Protein AF-A0A6A5FTU4-F1 (afdb_monomer_lite)

Structure (mmCIF, N/CA/C/O backbone):
data_AF-A0A6A5FTU4-F1
#
_entry.id   AF-A0A6A5FTU4-F1
#
loop_
_atom_site.group_PDB
_atom_site.id
_atom_site.type_symbol
_atom_site.label_atom_id
_atom_site.label_alt_id
_atom_site.label_comp_id
_atom_site.label_asym_id
_atom_site.label_entity_id
_atom_site.label_seq_id
_atom_site.pdbx_PDB_ins_code
_atom_site.Cartn_x
_atom_site.Cartn_y
_atom_site.Cartn_z
_atom_site.occupancy
_atom_site.B_iso_or_equiv
_atom_site.auth_seq_id
_atom_site.auth_comp_id
_atom_site.auth_asym_id
_atom_site.auth_atom_id
_atom_site.pdbx_PDB_model_num
ATOM 1 N N . MET A 1 1 ? -39.716 42.551 26.343 1.00 34.06 1 MET A N 1
ATOM 2 C CA . MET A 1 1 ? -39.037 42.139 27.590 1.00 34.06 1 MET A CA 1
ATOM 3 C C . MET A 1 1 ? -38.180 40.908 27.308 1.00 34.06 1 MET A C 1
ATOM 5 O O . MET A 1 1 ? -38.621 40.025 26.589 1.00 34.06 1 MET A O 1
ATOM 9 N N . SER A 1 2 ? -36.931 40.968 27.773 1.00 30.11 2 SER A N 1
ATOM 10 C CA . SER A 1 2 ? -35.757 40.085 27.641 1.00 30.11 2 SER A CA 1
ATOM 11 C C . SER A 1 2 ? -35.840 38.714 26.951 1.00 30.11 2 SER A C 1
ATOM 13 O O . SER A 1 2 ? -36.403 37.761 27.479 1.00 30.11 2 SER A O 1
ATOM 15 N N . LYS A 1 3 ? -35.049 38.584 25.873 1.00 26.66 3 LYS A N 1
ATOM 16 C CA . LYS A 1 3 ? -34.371 37.342 25.461 1.00 26.66 3 LYS A CA 1
ATOM 17 C C . LYS A 1 3 ? -33.156 37.116 26.376 1.00 26.66 3 LYS A C 1
ATOM 19 O O . LYS A 1 3 ? -32.304 37.997 26.467 1.00 26.66 3 LYS A O 1
ATOM 24 N N . ARG A 1 4 ? -33.038 35.946 27.013 1.00 26.03 4 ARG A N 1
ATOM 25 C CA . ARG A 1 4 ? -31.786 35.462 27.629 1.00 26.03 4 ARG A CA 1
ATOM 26 C C . ARG A 1 4 ? -31.261 34.289 26.804 1.00 26.03 4 ARG A C 1
ATOM 28 O O . ARG A 1 4 ? -31.868 33.228 26.778 1.00 26.03 4 ARG A O 1
ATOM 35 N N . GLN A 1 5 ? -30.145 34.520 26.118 1.00 28.12 5 GLN A N 1
ATOM 36 C CA . GLN A 1 5 ? -29.304 33.490 25.514 1.00 28.12 5 GLN A CA 1
ATOM 37 C C . GLN A 1 5 ? -28.400 32.899 26.603 1.00 28.12 5 GLN A C 1
ATOM 39 O O . GLN A 1 5 ? -27.670 33.636 27.266 1.00 28.12 5 GLN A O 1
ATOM 44 N N . SER A 1 6 ? -28.434 31.582 26.786 1.00 26.83 6 SER A N 1
ATOM 45 C CA . SER A 1 6 ? -27.445 30.834 27.566 1.00 26.83 6 SER A CA 1
ATOM 46 C C . SER A 1 6 ? -26.257 30.485 26.665 1.00 26.83 6 SER A C 1
ATOM 48 O O . SER A 1 6 ? -26.407 29.776 25.672 1.00 26.83 6 SER A O 1
ATOM 50 N N . LYS A 1 7 ? -25.091 31.045 27.005 1.00 27.00 7 LYS A N 1
ATOM 51 C CA . LYS A 1 7 ? -23.795 30.844 26.346 1.00 27.00 7 LYS A CA 1
ATOM 52 C C . LYS A 1 7 ? -23.281 29.419 26.578 1.00 27.00 7 LYS A C 1
ATOM 54 O O . LYS A 1 7 ? -23.261 28.956 27.715 1.00 27.00 7 LYS A O 1
ATOM 59 N N . ALA A 1 8 ? -22.825 28.775 25.506 1.00 25.73 8 ALA A N 1
ATOM 60 C CA . ALA A 1 8 ? -21.983 27.586 25.567 1.00 25.73 8 ALA A CA 1
ATOM 61 C C . ALA A 1 8 ? -20.575 27.977 26.049 1.00 25.73 8 ALA A C 1
ATOM 63 O O . ALA A 1 8 ? -20.033 29.003 25.634 1.00 25.73 8 ALA A O 1
ATOM 64 N N . VAL A 1 9 ? -20.020 27.173 26.953 1.00 25.00 9 VAL A N 1
ATOM 65 C CA . VAL A 1 9 ? -18.683 27.332 27.533 1.00 25.00 9 VAL A CA 1
ATOM 66 C C . VAL A 1 9 ? -17.687 26.587 26.647 1.00 25.00 9 VAL A C 1
ATOM 68 O O . VAL A 1 9 ? -17.756 25.368 26.522 1.00 25.00 9 VAL A O 1
ATOM 71 N N . THR A 1 10 ? -16.784 27.328 26.013 1.00 26.98 10 THR A N 1
ATOM 72 C CA . THR A 1 10 ? -15.624 26.814 25.274 1.00 26.98 10 THR A CA 1
ATOM 73 C C . THR A 1 10 ? -14.485 26.513 26.258 1.00 26.98 10 THR A C 1
ATOM 75 O O . THR A 1 10 ? -14.203 27.373 27.097 1.00 26.98 10 THR A O 1
ATOM 78 N N . PRO A 1 11 ? -13.787 25.364 26.177 1.00 27.05 11 PRO A N 1
ATOM 79 C CA . PRO A 1 11 ? -12.554 25.156 26.929 1.00 27.05 11 PRO A CA 1
ATOM 80 C C . PRO A 1 11 ? -11.433 26.045 26.378 1.00 27.05 11 PRO A C 1
ATOM 82 O O . PRO A 1 11 ? -11.257 26.196 25.170 1.00 27.05 11 PRO A O 1
ATOM 85 N N . SER A 1 12 ? -10.693 26.658 27.294 1.00 23.91 12 SER A N 1
ATOM 86 C CA . SER A 1 12 ? -9.591 27.587 27.061 1.00 23.91 12 SER A CA 1
ATOM 87 C C . SER A 1 12 ? -8.378 26.922 26.400 1.00 23.91 12 SER A C 1
ATOM 89 O O . SER A 1 12 ? -7.803 25.991 26.961 1.00 23.91 12 SER A O 1
ATOM 91 N N . GLN A 1 13 ? -7.942 27.460 25.258 1.00 27.22 13 GLN A N 1
ATOM 92 C CA . GLN A 1 13 ? -6.633 27.181 24.660 1.00 27.22 13 GLN A CA 1
ATOM 93 C C . GLN A 1 13 ? -5.495 27.756 25.528 1.00 27.22 13 GLN A C 1
ATOM 95 O O . GLN A 1 13 ? -5.619 28.888 26.010 1.00 27.22 13 GLN A O 1
ATOM 100 N N . PRO A 1 14 ? -4.349 27.068 25.676 1.00 25.62 14 PRO A N 1
ATOM 101 C CA . PRO A 1 14 ? -3.136 27.699 26.175 1.00 25.62 14 PRO A CA 1
ATOM 102 C C . PRO A 1 14 ? -2.538 28.613 25.093 1.00 25.62 14 PRO A C 1
ATOM 104 O O . PRO A 1 14 ? -2.220 28.191 23.982 1.00 25.62 14 PRO A O 1
ATOM 107 N N . SER A 1 15 ? -2.388 29.896 25.422 1.00 24.52 15 SER A N 1
ATOM 108 C CA . SER A 1 15 ? -1.816 30.913 24.540 1.00 24.52 15 SER A CA 1
ATOM 109 C C . SER A 1 15 ? -0.306 30.710 24.353 1.00 24.52 15 SER A C 1
ATOM 111 O O . SER A 1 15 ? 0.476 30.966 25.274 1.00 24.52 15 SER A O 1
ATOM 113 N N . ALA A 1 16 ? 0.126 30.330 23.151 1.00 27.02 16 ALA A N 1
ATOM 114 C CA . ALA A 1 16 ? 1.525 30.444 22.751 1.00 27.02 16 ALA A CA 1
ATOM 115 C C . ALA A 1 16 ? 1.854 31.919 22.449 1.00 27.02 16 ALA A C 1
ATOM 117 O O . ALA A 1 16 ? 1.241 32.562 21.594 1.00 27.02 16 ALA A O 1
ATOM 118 N N . LYS A 1 17 ? 2.805 32.481 23.201 1.00 25.83 17 LYS A N 1
ATOM 119 C CA . LYS A 1 17 ? 3.267 33.868 23.071 1.00 25.83 17 LYS A CA 1
ATOM 120 C C . LYS A 1 17 ? 3.923 34.098 21.706 1.00 25.83 17 LYS A C 1
ATOM 122 O O . LYS A 1 17 ? 4.889 33.439 21.340 1.00 25.83 17 LYS A O 1
ATOM 127 N N . ARG A 1 18 ? 3.404 35.096 20.993 1.00 27.16 18 ARG A N 1
ATOM 128 C CA . ARG A 1 18 ? 3.883 35.612 19.707 1.00 27.16 18 ARG A CA 1
ATOM 129 C C . ARG A 1 18 ? 5.062 36.563 19.942 1.00 27.16 18 ARG A C 1
ATOM 131 O O . ARG A 1 18 ? 4.888 37.574 20.617 1.00 27.16 18 ARG A O 1
ATOM 138 N N . ALA A 1 19 ? 6.224 36.295 19.352 1.00 25.31 19 ALA A N 1
ATOM 139 C CA . ALA A 1 19 ? 7.274 37.300 19.190 1.00 25.31 19 ALA A CA 1
ATOM 140 C C . ALA A 1 19 ? 7.091 37.975 17.820 1.00 25.31 19 ALA A C 1
ATOM 142 O O . ALA A 1 19 ? 7.425 37.409 16.784 1.00 25.31 19 ALA A O 1
ATOM 143 N N . ARG A 1 20 ? 6.490 39.171 17.812 1.00 26.91 20 ARG A N 1
ATOM 144 C CA . ARG A 1 20 ? 6.535 40.103 16.675 1.00 26.91 20 ARG A CA 1
ATOM 145 C C . ARG A 1 20 ? 7.797 40.946 16.823 1.00 26.91 20 ARG A C 1
ATOM 147 O O . ARG A 1 20 ? 7.940 41.608 17.846 1.00 26.91 20 ARG A O 1
ATOM 154 N N . HIS A 1 21 ? 8.643 40.985 15.800 1.00 25.55 21 HIS A N 1
ATOM 155 C CA . HIS A 1 21 ? 9.558 42.107 15.619 1.00 25.55 21 HIS A CA 1
ATOM 156 C C . HIS A 1 21 ? 8.920 43.101 14.645 1.00 25.55 21 HIS A C 1
ATOM 158 O O . HIS A 1 21 ? 8.509 42.746 13.543 1.00 25.55 21 HIS A O 1
ATOM 164 N N . VAL A 1 22 ? 8.775 44.328 15.133 1.00 25.78 22 VAL A N 1
ATOM 165 C CA . VAL A 1 22 ? 8.289 45.524 14.443 1.00 25.78 22 VAL A CA 1
ATOM 166 C C . VAL A 1 22 ? 9.464 46.144 13.696 1.00 25.78 22 VAL A C 1
ATOM 168 O O . VAL A 1 22 ? 10.483 46.386 14.335 1.00 25.78 22 VAL A O 1
ATOM 171 N N . LEU A 1 23 ? 9.311 46.473 12.412 1.00 25.86 23 LEU A N 1
ATOM 172 C CA . LEU A 1 23 ? 10.037 47.585 11.788 1.00 25.86 23 LEU A CA 1
ATOM 173 C C . LEU A 1 23 ? 9.079 48.345 10.866 1.00 25.86 23 LEU A C 1
ATOM 175 O O . LEU A 1 23 ? 8.360 47.745 10.069 1.00 25.86 23 LEU A O 1
ATOM 179 N N . GLY A 1 24 ? 9.013 49.654 11.103 1.00 24.88 24 GLY A N 1
ATOM 180 C CA . GLY A 1 24 ? 8.035 50.580 10.556 1.00 24.88 24 GLY A CA 1
ATOM 181 C C . GLY A 1 24 ? 8.351 51.091 9.153 1.00 24.88 24 GLY A C 1
ATOM 182 O O . GLY A 1 24 ? 9.445 50.929 8.620 1.00 24.88 24 GLY A O 1
ATOM 183 N N . GLU A 1 25 ? 7.327 51.720 8.592 1.00 25.80 25 GLU A N 1
ATOM 184 C CA . GLU A 1 25 ? 7.288 52.379 7.293 1.00 25.80 25 GLU A CA 1
ATOM 185 C C . GLU A 1 25 ? 8.172 53.632 7.242 1.00 25.80 25 GLU A C 1
ATOM 187 O O . GLU A 1 25 ? 8.236 54.384 8.213 1.00 25.80 25 GLU A O 1
ATOM 192 N N . GLN A 1 26 ? 8.727 53.923 6.060 1.00 24.86 26 GLN A N 1
ATOM 193 C CA . GLN A 1 26 ? 8.752 55.278 5.499 1.00 24.86 26 GLN A CA 1
ATOM 194 C C . GLN A 1 26 ? 8.884 55.241 3.964 1.00 24.86 26 GLN A C 1
ATOM 196 O O . GLN A 1 26 ? 9.722 54.544 3.399 1.00 24.86 26 GLN A O 1
ATOM 201 N N . ASN A 1 27 ? 8.002 56.002 3.312 1.00 25.61 27 ASN A N 1
ATOM 202 C CA . ASN A 1 27 ? 7.911 56.262 1.873 1.00 25.61 27 ASN A CA 1
ATOM 203 C C . ASN A 1 27 ? 9.107 57.065 1.332 1.00 25.61 27 ASN A C 1
ATOM 205 O O . ASN A 1 27 ? 9.578 57.974 2.009 1.00 25.61 27 ASN A O 1
ATOM 209 N N . THR A 1 28 ? 9.463 56.871 0.053 1.00 23.22 28 THR A N 1
ATOM 210 C CA . THR A 1 28 ? 9.497 57.945 -0.973 1.00 23.22 28 THR A CA 1
ATOM 211 C C . THR A 1 28 ? 9.805 57.407 -2.382 1.00 23.22 28 THR A C 1
ATOM 213 O O . THR A 1 28 ? 10.574 56.472 -2.570 1.00 23.22 28 THR A O 1
ATOM 216 N N . ASN A 1 29 ? 9.151 58.021 -3.372 1.00 24.34 29 ASN A N 1
ATOM 217 C CA . ASN A 1 29 ? 9.243 57.785 -4.818 1.00 24.34 29 ASN A CA 1
ATOM 218 C C . ASN A 1 29 ? 10.631 58.096 -5.413 1.00 24.34 29 ASN A C 1
ATOM 220 O O . ASN A 1 29 ? 11.221 59.087 -4.995 1.00 24.34 29 ASN A O 1
ATOM 224 N N . GLN A 1 30 ? 11.041 57.406 -6.497 1.00 23.48 30 GLN A N 1
ATOM 225 C CA . GLN A 1 30 ? 11.502 58.043 -7.755 1.00 23.48 30 GLN A CA 1
ATOM 226 C C . GLN A 1 30 ? 11.796 57.058 -8.918 1.00 23.48 30 GLN A C 1
ATOM 228 O O . GLN A 1 30 ? 12.118 55.890 -8.744 1.00 23.48 30 GLN A O 1
ATOM 233 N N . SER A 1 31 ? 11.617 57.607 -10.119 1.00 22.14 31 SER A N 1
ATOM 234 C CA . SER A 1 31 ? 11.639 57.138 -11.518 1.00 22.14 31 SER A CA 1
ATOM 235 C C . SER A 1 31 ? 12.854 56.359 -12.092 1.00 22.14 31 SER A C 1
ATOM 237 O O . SER A 1 31 ? 13.994 56.768 -11.922 1.00 22.14 31 SER A O 1
ATOM 239 N N . VAL A 1 32 ? 12.542 55.318 -12.895 1.00 27.48 32 VAL A N 1
ATOM 240 C CA . VAL A 1 32 ? 13.018 54.871 -14.257 1.00 27.48 32 VAL A CA 1
ATOM 241 C C . VAL A 1 32 ? 14.117 55.759 -14.928 1.00 27.48 32 VAL A C 1
ATOM 243 O O . VAL A 1 32 ? 13.922 56.973 -14.877 1.00 27.48 32 VAL A O 1
ATOM 246 N N . PRO A 1 33 ? 15.179 55.261 -15.655 1.00 28.23 33 PRO A N 1
ATOM 247 C CA . PRO A 1 33 ? 15.004 54.562 -16.951 1.00 28.23 33 PRO A CA 1
ATOM 248 C C . PRO A 1 33 ? 16.051 53.572 -17.545 1.00 28.23 33 PRO A C 1
ATOM 250 O O . PRO A 1 33 ? 17.219 53.504 -17.185 1.00 28.23 33 PRO A O 1
ATOM 253 N N . ARG A 1 34 ? 15.535 52.850 -18.563 1.00 25.25 34 ARG A N 1
ATOM 254 C CA . ARG A 1 34 ? 16.143 52.065 -19.671 1.00 25.25 34 ARG A CA 1
ATOM 255 C C . ARG A 1 34 ? 17.493 52.554 -20.222 1.00 25.25 34 ARG A C 1
ATOM 257 O O . ARG A 1 34 ? 17.629 53.748 -20.453 1.00 25.25 34 ARG A O 1
ATOM 264 N N . GLN A 1 35 ? 18.305 51.599 -20.712 1.00 25.64 35 GLN A N 1
ATOM 265 C CA . GLN A 1 35 ? 19.093 51.564 -21.981 1.00 25.64 35 GLN A CA 1
ATOM 266 C C . GLN A 1 35 ? 19.988 50.293 -21.975 1.00 25.64 35 GLN A C 1
ATOM 268 O O . GLN A 1 35 ? 20.255 49.790 -20.896 1.00 25.64 35 GLN A O 1
ATOM 273 N N . LYS A 1 36 ? 20.540 49.686 -23.040 1.00 23.53 36 LYS A N 1
ATOM 274 C CA . LYS A 1 36 ? 20.351 49.569 -24.506 1.00 23.53 36 LYS A CA 1
ATOM 275 C C . LYS A 1 36 ? 21.360 48.476 -24.980 1.00 23.53 36 LYS A C 1
ATOM 277 O O . LYS A 1 36 ? 22.320 48.184 -24.281 1.00 23.53 36 LYS A O 1
ATOM 282 N N . LYS A 1 37 ? 21.121 47.891 -26.162 1.00 28.39 37 LYS A N 1
ATOM 283 C CA . LYS A 1 37 ? 21.874 46.825 -26.881 1.00 28.39 37 LYS A CA 1
ATOM 284 C C . LYS A 1 37 ? 23.310 47.176 -27.349 1.00 28.39 37 LYS A C 1
ATOM 286 O O . LYS A 1 37 ? 23.506 48.309 -27.771 1.00 28.39 37 LYS A O 1
ATOM 291 N N . ALA A 1 38 ? 24.163 46.147 -27.522 1.00 26.61 38 ALA A N 1
ATOM 292 C CA . ALA A 1 38 ? 25.151 45.910 -28.620 1.00 26.61 38 ALA A CA 1
ATOM 293 C C . ALA A 1 38 ? 25.672 44.435 -28.510 1.00 26.61 38 ALA A C 1
ATOM 295 O O . ALA A 1 38 ? 25.884 44.014 -27.380 1.00 26.61 38 ALA A O 1
ATOM 296 N N . LYS A 1 39 ? 25.663 43.496 -29.494 1.00 25.70 39 LYS A N 1
ATOM 297 C CA . LYS A 1 39 ? 26.397 43.314 -30.795 1.00 25.70 39 LYS A CA 1
ATOM 298 C C . LYS A 1 39 ? 27.931 43.471 -30.635 1.00 25.70 39 LYS A C 1
ATOM 300 O O . LYS A 1 39 ? 28.307 44.505 -30.109 1.00 25.70 39 LYS A O 1
ATOM 305 N N . ARG A 1 40 ? 28.856 42.576 -31.045 1.00 24.98 40 ARG A N 1
ATOM 306 C CA . ARG A 1 40 ? 29.007 41.683 -32.231 1.00 24.98 40 ARG A CA 1
ATOM 307 C C . ARG A 1 40 ? 30.233 40.720 -32.065 1.00 24.98 40 ARG A C 1
ATOM 309 O O . ARG A 1 40 ? 31.164 41.130 -31.386 1.00 24.98 40 ARG A O 1
ATOM 316 N N . ASP A 1 41 ? 30.179 39.564 -32.752 1.00 25.42 41 ASP A N 1
ATOM 317 C CA . ASP A 1 41 ? 31.183 38.773 -33.542 1.00 25.42 41 ASP A CA 1
ATOM 318 C C . ASP A 1 41 ? 32.532 38.298 -32.915 1.00 25.42 41 ASP A C 1
ATOM 320 O O . ASP A 1 41 ? 33.249 39.101 -32.331 1.00 25.42 41 ASP A O 1
ATOM 324 N N . GLU A 1 42 ? 32.785 36.971 -32.807 1.00 28.17 42 GLU A N 1
ATOM 325 C CA . GLU A 1 42 ? 33.602 36.035 -33.666 1.00 28.17 42 GLU A CA 1
ATOM 326 C C . GLU A 1 42 ? 35.126 36.345 -33.649 1.00 28.17 42 GLU A C 1
ATOM 328 O O . GLU A 1 42 ? 35.510 37.470 -33.928 1.00 28.17 42 GLU A O 1
ATOM 333 N N . GLU A 1 43 ? 36.050 35.471 -33.202 1.00 26.08 43 GLU A N 1
ATOM 334 C CA . GLU A 1 43 ? 36.557 34.233 -33.846 1.00 26.08 43 GLU A CA 1
ATOM 335 C C . GLU A 1 43 ? 37.314 33.271 -32.869 1.00 26.08 43 GLU A C 1
ATOM 337 O O . GLU A 1 43 ? 37.636 33.613 -31.734 1.00 26.08 43 GLU A O 1
ATOM 342 N N . HIS A 1 44 ? 37.561 32.050 -33.366 1.00 29.45 44 HIS A N 1
ATOM 343 C CA . HIS A 1 44 ? 38.138 30.808 -32.805 1.00 29.45 44 HIS A CA 1
ATOM 344 C C . HIS A 1 44 ? 39.522 30.859 -32.107 1.00 29.45 44 HIS A C 1
ATOM 346 O O . HIS A 1 44 ? 40.446 31.444 -32.652 1.00 29.45 44 HIS A O 1
ATOM 352 N N . GLU A 1 45 ? 39.710 30.061 -31.034 1.00 25.03 45 GLU A N 1
ATOM 353 C CA . GLU A 1 45 ? 40.769 29.022 -30.917 1.00 25.03 45 GLU A CA 1
ATOM 354 C C . GLU A 1 45 ? 40.582 28.120 -29.667 1.00 25.03 45 GLU A C 1
ATOM 356 O O . GLU A 1 45 ? 40.040 28.532 -28.643 1.00 25.03 45 GLU A O 1
ATOM 361 N N . GLU A 1 46 ? 40.968 26.846 -29.788 1.00 31.59 46 GLU A N 1
ATOM 362 C CA . GLU A 1 46 ? 40.755 25.744 -28.835 1.00 31.59 46 GLU A CA 1
ATOM 363 C C . GLU A 1 46 ? 41.612 25.851 -27.560 1.00 31.59 46 GLU A C 1
ATOM 365 O O . GLU A 1 46 ? 42.823 26.021 -27.655 1.00 31.59 46 GLU A O 1
ATOM 370 N N . THR A 1 47 ? 41.049 25.612 -26.363 1.00 25.75 47 THR A N 1
ATOM 371 C CA . THR A 1 47 ? 41.750 24.873 -25.284 1.00 25.75 47 THR A CA 1
ATOM 372 C C . THR A 1 47 ? 40.834 24.473 -24.122 1.00 25.75 47 THR A C 1
ATOM 374 O O . THR A 1 47 ? 39.785 25.054 -23.863 1.00 25.75 47 THR A O 1
ATOM 377 N N . MET A 1 48 ? 41.243 23.398 -23.453 1.00 25.19 48 MET A N 1
ATOM 378 C CA . MET A 1 48 ? 40.496 22.583 -22.501 1.00 25.19 48 MET A CA 1
ATOM 379 C C . MET A 1 48 ? 40.044 23.283 -21.207 1.00 25.19 48 MET A C 1
ATOM 381 O O . MET A 1 48 ? 40.743 24.131 -20.671 1.00 25.19 48 MET A O 1
ATOM 385 N N . SER A 1 49 ? 38.947 22.755 -20.643 1.00 29.23 49 SER A N 1
ATOM 386 C CA . SER A 1 49 ? 38.690 22.572 -19.202 1.00 29.23 49 SER A CA 1
ATOM 387 C C . SER A 1 49 ? 38.912 23.775 -18.275 1.00 29.23 49 SER A C 1
ATOM 389 O O . SER A 1 49 ? 40.039 24.030 -17.868 1.00 29.23 49 SER A O 1
ATOM 391 N N . ASN A 1 50 ? 37.828 24.359 -17.746 1.00 28.64 50 ASN A N 1
ATOM 392 C CA . ASN A 1 50 ? 37.689 24.510 -16.292 1.00 28.64 50 ASN A CA 1
ATOM 393 C C . ASN A 1 50 ? 36.269 24.878 -15.846 1.00 28.64 50 ASN A C 1
ATOM 395 O O . ASN A 1 50 ? 35.532 25.604 -16.507 1.00 28.64 50 ASN A O 1
ATOM 399 N N . ALA A 1 51 ? 35.918 24.313 -14.694 1.00 27.95 51 ALA A N 1
ATOM 400 C CA . ALA A 1 51 ? 34.633 24.373 -14.030 1.00 27.95 51 ALA A CA 1
ATOM 401 C C . ALA A 1 51 ? 34.149 25.804 -13.739 1.00 27.95 51 ALA A C 1
ATOM 403 O O . ALA A 1 51 ? 34.891 26.666 -13.270 1.00 27.95 51 ALA A O 1
ATOM 404 N N . SER A 1 52 ? 32.852 25.994 -13.969 1.00 29.27 52 SER A N 1
ATOM 405 C CA . SER A 1 52 ? 32.079 27.192 -13.664 1.00 29.27 52 SER A CA 1
ATOM 406 C C . SER A 1 52 ? 32.132 27.533 -12.170 1.00 29.27 52 SER A C 1
ATOM 408 O O . SER A 1 52 ? 31.679 26.763 -11.323 1.00 29.27 52 SER A O 1
ATOM 410 N N . GLN A 1 53 ? 32.637 28.726 -11.858 1.00 29.66 53 GLN A N 1
ATOM 411 C CA . GLN A 1 53 ? 32.410 29.414 -10.592 1.00 29.66 53 GLN A CA 1
ATOM 412 C C . GLN A 1 53 ? 30.952 29.888 -10.545 1.00 29.66 53 GLN A C 1
ATOM 414 O O . GLN A 1 53 ? 30.545 30.745 -11.326 1.00 29.66 53 GLN A O 1
ATOM 419 N N . PHE A 1 54 ? 30.157 29.350 -9.622 1.00 26.64 54 PHE A N 1
ATOM 420 C CA . PHE A 1 54 ? 28.903 29.983 -9.214 1.00 26.64 54 PHE A CA 1
ATOM 421 C C . PHE A 1 54 ? 29.231 31.188 -8.319 1.00 26.64 54 PHE A C 1
ATOM 423 O O . PHE A 1 54 ? 29.802 31.033 -7.238 1.00 26.64 54 PHE A O 1
ATOM 430 N N . GLN A 1 55 ? 28.878 32.391 -8.776 1.00 30.27 55 GLN A N 1
ATOM 431 C CA . GLN A 1 55 ? 28.903 33.619 -7.983 1.00 30.27 55 GLN A CA 1
ATOM 432 C C . GLN A 1 55 ? 27.763 33.598 -6.951 1.00 30.27 55 GLN A C 1
ATOM 434 O O . GLN A 1 55 ? 26.600 33.399 -7.297 1.00 30.27 55 GLN A O 1
ATOM 439 N N . GLN A 1 56 ? 28.103 33.812 -5.679 1.00 28.67 56 GLN A N 1
ATOM 440 C CA . GLN A 1 56 ? 27.142 34.079 -4.606 1.00 28.67 56 GLN A CA 1
ATOM 441 C C . GLN A 1 56 ? 26.554 35.499 -4.748 1.00 28.67 56 GLN A C 1
ATOM 443 O O . GLN A 1 56 ? 27.268 36.405 -5.185 1.00 28.67 56 GLN A O 1
ATOM 448 N N . PRO A 1 57 ? 25.287 35.734 -4.359 1.00 28.78 57 PRO A N 1
ATOM 449 C CA . PRO A 1 57 ? 24.692 37.067 -4.392 1.00 28.78 57 PRO A CA 1
ATOM 450 C C . PRO A 1 57 ? 25.312 38.004 -3.340 1.00 28.78 57 PRO A C 1
ATOM 452 O O . PRO A 1 57 ? 25.591 37.603 -2.208 1.00 28.78 57 PRO A O 1
ATOM 455 N N . LEU A 1 58 ? 25.503 39.272 -3.726 1.00 31.64 58 LEU A N 1
ATOM 456 C CA . LEU A 1 58 ? 25.971 40.367 -2.870 1.00 31.64 58 LEU A CA 1
ATOM 457 C C . LEU A 1 58 ? 25.038 40.557 -1.661 1.00 31.64 58 LEU A C 1
ATOM 459 O O . LEU A 1 58 ? 23.890 40.966 -1.817 1.00 31.64 58 LEU A O 1
ATOM 463 N N . SER A 1 59 ? 25.559 40.337 -0.453 1.00 32.25 59 SER A N 1
ATOM 464 C CA . SER A 1 59 ? 24.915 40.781 0.784 1.00 32.25 59 SER A CA 1
ATOM 465 C C . SER A 1 59 ? 25.336 42.217 1.091 1.00 32.25 59 SER A C 1
ATOM 467 O O . SER A 1 59 ? 26.521 42.513 1.246 1.00 32.25 59 SER A O 1
ATOM 469 N N . THR A 1 60 ? 24.348 43.098 1.225 1.00 39.62 60 THR A N 1
ATOM 470 C CA . THR A 1 60 ? 24.460 44.442 1.800 1.00 39.62 60 THR A CA 1
ATOM 471 C C . THR A 1 60 ? 25.172 44.399 3.154 1.00 39.62 60 THR A C 1
ATOM 473 O O . THR A 1 60 ? 24.820 43.616 4.038 1.00 39.62 60 THR A O 1
ATOM 476 N N . THR A 1 61 ? 26.206 45.222 3.310 1.00 40.47 61 THR A N 1
ATOM 477 C CA . THR A 1 61 ? 27.051 45.305 4.505 1.00 40.47 61 THR A CA 1
ATOM 478 C C . THR A 1 61 ? 26.324 45.992 5.664 1.00 40.47 61 THR A C 1
ATOM 480 O O . THR A 1 61 ? 26.099 47.198 5.616 1.00 40.47 61 THR A O 1
ATOM 483 N N . LEU A 1 62 ? 26.008 45.235 6.719 1.00 40.88 62 LEU A N 1
ATOM 484 C CA . LEU A 1 62 ? 25.661 45.766 8.046 1.00 40.88 62 LEU A CA 1
ATOM 485 C C . LEU A 1 62 ? 26.894 46.381 8.731 1.00 40.88 62 LEU A C 1
ATOM 487 O O . LEU A 1 62 ? 28.032 45.952 8.493 1.00 40.88 62 LEU A O 1
ATOM 491 N N . SER A 1 63 ? 26.653 47.376 9.587 1.00 53.53 63 SER A N 1
ATOM 492 C CA . SER A 1 63 ? 27.686 48.180 10.248 1.00 53.53 63 SER A CA 1
ATOM 493 C C . SER A 1 63 ? 28.544 47.354 11.223 1.00 53.53 63 SER A C 1
ATOM 495 O O . SER A 1 63 ? 28.098 46.366 11.809 1.00 53.53 63 SER A O 1
ATOM 497 N N . GLU A 1 64 ? 29.805 47.752 11.427 1.00 49.09 64 GLU A N 1
ATOM 498 C CA . GLU A 1 64 ? 30.754 47.043 12.308 1.00 49.09 64 GLU A CA 1
ATOM 499 C C . GLU A 1 64 ? 30.302 46.944 13.774 1.00 49.09 64 GLU A C 1
ATOM 501 O O . GLU A 1 64 ? 30.756 46.053 14.497 1.00 49.09 64 GLU A O 1
ATOM 506 N N . ALA A 1 65 ? 29.381 47.807 14.208 1.00 48.06 65 ALA A N 1
ATOM 507 C CA . ALA A 1 65 ? 28.823 47.775 15.555 1.00 48.06 65 ALA A CA 1
ATOM 508 C C . ALA A 1 65 ? 27.861 46.587 15.769 1.00 48.06 65 ALA A C 1
ATOM 510 O O . ALA A 1 65 ? 27.855 45.990 16.846 1.00 48.06 65 ALA A O 1
ATOM 511 N N . GLU A 1 66 ? 27.120 46.167 14.740 1.00 43.38 66 GLU A N 1
ATOM 512 C CA . GLU A 1 66 ? 26.144 45.066 14.825 1.00 43.38 66 GLU A CA 1
ATOM 513 C C . GLU A 1 66 ? 26.815 43.681 14.763 1.00 43.38 66 GLU A C 1
ATOM 515 O O . GLU A 1 66 ? 26.317 42.707 15.331 1.00 43.38 66 GLU A O 1
ATOM 520 N N . LYS A 1 67 ? 28.014 43.591 14.169 1.00 46.41 67 LYS A N 1
ATOM 521 C CA . LYS A 1 67 ? 28.809 42.348 14.102 1.00 46.41 67 LYS A CA 1
ATOM 522 C C . LYS A 1 67 ? 29.323 41.867 15.464 1.00 46.41 67 LYS A C 1
ATOM 524 O O . LYS A 1 67 ? 29.667 40.693 15.597 1.00 46.41 67 LYS A O 1
ATOM 529 N N . LYS A 1 68 ? 29.386 42.734 16.482 1.00 46.72 68 LYS A N 1
ATOM 530 C CA . LYS A 1 68 ? 29.895 42.365 17.817 1.00 46.72 68 LYS A CA 1
ATOM 531 C C . LYS A 1 68 ? 28.860 41.697 18.727 1.00 46.72 68 LYS A C 1
ATOM 533 O O . LYS A 1 68 ? 29.269 41.087 19.709 1.00 46.72 68 LYS A O 1
ATOM 538 N N . ILE A 1 69 ? 27.566 41.756 18.403 1.00 50.09 69 ILE A N 1
ATOM 539 C CA . ILE A 1 69 ? 26.496 41.209 19.260 1.00 50.09 69 ILE A CA 1
ATOM 540 C C . ILE A 1 69 ? 26.164 39.740 18.909 1.00 50.09 69 ILE A C 1
ATOM 542 O O . ILE A 1 69 ? 25.718 38.991 19.772 1.00 50.09 69 ILE A O 1
ATOM 546 N N . TYR A 1 70 ? 26.483 39.273 17.692 1.00 44.03 70 TYR A N 1
ATOM 547 C CA . TYR A 1 70 ? 26.165 37.914 17.205 1.00 44.03 70 TYR A CA 1
ATOM 548 C C . TYR A 1 70 ? 27.336 36.916 17.202 1.00 44.03 70 TYR A C 1
ATOM 550 O O . TYR A 1 70 ? 27.253 35.845 16.600 1.00 44.03 70 TYR A O 1
ATOM 558 N N . LEU A 1 71 ? 28.439 37.221 17.885 1.00 44.09 71 LEU A N 1
ATOM 559 C CA . LEU A 1 71 ? 29.505 36.245 18.113 1.00 44.09 71 LEU A CA 1
ATOM 560 C C . LEU A 1 71 ? 29.224 35.510 19.423 1.00 44.09 71 LEU A C 1
ATOM 562 O O . LEU A 1 71 ? 29.732 35.875 20.483 1.00 44.09 71 LEU A O 1
ATOM 566 N N . GLY A 1 72 ? 28.416 34.449 19.328 1.00 53.00 72 GLY A N 1
ATOM 567 C CA . GLY A 1 72 ? 28.357 33.410 20.356 1.00 53.00 72 GLY A CA 1
ATOM 568 C C . GLY A 1 72 ? 29.765 32.918 20.737 1.00 53.00 72 GLY A C 1
ATOM 569 O O . GLY A 1 72 ? 30.734 33.170 20.008 1.00 53.00 72 GLY A O 1
ATOM 570 N N . PRO A 1 73 ? 29.922 32.243 21.890 1.00 50.88 73 PRO A N 1
ATOM 571 C CA . PRO A 1 73 ? 31.231 31.893 22.434 1.00 50.88 73 PRO A CA 1
ATOM 572 C C . PRO A 1 73 ? 32.099 31.223 21.364 1.00 50.88 73 PRO A C 1
ATOM 574 O O . PRO A 1 73 ? 31.695 30.226 20.769 1.00 50.88 73 PRO A O 1
ATOM 577 N N . LYS A 1 74 ? 33.286 31.798 21.106 1.00 55.38 74 LYS A N 1
ATOM 578 C CA . LYS A 1 74 ? 34.278 31.268 20.159 1.00 55.38 74 LYS A CA 1
ATOM 579 C C . LYS A 1 74 ? 34.507 29.791 20.476 1.00 55.38 74 LYS A C 1
ATOM 581 O O . LYS A 1 74 ? 35.210 29.469 21.434 1.00 55.38 74 LYS A O 1
ATOM 586 N N . ILE A 1 75 ? 33.921 28.901 19.677 1.00 58.69 75 ILE A N 1
ATOM 587 C CA . ILE A 1 75 ? 34.169 27.464 19.760 1.00 58.69 75 ILE A CA 1
ATOM 588 C C . ILE A 1 75 ? 35.683 27.296 19.620 1.00 58.69 75 ILE A C 1
ATOM 590 O O . ILE A 1 75 ? 36.265 27.652 18.591 1.00 58.69 75 ILE A O 1
ATOM 594 N N . LYS A 1 76 ? 36.350 26.831 20.683 1.00 62.03 76 LYS A N 1
ATOM 595 C CA . LYS A 1 76 ? 37.782 26.528 20.641 1.00 62.03 76 LYS A CA 1
ATOM 596 C C . LYS A 1 76 ? 37.970 25.488 19.539 1.00 62.03 76 LYS A C 1
ATOM 598 O O . LYS A 1 76 ? 37.524 24.356 19.698 1.00 62.03 76 LYS A O 1
ATOM 603 N N . LYS A 1 77 ? 38.599 25.866 18.419 1.00 64.62 77 LYS A N 1
ATOM 604 C CA . LYS A 1 77 ? 38.971 24.915 17.365 1.00 64.62 77 LYS A CA 1
ATOM 605 C C . LYS A 1 77 ? 39.789 23.804 18.027 1.00 64.62 77 LYS A C 1
ATOM 607 O O . LYS A 1 77 ? 40.860 24.074 18.574 1.00 64.62 77 LYS A O 1
ATOM 612 N N . GLY A 1 78 ? 39.252 22.585 18.055 1.00 71.19 78 GLY A N 1
ATOM 613 C CA . GLY A 1 78 ? 39.968 21.428 18.585 1.00 71.19 78 GLY A CA 1
ATOM 614 C C . GLY A 1 78 ? 41.304 21.268 17.858 1.00 71.19 78 GLY A C 1
ATOM 615 O O . GLY A 1 78 ? 41.383 21.490 16.650 1.00 71.19 78 GLY A O 1
ATOM 616 N N . LYS A 1 79 ? 42.374 20.926 18.586 1.00 81.12 79 LYS A N 1
ATOM 617 C CA . LYS A 1 79 ? 43.691 20.689 17.977 1.00 81.12 79 LYS A CA 1
ATOM 618 C C . LYS A 1 79 ? 43.618 19.449 17.080 1.00 81.12 79 LYS A C 1
ATOM 620 O O . LYS A 1 79 ? 43.191 18.390 17.541 1.00 81.12 79 LYS A O 1
ATOM 625 N N . ILE A 1 80 ? 44.066 19.574 15.831 1.00 82.94 80 ILE A N 1
ATOM 626 C CA . ILE A 1 80 ? 44.251 18.431 14.929 1.00 82.94 80 ILE A CA 1
ATOM 627 C C . ILE A 1 80 ? 45.307 17.515 15.552 1.00 82.94 80 ILE A C 1
ATOM 629 O O . ILE A 1 80 ? 46.391 17.969 15.922 1.00 82.94 80 ILE A O 1
ATOM 633 N N . ARG A 1 81 ? 44.977 16.232 15.714 1.00 86.06 81 ARG A N 1
ATOM 634 C CA . ARG A 1 81 ? 45.886 15.245 16.301 1.00 86.06 81 ARG A CA 1
ATOM 635 C C . ARG A 1 81 ? 46.756 14.640 15.208 1.00 86.06 81 ARG A C 1
ATOM 637 O O . ARG A 1 81 ? 46.247 14.215 14.175 1.00 86.06 81 ARG A O 1
ATOM 644 N N . VAL A 1 82 ? 48.061 14.591 15.457 1.00 87.62 82 VAL A N 1
ATOM 645 C CA . VAL A 1 82 ? 49.052 14.003 14.553 1.00 87.62 82 VAL A CA 1
ATOM 646 C C . VAL A 1 82 ? 49.704 12.802 15.234 1.00 87.62 82 VAL A C 1
ATOM 648 O O . VAL A 1 82 ? 50.040 12.860 16.413 1.00 87.62 82 VAL A O 1
ATOM 651 N N . GLY A 1 83 ? 49.832 11.699 14.507 1.00 88.69 83 GLY A N 1
ATOM 652 C CA . GLY A 1 83 ? 50.454 10.446 14.917 1.00 88.69 83 GLY A CA 1
ATOM 653 C C . GLY A 1 83 ? 49.868 9.248 14.162 1.00 88.69 83 GLY A C 1
ATOM 654 O O . GLY A 1 83 ? 48.731 9.284 13.706 1.00 88.69 83 GLY A O 1
ATOM 655 N N . VAL A 1 84 ? 50.605 8.137 14.115 1.00 88.44 84 VAL A N 1
ATOM 656 C CA . VAL A 1 84 ? 50.231 6.887 13.408 1.00 88.44 84 VAL A CA 1
ATOM 657 C C . VAL A 1 84 ? 48.821 6.372 13.757 1.00 88.44 84 VAL A C 1
ATOM 659 O O . VAL A 1 84 ? 48.192 5.693 12.956 1.00 88.44 84 VAL A O 1
ATOM 662 N N . LYS A 1 85 ? 48.301 6.720 14.942 1.00 89.62 85 LYS A N 1
ATOM 663 C CA . LYS A 1 85 ? 46.942 6.383 15.404 1.00 89.62 85 LYS A CA 1
ATOM 664 C C . LYS A 1 85 ? 45.828 7.269 14.816 1.00 89.62 85 LYS A C 1
ATOM 666 O O . LYS A 1 85 ? 44.658 6.970 15.021 1.00 89.62 85 LYS A O 1
ATOM 671 N N . PHE A 1 86 ? 46.182 8.369 14.155 1.00 89.06 86 PHE A N 1
ATOM 672 C CA . PHE A 1 86 ? 45.274 9.396 13.633 1.00 89.06 86 PHE A CA 1
ATOM 673 C C . PHE A 1 86 ? 45.402 9.586 12.117 1.00 89.06 86 PHE A C 1
ATOM 675 O O . PHE A 1 86 ? 44.418 9.931 11.470 1.00 89.06 86 PHE A O 1
ATOM 682 N N . GLN A 1 87 ? 46.588 9.372 11.535 1.00 92.56 87 GLN A N 1
ATOM 683 C CA . GLN A 1 87 ? 46.755 9.405 10.081 1.00 92.56 87 GLN A CA 1
ATOM 684 C C . GLN A 1 87 ? 46.276 8.111 9.418 1.00 92.56 87 GLN A C 1
ATOM 686 O O . GLN A 1 87 ? 46.582 7.010 9.874 1.00 92.56 87 GLN A O 1
ATOM 691 N N . ALA A 1 88 ? 45.580 8.255 8.288 1.00 89.75 88 ALA A N 1
ATOM 692 C CA . ALA A 1 88 ? 45.284 7.143 7.397 1.00 89.75 88 ALA A CA 1
ATOM 693 C C . ALA A 1 88 ? 46.575 6.610 6.755 1.00 89.75 88 ALA A C 1
ATOM 695 O O . ALA A 1 88 ? 47.482 7.373 6.415 1.00 89.75 88 ALA A O 1
ATOM 696 N N . LYS A 1 89 ? 46.647 5.292 6.552 1.00 87.00 89 LYS A N 1
ATOM 697 C CA . LYS A 1 89 ? 47.713 4.681 5.754 1.00 87.00 89 LYS A CA 1
ATOM 698 C C . LYS A 1 89 ? 47.452 5.007 4.288 1.00 87.00 89 LYS A C 1
ATOM 700 O O . LYS A 1 89 ? 46.445 4.565 3.744 1.00 87.00 89 LYS A O 1
ATOM 705 N N . ILE A 1 90 ? 48.343 5.776 3.669 1.00 84.19 90 ILE A N 1
ATOM 706 C CA . ILE A 1 90 ? 48.240 6.116 2.249 1.00 84.19 90 ILE A CA 1
ATOM 707 C C . ILE A 1 90 ? 48.578 4.854 1.442 1.00 84.19 90 ILE A C 1
ATOM 709 O O . ILE A 1 90 ? 49.687 4.331 1.599 1.00 84.19 90 ILE A O 1
ATOM 713 N N . PRO A 1 91 ? 47.651 4.329 0.618 1.00 79.50 91 PRO A N 1
ATOM 714 C CA . PRO A 1 91 ? 47.944 3.190 -0.240 1.00 79.50 91 PRO A CA 1
ATOM 715 C C . PRO A 1 91 ? 49.093 3.527 -1.193 1.00 79.50 91 PRO A C 1
ATOM 717 O O . PRO A 1 91 ? 49.151 4.625 -1.745 1.00 79.50 91 PRO A O 1
ATOM 720 N N . THR A 1 92 ? 50.012 2.584 -1.391 1.00 79.25 92 THR A N 1
ATOM 721 C CA . THR A 1 92 ? 51.084 2.743 -2.376 1.00 79.25 92 THR A CA 1
ATOM 722 C C . THR A 1 92 ? 50.500 2.863 -3.780 1.00 79.25 92 THR A C 1
ATOM 724 O O . THR A 1 92 ? 49.542 2.161 -4.120 1.00 79.25 92 THR A O 1
ATOM 727 N N . LEU A 1 93 ? 51.084 3.752 -4.591 1.00 73.94 93 LEU A N 1
ATOM 728 C CA . LEU A 1 93 ? 50.692 3.934 -5.985 1.00 73.94 93 LEU A CA 1
ATOM 729 C C . LEU A 1 93 ? 50.802 2.581 -6.705 1.00 73.94 93 LEU A C 1
ATOM 731 O O . LEU A 1 93 ? 51.853 1.939 -6.669 1.00 73.94 93 LEU A O 1
ATOM 735 N N . LEU A 1 94 ? 49.704 2.115 -7.298 1.00 68.06 94 LEU A N 1
ATOM 736 C CA . LEU A 1 94 ? 49.677 0.825 -7.981 1.00 68.06 94 LEU A CA 1
ATOM 737 C C . LEU A 1 94 ? 50.458 0.937 -9.294 1.00 68.06 94 LEU A C 1
ATOM 739 O O . LEU A 1 94 ? 50.121 1.764 -10.136 1.00 68.06 94 LEU A O 1
ATOM 743 N N . SER A 1 95 ? 51.494 0.112 -9.467 1.00 63.16 95 SER A N 1
ATOM 744 C CA . SER A 1 95 ? 52.263 0.016 -10.718 1.00 63.16 95 SER 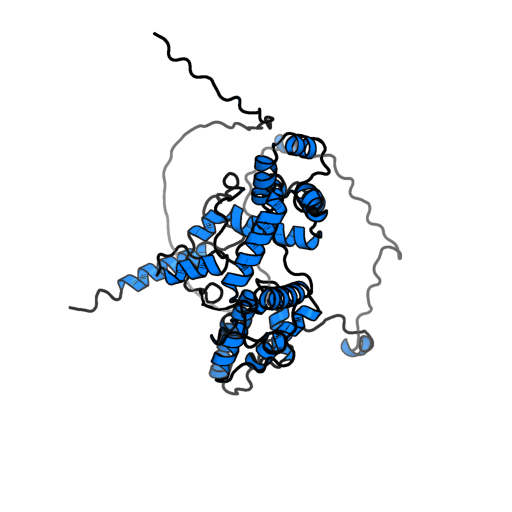A CA 1
ATOM 745 C C . SER A 1 95 ? 51.618 -0.913 -11.755 1.00 63.16 95 SER A C 1
ATOM 747 O O . SER A 1 95 ? 52.041 -0.931 -12.908 1.00 63.16 95 SER A O 1
ATOM 749 N N . THR A 1 96 ? 50.593 -1.676 -11.366 1.00 60.84 96 THR A N 1
ATOM 750 C CA . THR A 1 96 ? 49.853 -2.614 -12.221 1.00 60.84 96 THR A CA 1
ATOM 751 C C . THR A 1 96 ? 48.372 -2.251 -12.310 1.00 60.84 96 THR A C 1
ATOM 753 O O . THR A 1 96 ? 47.843 -1.502 -11.484 1.00 60.84 96 THR A O 1
ATOM 756 N N . VAL A 1 97 ? 47.696 -2.781 -13.340 1.00 60.66 97 VAL A N 1
ATOM 757 C CA . VAL A 1 97 ? 46.265 -2.559 -13.595 1.00 60.66 97 VAL A CA 1
ATOM 758 C C . VAL A 1 97 ? 45.465 -2.884 -12.319 1.00 60.66 97 VAL A C 1
ATOM 760 O O . VAL A 1 97 ? 45.537 -4.024 -11.850 1.00 60.66 97 VAL A O 1
ATOM 763 N N . PRO A 1 98 ? 44.675 -1.936 -11.768 1.00 57.34 98 PRO A N 1
ATOM 764 C CA . PRO A 1 98 ? 44.038 -2.049 -10.450 1.00 57.34 98 PRO A CA 1
ATOM 765 C C . PRO A 1 98 ? 43.271 -3.354 -10.219 1.00 57.34 98 PRO A C 1
ATOM 767 O O . PRO A 1 98 ? 43.249 -3.874 -9.108 1.00 57.34 98 PRO A O 1
ATOM 770 N N . LYS A 1 99 ? 42.695 -3.922 -11.285 1.00 56.72 99 LYS A N 1
ATOM 771 C CA . LYS A 1 99 ? 41.877 -5.136 -11.236 1.00 56.72 99 LYS A CA 1
ATOM 772 C C . LYS A 1 99 ? 42.593 -6.347 -10.641 1.00 56.72 99 LYS A C 1
ATOM 774 O O . LYS A 1 99 ? 41.915 -7.131 -10.005 1.00 56.72 99 LYS A O 1
ATOM 779 N N . GLN A 1 100 ? 43.911 -6.507 -10.799 1.00 57.22 100 GLN A N 1
ATOM 780 C CA . GLN A 1 100 ? 44.624 -7.700 -10.306 1.00 57.22 100 GLN A CA 1
ATOM 781 C C . GLN A 1 100 ? 44.822 -7.720 -8.783 1.00 57.22 100 GLN A C 1
ATOM 783 O O . GLN A 1 100 ? 44.912 -8.794 -8.203 1.00 57.22 100 GLN A O 1
ATOM 788 N N . LYS A 1 101 ? 44.875 -6.557 -8.118 1.00 58.97 101 LYS A N 1
ATOM 789 C CA . LYS A 1 101 ? 45.149 -6.474 -6.670 1.00 58.97 101 LYS A CA 1
ATOM 790 C C . LYS A 1 101 ? 43.908 -6.702 -5.799 1.00 58.97 101 LYS A C 1
ATOM 792 O O . LYS A 1 101 ? 44.047 -7.019 -4.625 1.00 58.97 101 LYS A O 1
ATOM 797 N N . TYR A 1 102 ? 42.720 -6.546 -6.380 1.00 59.88 102 TYR A N 1
ATOM 798 C CA . TYR A 1 102 ? 41.432 -6.638 -5.690 1.00 59.88 102 TYR A CA 1
ATOM 799 C C . TYR A 1 102 ? 40.577 -7.822 -6.180 1.00 59.88 102 TYR A C 1
ATOM 801 O O . TYR A 1 102 ? 39.386 -7.851 -5.902 1.00 59.88 102 TYR A O 1
ATOM 809 N N . GLN A 1 103 ? 41.156 -8.793 -6.908 1.00 59.19 103 GLN A N 1
ATOM 810 C CA . GLN A 1 103 ? 40.416 -9.961 -7.428 1.00 59.19 103 GLN A CA 1
ATOM 811 C C . GLN A 1 103 ? 39.751 -10.799 -6.329 1.00 59.19 103 GLN A C 1
ATOM 813 O O . GLN A 1 103 ? 38.692 -11.371 -6.569 1.00 59.19 103 GLN A O 1
ATOM 818 N N . ASP A 1 104 ? 40.351 -10.833 -5.137 1.00 61.53 104 ASP A N 1
ATOM 819 C CA . ASP A 1 104 ? 39.856 -11.609 -3.997 1.00 61.53 104 ASP A CA 1
ATOM 820 C C . ASP A 1 104 ? 38.931 -10.799 -3.068 1.00 61.53 104 ASP A C 1
ATOM 822 O O . ASP A 1 104 ? 38.381 -11.341 -2.105 1.00 61.53 104 ASP A O 1
ATOM 826 N N . GLU A 1 105 ? 38.745 -9.495 -3.318 1.00 65.44 105 GLU A N 1
ATOM 827 C CA . GLU A 1 105 ? 37.772 -8.710 -2.562 1.00 65.44 105 GLU A CA 1
ATOM 828 C C . GLU A 1 105 ? 36.368 -9.013 -3.084 1.00 65.44 105 GLU A C 1
ATOM 830 O O . GLU A 1 105 ? 36.078 -8.858 -4.270 1.00 65.44 105 GLU A O 1
ATOM 835 N N . LYS A 1 106 ? 35.477 -9.448 -2.183 1.00 68.31 106 LYS A N 1
ATOM 836 C CA . LYS A 1 106 ? 34.055 -9.586 -2.507 1.00 68.31 106 LYS A CA 1
ATOM 837 C C . LYS A 1 106 ? 33.552 -8.263 -3.068 1.00 68.31 106 LYS A C 1
ATOM 839 O O . LYS A 1 106 ? 33.721 -7.229 -2.417 1.00 68.31 106 LYS A O 1
ATOM 844 N N . ASP A 1 107 ? 32.912 -8.334 -4.231 1.00 71.38 107 ASP A N 1
ATOM 845 C CA . ASP A 1 107 ? 32.227 -7.186 -4.804 1.00 71.38 107 ASP A CA 1
ATOM 846 C C . ASP A 1 107 ? 31.238 -6.640 -3.768 1.00 71.38 107 ASP A C 1
ATOM 848 O O . ASP A 1 107 ? 30.433 -7.383 -3.196 1.00 71.38 107 ASP A O 1
ATOM 852 N N . ARG A 1 108 ? 31.393 -5.356 -3.442 1.00 77.19 108 ARG A N 1
ATOM 853 C CA . ARG A 1 108 ? 30.548 -4.663 -2.462 1.00 77.19 108 ARG A CA 1
ATOM 854 C C . ARG A 1 108 ? 29.360 -3.993 -3.136 1.00 77.19 108 ARG A C 1
ATOM 856 O O . ARG A 1 108 ? 28.488 -3.489 -2.433 1.00 77.19 108 ARG A O 1
ATOM 863 N N . GLU A 1 109 ? 29.352 -3.957 -4.464 1.00 81.50 109 GLU A N 1
ATOM 864 C CA . GLU A 1 109 ? 28.319 -3.320 -5.257 1.00 81.50 109 GLU A CA 1
ATOM 865 C C . GLU A 1 109 ? 27.400 -4.383 -5.859 1.00 81.50 109 GLU A C 1
ATOM 867 O O . GLU A 1 109 ? 27.832 -5.372 -6.446 1.00 81.50 109 GLU A O 1
ATOM 872 N N . GLU A 1 110 ? 26.095 -4.169 -5.717 1.00 81.12 110 GLU A N 1
ATOM 873 C CA . GLU A 1 110 ? 25.089 -4.938 -6.437 1.00 81.12 110 GLU A CA 1
ATOM 874 C C . GLU A 1 110 ? 24.585 -4.094 -7.605 1.00 81.12 110 GLU A C 1
ATOM 876 O O . GLU A 1 110 ? 24.184 -2.939 -7.440 1.00 81.12 110 GLU A O 1
ATOM 881 N N . ARG A 1 111 ? 24.586 -4.664 -8.814 1.00 83.44 111 ARG A N 1
ATOM 882 C CA . ARG A 1 111 ? 24.003 -3.984 -9.970 1.00 83.44 111 ARG A CA 1
ATOM 883 C C . ARG A 1 111 ? 22.484 -3.948 -9.821 1.00 83.44 111 ARG A C 1
ATOM 885 O O . ARG A 1 111 ? 21.815 -4.959 -10.011 1.00 83.44 111 ARG A O 1
ATOM 892 N N . ILE A 1 112 ? 21.944 -2.762 -9.553 1.00 82.75 112 ILE A N 1
ATOM 893 C CA . ILE A 1 112 ? 20.494 -2.554 -9.434 1.00 82.75 112 ILE A CA 1
ATOM 894 C C . ILE A 1 112 ? 19.848 -2.329 -10.809 1.00 82.75 112 ILE A C 1
ATOM 896 O O . ILE A 1 112 ? 18.765 -2.847 -11.062 1.00 82.75 112 ILE A O 1
ATOM 900 N N . TRP A 1 113 ? 20.523 -1.626 -11.723 1.00 89.31 113 TRP A N 1
ATOM 901 C CA . TRP A 1 113 ? 20.012 -1.335 -13.064 1.00 89.31 113 TRP A CA 1
ATOM 902 C C . TRP A 1 113 ? 21.142 -1.236 -14.090 1.00 89.31 113 TRP A C 1
ATOM 904 O O . TRP A 1 113 ? 22.225 -0.729 -13.796 1.00 89.31 113 TRP A O 1
ATOM 914 N N . SER A 1 114 ? 20.862 -1.667 -15.317 1.00 88.69 114 SER A N 1
ATOM 915 C CA . SER A 1 114 ? 21.619 -1.283 -16.507 1.00 88.69 114 SER A CA 1
ATOM 916 C C . SER A 1 114 ? 20.644 -0.775 -17.569 1.00 88.69 114 SER A C 1
ATOM 918 O O . SER A 1 114 ? 19.526 -1.283 -17.649 1.00 88.69 114 SER A O 1
ATOM 920 N N . PRO A 1 115 ? 21.018 0.236 -18.371 1.00 85.00 115 PRO A N 1
ATOM 921 C CA . PRO A 1 115 ? 20.190 0.663 -19.490 1.00 85.00 115 PRO A CA 1
ATOM 922 C C . PRO A 1 115 ? 19.917 -0.504 -20.442 1.00 85.00 115 PRO A C 1
ATOM 924 O O . PRO A 1 115 ? 20.788 -1.342 -20.677 1.00 85.00 115 PRO A O 1
ATOM 927 N N . TYR A 1 116 ? 18.706 -0.548 -20.993 1.00 86.94 116 TYR A N 1
ATOM 928 C CA . TYR A 1 116 ? 18.411 -1.454 -22.092 1.00 86.94 116 TYR A CA 1
ATOM 929 C C . TYR A 1 116 ? 19.180 -0.992 -23.329 1.00 86.94 116 TYR A C 1
ATOM 931 O O . TYR A 1 116 ? 19.097 0.175 -23.711 1.00 86.94 116 TYR A O 1
ATOM 939 N N . GLU A 1 117 ? 19.894 -1.915 -23.960 1.00 86.44 117 GLU A N 1
ATOM 940 C CA . GLU A 1 117 ? 20.594 -1.666 -25.212 1.00 86.44 117 GLU A CA 1
ATOM 941 C C . GLU A 1 117 ? 19.939 -2.491 -26.311 1.00 86.44 117 GLU A C 1
ATOM 943 O O . GLU A 1 117 ? 19.816 -3.712 -26.201 1.00 86.44 117 GLU A O 1
ATOM 948 N N . SER A 1 118 ? 19.505 -1.826 -27.382 1.00 83.69 118 SER A N 1
ATOM 949 C CA . SER A 1 118 ? 18.966 -2.552 -28.527 1.00 83.69 118 SER A CA 1
ATOM 950 C C . SER A 1 118 ? 20.095 -3.135 -29.376 1.00 83.69 118 SER A C 1
ATOM 952 O O . SER A 1 118 ? 21.051 -2.435 -29.727 1.00 83.69 118 SER A O 1
ATOM 954 N N . ASP A 1 119 ? 19.912 -4.383 -29.806 1.00 87.12 119 ASP A N 1
ATOM 955 C CA . ASP A 1 119 ? 20.766 -5.054 -30.793 1.00 87.12 119 ASP A CA 1
ATOM 956 C C . ASP A 1 119 ? 20.615 -4.476 -32.220 1.00 87.12 119 ASP A C 1
ATOM 958 O O . ASP A 1 119 ? 21.278 -4.929 -33.159 1.00 87.12 119 ASP A O 1
ATOM 962 N N . ASN A 1 120 ? 19.740 -3.478 -32.425 1.00 83.56 120 ASN A N 1
ATOM 963 C CA . ASN A 1 120 ? 19.549 -2.860 -33.735 1.00 83.56 120 ASN A CA 1
ATOM 964 C C . ASN A 1 120 ? 20.823 -2.114 -34.173 1.00 83.56 120 ASN A C 1
ATOM 966 O O . ASN A 1 120 ? 21.324 -1.215 -33.496 1.00 83.56 120 ASN A O 1
ATOM 970 N N . LYS A 1 121 ? 21.331 -2.476 -35.355 1.00 87.44 121 LYS A N 1
ATOM 971 C CA . LYS A 1 121 ? 22.539 -1.892 -35.953 1.00 87.44 121 LYS A CA 1
ATOM 972 C C . LYS A 1 121 ? 22.325 -0.458 -36.447 1.00 87.44 121 LYS A C 1
ATOM 974 O O . LYS A 1 121 ? 23.286 0.300 -36.557 1.00 87.44 121 LYS A O 1
ATOM 979 N N . ASN A 1 122 ? 21.089 -0.073 -36.761 1.00 93.00 122 ASN A N 1
ATOM 980 C CA . ASN A 1 122 ? 20.763 1.282 -37.180 1.00 93.00 122 ASN A CA 1
ATOM 981 C C . ASN A 1 122 ? 20.697 2.206 -35.956 1.00 93.00 122 ASN A C 1
ATOM 983 O O . ASN A 1 122 ? 19.800 2.089 -35.128 1.00 93.00 122 ASN A O 1
ATOM 987 N N . VAL A 1 123 ? 21.619 3.169 -35.869 1.00 90.25 123 VAL A N 1
ATOM 988 C CA . VAL A 1 123 ? 21.746 4.094 -34.726 1.00 90.25 123 VAL A CA 1
ATOM 989 C C . VAL A 1 123 ? 20.468 4.900 -34.462 1.00 90.25 123 VAL A C 1
ATOM 991 O O . VAL A 1 123 ? 20.121 5.149 -33.307 1.00 90.25 123 VAL A O 1
ATOM 994 N N . VAL A 1 124 ? 19.759 5.324 -35.513 1.00 90.19 124 VAL A N 1
ATOM 995 C CA . VAL A 1 124 ? 18.541 6.138 -35.374 1.00 90.19 124 VAL A CA 1
ATOM 996 C C . VAL A 1 124 ? 17.393 5.291 -34.836 1.00 90.19 124 VAL A C 1
ATOM 998 O O . VAL A 1 124 ? 16.673 5.725 -33.938 1.00 90.19 124 VAL A O 1
ATOM 1001 N N . GLU A 1 125 ? 17.219 4.083 -35.364 1.00 89.81 125 GLU A N 1
ATOM 1002 C CA . GLU A 1 125 ? 16.188 3.158 -34.890 1.00 89.81 125 GLU A CA 1
ATOM 1003 C C . GLU A 1 125 ? 16.498 2.623 -33.495 1.00 89.81 125 GLU A C 1
ATOM 1005 O O . GLU A 1 125 ? 15.597 2.578 -32.662 1.00 89.81 125 GLU A O 1
ATOM 1010 N N . LYS A 1 126 ? 17.769 2.315 -33.212 1.00 91.00 126 LYS A N 1
ATOM 1011 C CA . LYS A 1 126 ? 18.270 1.941 -31.886 1.00 91.00 126 LYS A CA 1
ATOM 1012 C C . LYS A 1 126 ? 17.848 2.963 -30.834 1.00 91.00 126 LYS A C 1
ATOM 1014 O O . LYS A 1 126 ? 17.114 2.619 -29.914 1.00 91.00 126 LYS A O 1
ATOM 1019 N N . LYS A 1 127 ? 18.187 4.243 -31.035 1.00 90.38 127 LYS A N 1
ATOM 1020 C CA . LYS A 1 127 ? 17.805 5.322 -30.107 1.00 90.38 127 LYS A CA 1
ATOM 1021 C C . LYS A 1 127 ? 16.290 5.464 -29.946 1.00 90.38 127 LYS A C 1
ATOM 1023 O O . LYS A 1 127 ? 15.814 5.769 -28.856 1.00 90.38 127 LYS A O 1
ATOM 1028 N N . LYS A 1 128 ? 15.516 5.268 -31.021 1.00 92.12 128 LYS A N 1
ATOM 1029 C CA . LYS A 1 128 ? 14.044 5.312 -30.959 1.00 92.12 128 LYS A CA 1
ATOM 1030 C C . LYS A 1 128 ? 13.475 4.152 -30.140 1.00 92.12 128 LYS A C 1
ATOM 1032 O O . LYS A 1 128 ? 12.570 4.381 -29.344 1.00 92.12 128 LYS A O 1
ATOM 1037 N N . LEU A 1 129 ? 13.994 2.940 -30.333 1.00 91.12 129 LEU A N 1
ATOM 1038 C CA . LEU A 1 129 ? 13.591 1.743 -29.594 1.00 91.12 129 LEU A CA 1
ATOM 1039 C C . LEU A 1 129 ? 13.939 1.867 -28.110 1.00 91.12 129 LEU A C 1
ATOM 1041 O O . LEU A 1 129 ? 13.080 1.618 -27.274 1.00 91.12 129 LEU A O 1
ATOM 1045 N N . GLU A 1 130 ? 15.152 2.316 -27.791 1.00 92.31 130 GLU A N 1
ATOM 1046 C CA . GLU A 1 130 ? 15.603 2.539 -26.413 1.00 92.31 130 GLU A CA 1
ATOM 1047 C C . GLU A 1 130 ? 14.762 3.609 -25.717 1.00 92.31 130 GLU A C 1
ATOM 1049 O O . GLU A 1 130 ? 14.260 3.382 -24.619 1.00 92.31 130 GLU A O 1
ATOM 1054 N N . LYS A 1 131 ? 14.511 4.748 -26.379 1.00 92.00 131 LYS A N 1
ATOM 1055 C CA . LYS A 1 131 ? 13.630 5.787 -25.832 1.00 92.00 131 LYS A CA 1
ATOM 1056 C C . LYS A 1 131 ? 12.225 5.248 -25.563 1.00 92.00 131 LYS A C 1
ATOM 1058 O O . LYS A 1 131 ? 11.705 5.438 -24.469 1.00 92.00 131 LYS A O 1
ATOM 1063 N N . LYS A 1 132 ? 11.632 4.552 -26.538 1.00 92.75 132 LYS A N 1
ATOM 1064 C CA . LYS A 1 132 ? 10.303 3.955 -26.381 1.00 92.75 132 LYS A CA 1
ATOM 1065 C C . LYS A 1 132 ? 10.280 2.959 -25.222 1.00 92.75 132 LYS A C 1
ATOM 1067 O O . LYS A 1 132 ? 9.349 2.981 -24.431 1.00 92.75 132 LYS A O 1
ATOM 1072 N N . PHE A 1 133 ? 11.308 2.120 -25.105 1.00 93.81 133 PHE A N 1
ATOM 1073 C CA . PHE A 1 133 ? 11.438 1.192 -23.992 1.00 93.81 133 PHE A CA 1
ATOM 1074 C C . PHE A 1 133 ? 11.438 1.936 -22.650 1.00 93.81 133 PHE A C 1
ATOM 1076 O O . PHE A 1 133 ? 10.675 1.572 -21.764 1.00 93.81 133 PHE A O 1
ATOM 1083 N N . HIS A 1 134 ? 12.226 3.005 -22.507 1.00 90.94 134 HIS A N 1
ATOM 1084 C CA . HIS A 1 134 ? 12.254 3.804 -21.279 1.00 90.94 134 HIS A CA 1
ATOM 1085 C C . HIS A 1 134 ? 10.905 4.463 -20.950 1.00 90.94 134 HIS A C 1
ATOM 1087 O O . HIS A 1 134 ? 10.517 4.483 -19.781 1.00 90.94 134 HIS A O 1
ATOM 1093 N N . ASP A 1 135 ? 10.173 4.940 -21.959 1.00 91.12 135 ASP A N 1
ATOM 1094 C CA . ASP A 1 135 ? 8.815 5.467 -21.779 1.00 91.12 135 ASP A CA 1
ATOM 1095 C C . ASP A 1 135 ? 7.851 4.348 -21.309 1.00 91.12 135 ASP A C 1
ATOM 1097 O O . ASP A 1 135 ? 7.127 4.501 -20.319 1.00 91.12 135 ASP A O 1
ATOM 1101 N N . ASP A 1 136 ? 7.907 3.176 -21.956 1.00 94.38 136 ASP A N 1
ATOM 1102 C CA . ASP A 1 136 ? 7.071 2.009 -21.646 1.00 94.38 136 ASP A CA 1
ATOM 1103 C C . ASP A 1 136 ? 7.389 1.416 -20.253 1.00 94.38 136 ASP A C 1
ATOM 1105 O O . ASP A 1 136 ? 6.493 0.914 -19.569 1.00 94.38 136 ASP A O 1
ATOM 1109 N N . VAL A 1 137 ? 8.635 1.516 -19.772 1.00 94.88 137 VAL A N 1
ATOM 1110 C CA . VAL A 1 137 ? 9.025 1.068 -18.421 1.00 94.88 137 VAL A CA 1
ATOM 1111 C C . VAL A 1 137 ? 8.193 1.765 -17.348 1.00 94.88 137 VAL A C 1
ATOM 1113 O O . VAL A 1 137 ? 7.703 1.108 -16.428 1.00 94.88 137 VAL A O 1
ATOM 1116 N N . ARG A 1 138 ? 7.996 3.083 -17.458 1.00 93.12 138 ARG A N 1
ATOM 1117 C CA . ARG A 1 138 ? 7.182 3.829 -16.491 1.00 93.12 138 ARG A CA 1
ATOM 1118 C C . ARG A 1 138 ? 5.692 3.583 -16.723 1.00 93.12 138 ARG A C 1
ATOM 1120 O O . ARG A 1 138 ? 4.963 3.254 -15.787 1.00 93.12 138 ARG A O 1
ATOM 1127 N N . ASP A 1 139 ? 5.248 3.746 -17.966 1.00 92.19 139 ASP A N 1
ATOM 1128 C CA . ASP A 1 139 ? 3.827 3.890 -18.290 1.00 92.19 139 ASP A CA 1
ATOM 1129 C C . ASP A 1 139 ? 3.095 2.554 -18.445 1.00 92.19 139 ASP A C 1
ATOM 1131 O O . ASP A 1 139 ? 1.898 2.469 -18.159 1.00 92.19 139 ASP A O 1
ATOM 1135 N N . VAL A 1 140 ? 3.802 1.512 -18.884 1.00 94.25 140 VAL A N 1
ATOM 1136 C CA . VAL A 1 140 ? 3.238 0.185 -19.149 1.00 94.25 140 VAL A CA 1
ATOM 1137 C C . VAL A 1 140 ? 3.641 -0.805 -18.068 1.00 94.25 140 VAL A C 1
ATOM 1139 O O . VAL A 1 140 ? 2.785 -1.532 -17.575 1.00 94.25 140 VAL A O 1
ATOM 1142 N N . TYR A 1 141 ? 4.913 -0.831 -17.668 1.00 96.44 141 TYR A N 1
ATOM 1143 C CA . TYR A 1 141 ? 5.398 -1.806 -16.692 1.00 96.44 141 TYR A CA 1
ATOM 1144 C C . TYR A 1 141 ? 5.208 -1.351 -15.241 1.00 96.44 141 TYR A C 1
ATOM 1146 O O . TYR A 1 141 ? 4.580 -2.062 -14.459 1.00 96.44 141 TYR A O 1
ATOM 1154 N N . PHE A 1 142 ? 5.694 -0.168 -14.862 1.00 96.19 142 PHE A N 1
ATOM 1155 C CA . PHE A 1 142 ? 5.660 0.261 -13.462 1.00 96.19 142 PHE A CA 1
ATOM 1156 C C . PHE A 1 142 ? 4.280 0.732 -13.002 1.00 96.19 142 PHE A C 1
ATOM 1158 O O . PHE A 1 142 ? 3.856 0.378 -11.905 1.00 96.19 142 PHE A O 1
ATOM 1165 N N . MET A 1 143 ? 3.548 1.478 -13.834 1.00 94.62 143 MET A N 1
ATOM 1166 C CA . MET A 1 143 ? 2.198 1.955 -13.515 1.00 94.62 143 MET A CA 1
ATOM 1167 C C . MET A 1 143 ? 1.274 0.871 -12.921 1.00 94.62 143 MET A C 1
ATOM 1169 O O . MET A 1 143 ? 0.745 1.094 -11.826 1.00 94.62 143 MET A O 1
ATOM 1173 N N . PRO A 1 144 ? 1.080 -0.308 -13.557 1.00 95.31 144 PRO A N 1
ATOM 1174 C CA . PRO A 1 144 ? 0.219 -1.344 -13.000 1.00 95.31 144 PRO A CA 1
ATOM 1175 C C . PRO A 1 144 ? 0.754 -1.919 -11.688 1.00 95.31 144 PRO A C 1
ATOM 1177 O O . PRO A 1 144 ? -0.049 -2.243 -10.822 1.00 95.31 144 PRO A O 1
ATOM 1180 N N . ILE A 1 145 ? 2.075 -2.022 -11.517 1.00 95.75 145 ILE A N 1
ATOM 1181 C CA . ILE A 1 145 ? 2.714 -2.510 -10.286 1.00 95.75 145 ILE A CA 1
ATOM 1182 C C . ILE A 1 145 ? 2.430 -1.524 -9.154 1.00 95.75 145 ILE A C 1
ATOM 1184 O O . ILE A 1 145 ? 1.792 -1.870 -8.161 1.00 95.75 145 ILE A O 1
ATOM 1188 N N . TRP A 1 146 ? 2.826 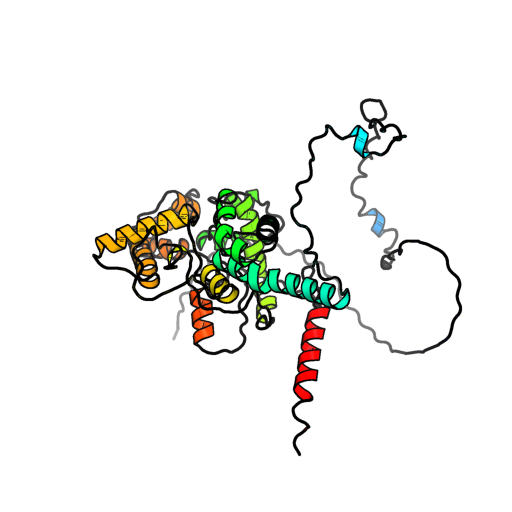-0.268 -9.342 1.00 93.12 146 TRP A N 1
ATOM 1189 C CA . TRP A 1 146 ? 2.680 0.791 -8.354 1.00 93.12 146 TRP A CA 1
ATOM 1190 C C . TRP A 1 146 ? 1.229 0.951 -7.884 1.00 93.12 146 TRP A C 1
ATOM 1192 O O . TRP A 1 146 ? 0.964 1.013 -6.685 1.00 93.12 146 TRP A O 1
ATOM 1202 N N . ARG A 1 147 ? 0.272 0.927 -8.820 1.00 91.56 147 ARG A N 1
ATOM 1203 C CA . ARG A 1 147 ? -1.166 1.006 -8.524 1.00 91.56 147 ARG A CA 1
ATOM 1204 C C . ARG A 1 147 ? -1.698 -0.239 -7.829 1.00 91.56 147 ARG A C 1
ATOM 1206 O O . ARG A 1 147 ? -2.501 -0.123 -6.909 1.00 91.56 147 ARG A O 1
ATOM 1213 N N . GLN A 1 148 ? -1.283 -1.423 -8.271 1.00 92.44 148 GLN A N 1
ATOM 1214 C CA . GLN A 1 148 ? -1.809 -2.679 -7.748 1.00 92.44 148 GLN A CA 1
ATOM 1215 C C . GLN A 1 148 ? -1.324 -2.982 -6.330 1.00 92.44 148 GLN A C 1
ATOM 1217 O O . GLN A 1 148 ? -2.070 -3.588 -5.560 1.00 92.44 148 GLN A O 1
ATOM 1222 N N . PHE A 1 149 ? -0.099 -2.566 -6.011 1.00 91.19 149 PHE A N 1
ATOM 1223 C CA . PHE A 1 149 ? 0.537 -2.744 -4.708 1.00 91.19 149 PHE A CA 1
ATOM 1224 C C . PHE A 1 149 ? 0.467 -1.489 -3.829 1.00 91.19 149 PHE A C 1
ATOM 1226 O O . PHE A 1 149 ? 1.123 -1.442 -2.796 1.00 91.19 149 PHE A O 1
ATOM 1233 N N . ASN A 1 150 ? -0.295 -0.465 -4.225 1.00 87.06 150 ASN A N 1
ATOM 1234 C CA . ASN A 1 150 ? -0.432 0.794 -3.486 1.00 87.06 150 ASN A CA 1
ATOM 1235 C C . ASN A 1 150 ? 0.918 1.432 -3.084 1.00 87.06 150 ASN A C 1
ATOM 1237 O O . ASN A 1 150 ? 1.096 1.903 -1.964 1.00 87.06 150 ASN A O 1
ATOM 1241 N N . GLY A 1 151 ? 1.897 1.398 -3.991 1.00 87.19 151 GLY A N 1
ATOM 1242 C CA . GLY A 1 151 ? 3.244 1.924 -3.758 1.00 87.19 151 GLY A CA 1
ATOM 1243 C C . GLY A 1 151 ? 4.162 1.065 -2.886 1.00 87.19 151 GLY A C 1
ATOM 1244 O O . GLY A 1 151 ? 5.275 1.495 -2.606 1.00 87.19 151 GLY A O 1
ATOM 1245 N N . HIS A 1 152 ? 3.730 -0.132 -2.483 1.00 87.25 152 HIS A N 1
ATOM 1246 C CA . HIS A 1 152 ? 4.526 -1.035 -1.646 1.00 87.25 152 HIS A CA 1
ATOM 1247 C C . HIS A 1 152 ? 5.765 -1.600 -2.359 1.00 87.25 152 HIS A C 1
ATOM 1249 O O . HIS A 1 152 ? 6.824 -1.720 -1.748 1.00 87.25 152 HIS A O 1
ATOM 1255 N N . ILE A 1 153 ? 5.650 -1.900 -3.658 1.00 91.31 153 ILE A N 1
ATOM 1256 C CA . ILE A 1 153 ? 6.807 -2.206 -4.512 1.00 91.31 153 ILE A CA 1
ATOM 1257 C C . ILE A 1 153 ? 7.336 -0.895 -5.093 1.00 91.31 153 ILE A C 1
ATOM 1259 O O . ILE A 1 153 ? 6.610 -0.195 -5.811 1.00 91.31 153 ILE A O 1
ATOM 1263 N N . LEU A 1 154 ? 8.596 -0.578 -4.788 1.00 90.00 154 LEU A N 1
ATOM 1264 C CA . LEU A 1 154 ? 9.250 0.649 -5.235 1.00 90.00 154 LEU A CA 1
ATOM 1265 C C . LEU A 1 154 ? 9.671 0.568 -6.706 1.00 90.00 154 LEU A C 1
ATOM 1267 O O . LEU A 1 154 ? 9.768 -0.513 -7.296 1.00 90.00 154 LEU A O 1
ATOM 1271 N N . PHE A 1 155 ? 9.939 1.726 -7.313 1.00 92.19 155 PHE A N 1
ATOM 1272 C CA . PHE A 1 155 ? 10.322 1.785 -8.723 1.00 92.19 155 PHE A CA 1
ATOM 1273 C C . PHE A 1 155 ? 11.649 1.070 -8.970 1.00 92.19 155 PHE A C 1
ATOM 1275 O O . PHE A 1 155 ? 11.758 0.273 -9.894 1.00 92.19 155 PHE A O 1
ATOM 1282 N N . GLU A 1 156 ? 12.625 1.281 -8.095 1.00 91.19 156 GLU A N 1
ATOM 1283 C CA . GLU A 1 156 ? 13.960 0.693 -8.161 1.00 91.19 156 GLU A CA 1
ATOM 1284 C C . GLU A 1 156 ? 13.908 -0.837 -8.056 1.00 91.19 156 GLU A C 1
ATOM 1286 O O . GLU A 1 156 ? 14.604 -1.539 -8.788 1.00 91.19 156 GLU A O 1
ATOM 1291 N N . GLU A 1 157 ? 13.033 -1.365 -7.198 1.00 92.56 157 GLU A N 1
ATOM 1292 C CA . GLU A 1 157 ? 12.816 -2.807 -7.042 1.00 92.56 157 GLU A CA 1
ATOM 1293 C C . GLU A 1 157 ? 12.154 -3.401 -8.289 1.00 92.56 157 GLU A C 1
ATOM 1295 O O . GLU A 1 157 ? 12.570 -4.456 -8.776 1.00 92.56 157 GLU A O 1
ATOM 1300 N N . ALA A 1 158 ? 11.160 -2.704 -8.849 1.00 94.56 158 ALA A N 1
ATOM 1301 C CA . ALA A 1 158 ? 10.521 -3.105 -10.095 1.00 94.56 158 ALA A CA 1
ATOM 1302 C C . ALA A 1 158 ? 11.511 -3.085 -11.273 1.00 94.56 158 ALA A C 1
ATOM 1304 O O . ALA A 1 158 ? 11.489 -4.006 -12.093 1.00 94.56 158 ALA A O 1
ATOM 1305 N N . LEU A 1 159 ? 12.389 -2.077 -11.351 1.00 94.25 159 LEU A N 1
ATOM 1306 C CA . LEU A 1 159 ? 13.450 -1.965 -12.358 1.00 94.25 159 LEU A CA 1
ATOM 1307 C C . LEU A 1 159 ? 14.473 -3.093 -12.233 1.00 94.25 159 LEU A C 1
ATOM 1309 O O . LEU A 1 159 ? 14.813 -3.728 -13.231 1.00 94.25 159 LEU A O 1
ATOM 1313 N N . HIS A 1 160 ? 14.926 -3.378 -11.014 1.00 94.12 160 HIS A N 1
ATOM 1314 C CA . HIS A 1 160 ? 15.837 -4.486 -10.760 1.00 94.12 160 HIS A CA 1
ATOM 1315 C C . HIS A 1 160 ? 15.210 -5.824 -11.172 1.00 94.12 160 HIS A C 1
ATOM 1317 O O . HIS A 1 160 ? 15.834 -6.611 -11.883 1.00 94.12 160 HIS A O 1
ATOM 1323 N N . HIS A 1 161 ? 13.940 -6.046 -10.823 1.00 95.31 161 HIS A N 1
ATOM 1324 C CA . HIS A 1 161 ? 13.190 -7.230 -11.241 1.00 95.31 161 HIS A CA 1
ATOM 1325 C C . HIS A 1 161 ? 13.021 -7.316 -12.771 1.00 95.31 161 HIS A C 1
ATOM 1327 O O . HIS A 1 161 ? 13.157 -8.391 -13.357 1.00 95.31 161 HIS A O 1
ATOM 1333 N N . LEU A 1 162 ? 12.783 -6.186 -13.445 1.00 95.81 162 LEU A N 1
ATOM 1334 C CA . LEU A 1 162 ? 12.711 -6.123 -14.907 1.00 95.81 162 LEU A CA 1
ATOM 1335 C C . LEU A 1 162 ? 14.049 -6.499 -15.554 1.00 95.81 162 LEU A C 1
ATOM 1337 O O . LEU A 1 162 ? 14.081 -7.252 -16.526 1.00 95.81 162 LEU A O 1
ATOM 1341 N N . MET A 1 163 ? 15.158 -6.009 -14.998 1.00 94.81 163 MET A N 1
ATOM 1342 C CA . MET A 1 163 ? 16.506 -6.343 -15.455 1.00 94.81 163 MET A CA 1
ATOM 1343 C C . MET A 1 163 ? 16.810 -7.838 -15.270 1.00 94.81 163 MET A C 1
ATOM 1345 O O . MET A 1 163 ? 17.326 -8.472 -16.191 1.00 94.81 163 MET A O 1
ATOM 1349 N N . GLN A 1 164 ? 16.450 -8.424 -14.121 1.00 93.88 164 GLN A N 1
ATOM 1350 C CA . GLN A 1 164 ? 16.606 -9.863 -13.856 1.00 93.88 164 GLN A CA 1
ATOM 1351 C C . GLN A 1 164 ? 15.841 -10.728 -14.872 1.00 93.88 164 GLN A C 1
ATOM 1353 O O . GLN A 1 164 ? 16.334 -11.771 -15.299 1.00 93.88 164 GLN A O 1
ATOM 1358 N N . ASN A 1 165 ? 14.695 -10.239 -15.345 1.00 94.88 165 ASN A N 1
ATOM 1359 C CA . ASN A 1 165 ? 13.888 -10.856 -16.400 1.00 94.88 165 ASN A CA 1
ATOM 1360 C C . ASN A 1 165 ? 14.272 -10.395 -17.817 1.00 94.88 165 ASN A C 1
ATOM 1362 O O . ASN A 1 165 ? 13.453 -10.418 -18.737 1.00 94.88 165 ASN A O 1
ATOM 1366 N N . LYS A 1 166 ? 15.529 -9.971 -18.014 1.00 94.25 166 LYS A N 1
ATOM 1367 C CA . LYS A 1 166 ? 16.094 -9.592 -19.322 1.00 94.25 166 LYS A CA 1
ATOM 1368 C C . LYS A 1 166 ? 15.271 -8.524 -20.047 1.00 94.25 166 LYS A C 1
ATOM 1370 O O . LYS A 1 166 ? 15.155 -8.549 -21.270 1.00 94.25 166 LYS A O 1
ATOM 1375 N N . TYR A 1 167 ? 14.692 -7.596 -19.289 1.00 94.88 167 TYR A N 1
ATOM 1376 C CA . TYR A 1 167 ? 13.859 -6.504 -19.790 1.00 94.88 167 TYR A CA 1
ATOM 1377 C C . TYR A 1 167 ? 12.553 -6.942 -20.474 1.00 94.88 167 TYR A C 1
ATOM 1379 O O . TYR A 1 167 ? 11.899 -6.128 -21.130 1.00 94.88 167 TYR A O 1
ATOM 1387 N N . ASN A 1 168 ? 12.117 -8.196 -20.297 1.00 94.88 168 ASN A N 1
ATOM 1388 C CA . ASN A 1 168 ? 10.806 -8.634 -20.765 1.00 94.88 168 ASN A CA 1
ATOM 1389 C C . ASN A 1 168 ? 9.722 -8.208 -19.766 1.00 94.88 168 ASN A C 1
ATOM 1391 O O . ASN A 1 168 ? 9.581 -8.793 -18.692 1.00 94.88 168 ASN A O 1
ATOM 1395 N N . MET A 1 169 ? 8.926 -7.202 -20.134 1.00 96.12 169 MET A N 1
ATOM 1396 C CA . MET A 1 169 ? 7.853 -6.674 -19.283 1.00 96.12 169 MET A CA 1
ATOM 1397 C C . MET A 1 169 ? 6.766 -7.707 -18.977 1.00 96.12 169 MET A C 1
ATOM 1399 O O . MET A 1 169 ? 6.238 -7.707 -17.871 1.00 96.12 169 MET A O 1
ATOM 1403 N N . ALA A 1 170 ? 6.420 -8.583 -19.924 1.00 95.56 170 ALA A N 1
ATOM 1404 C CA . ALA A 1 170 ? 5.379 -9.585 -19.709 1.00 95.56 170 ALA A CA 1
ATOM 1405 C C . ALA A 1 170 ? 5.839 -10.645 -18.704 1.00 95.56 170 ALA A C 1
ATOM 1407 O O . ALA A 1 170 ? 5.131 -10.897 -17.730 1.00 95.56 170 ALA A O 1
ATOM 1408 N N . ASP A 1 171 ? 7.039 -11.197 -18.898 1.00 94.88 171 ASP A N 1
ATOM 1409 C CA . ASP A 1 171 ? 7.626 -12.171 -17.969 1.00 94.88 171 ASP A CA 1
ATOM 1410 C C . ASP A 1 171 ? 7.792 -11.541 -16.580 1.00 94.88 171 ASP A C 1
ATOM 1412 O O . ASP A 1 171 ? 7.380 -12.114 -15.575 1.00 94.88 171 ASP A O 1
ATOM 1416 N N . SER A 1 172 ? 8.261 -10.290 -16.535 1.00 96.69 172 SER A N 1
ATOM 1417 C CA . SER A 1 172 ? 8.407 -9.536 -15.288 1.00 96.69 172 SER A CA 1
ATOM 1418 C C . SER A 1 172 ? 7.074 -9.297 -14.574 1.00 96.69 172 SER A C 1
ATOM 1420 O O . SER A 1 172 ? 7.012 -9.361 -13.353 1.00 96.69 172 SER A O 1
ATOM 1422 N N . LEU A 1 173 ? 5.984 -9.016 -15.292 1.00 96.81 173 LEU A N 1
ATOM 1423 C CA . LEU A 1 173 ? 4.659 -8.867 -14.677 1.00 96.81 173 LEU A CA 1
ATOM 1424 C C . LEU A 1 173 ? 4.106 -10.199 -14.154 1.00 96.81 173 LEU A C 1
ATOM 1426 O O . LEU A 1 173 ? 3.264 -10.184 -13.254 1.00 96.81 173 LEU A O 1
ATOM 1430 N N . ASP A 1 174 ? 4.541 -11.339 -14.701 1.00 95.25 174 ASP A N 1
ATOM 1431 C CA . ASP A 1 174 ? 4.095 -12.649 -14.224 1.00 95.25 174 ASP A CA 1
ATOM 1432 C C . ASP A 1 174 ? 4.733 -13.055 -12.893 1.00 95.25 174 ASP A C 1
ATOM 1434 O O . ASP A 1 174 ? 4.115 -13.821 -12.159 1.00 95.25 174 ASP A O 1
ATOM 1438 N N . THR A 1 175 ? 5.903 -12.512 -12.550 1.00 95.12 175 THR A N 1
ATOM 1439 C CA . THR A 1 175 ? 6.638 -12.870 -11.321 1.00 95.12 175 THR A CA 1
ATOM 1440 C C . THR A 1 175 ? 6.897 -11.688 -10.382 1.00 95.12 175 THR A C 1
ATOM 1442 O O . THR A 1 175 ? 7.540 -11.857 -9.352 1.00 95.12 175 THR A O 1
ATOM 1445 N N . ILE A 1 176 ? 6.394 -10.483 -10.684 1.00 95.38 176 ILE A N 1
ATOM 1446 C CA . ILE A 1 176 ? 6.676 -9.266 -9.893 1.00 95.38 176 ILE A CA 1
ATOM 1447 C C . ILE A 1 176 ? 6.350 -9.407 -8.402 1.00 95.38 176 ILE A C 1
ATOM 1449 O O . ILE A 1 176 ? 6.999 -8.811 -7.547 1.00 95.38 176 ILE A O 1
ATOM 1453 N N . ASP A 1 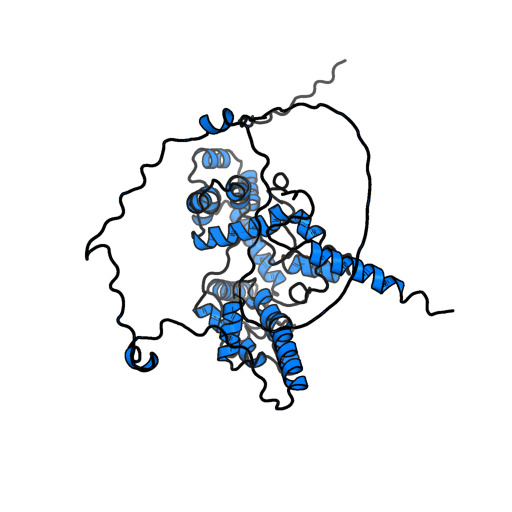177 ? 5.347 -10.206 -8.066 1.00 93.25 177 ASP A N 1
ATOM 1454 C CA . ASP A 1 177 ? 4.929 -10.437 -6.693 1.00 93.25 177 ASP A CA 1
ATOM 1455 C C . ASP A 1 177 ? 5.940 -11.225 -5.851 1.00 93.25 177 ASP A C 1
ATOM 1457 O O . ASP A 1 177 ? 5.870 -11.172 -4.625 1.00 93.25 177 ASP A O 1
ATOM 1461 N N . GLU A 1 178 ? 6.949 -11.854 -6.456 1.00 92.81 178 GLU A N 1
ATOM 1462 C CA . GLU A 1 178 ? 8.073 -12.432 -5.714 1.00 92.81 178 GLU A CA 1
ATOM 1463 C C . GLU A 1 178 ? 8.888 -11.383 -4.951 1.00 92.81 178 GLU A C 1
ATOM 1465 O O . GLU A 1 178 ? 9.507 -11.700 -3.933 1.00 92.81 178 GLU A O 1
ATOM 1470 N N . VAL A 1 179 ? 8.847 -10.116 -5.381 1.00 91.81 179 VAL A N 1
ATOM 1471 C CA . VAL A 1 179 ? 9.482 -9.001 -4.662 1.00 91.81 179 VAL A CA 1
ATOM 1472 C C . VAL A 1 179 ? 8.924 -8.870 -3.239 1.00 91.81 179 VAL A C 1
ATOM 1474 O O . VAL A 1 179 ? 9.670 -8.528 -2.319 1.00 91.81 179 VAL A O 1
ATOM 1477 N N . LEU A 1 180 ? 7.661 -9.249 -3.014 1.00 88.75 180 LEU A N 1
ATOM 1478 C CA . LEU A 1 180 ? 7.028 -9.218 -1.693 1.00 88.75 180 LEU A CA 1
ATOM 1479 C C . LEU A 1 180 ? 7.696 -10.150 -0.678 1.00 88.75 180 LEU A C 1
ATOM 1481 O O . LEU A 1 180 ? 7.672 -9.858 0.514 1.00 88.75 180 LEU A O 1
ATOM 1485 N N . LYS A 1 181 ? 8.373 -11.218 -1.129 1.00 87.38 181 LYS A N 1
ATOM 1486 C CA . LYS A 1 181 ? 9.140 -12.113 -0.243 1.00 87.38 181 LYS A CA 1
ATOM 1487 C C . LYS A 1 181 ? 10.243 -11.356 0.513 1.00 87.38 181 LYS A C 1
ATOM 1489 O O . LYS A 1 181 ? 10.620 -11.756 1.609 1.00 87.38 181 LYS A O 1
ATOM 1494 N N . ARG A 1 182 ? 10.755 -10.259 -0.066 1.00 83.62 182 ARG A N 1
ATOM 1495 C CA . ARG A 1 182 ? 11.785 -9.385 0.527 1.00 83.62 182 ARG A CA 1
ATOM 1496 C C . ARG A 1 182 ? 11.205 -8.146 1.224 1.00 83.62 182 ARG A C 1
ATOM 1498 O O . ARG A 1 182 ? 11.887 -7.556 2.056 1.00 83.62 182 ARG A O 1
ATOM 1505 N N . ARG A 1 183 ? 9.955 -7.776 0.923 1.00 76.31 183 ARG A N 1
ATOM 1506 C CA . ARG A 1 183 ? 9.208 -6.669 1.545 1.00 76.31 183 ARG A CA 1
ATOM 1507 C C . ARG A 1 183 ? 7.851 -7.156 2.073 1.00 76.31 183 ARG A C 1
ATOM 1509 O O . ARG A 1 183 ? 6.832 -6.950 1.415 1.00 76.31 183 ARG A O 1
ATOM 1516 N N . PRO A 1 184 ? 7.794 -7.765 3.268 1.00 62.84 184 PRO A N 1
ATOM 1517 C CA . PRO A 1 184 ? 6.522 -8.226 3.820 1.00 62.84 184 PRO A CA 1
ATOM 1518 C C . PRO A 1 184 ? 5.668 -7.095 4.423 1.00 62.84 184 PRO A C 1
ATOM 1520 O O . PRO A 1 184 ? 4.464 -7.262 4.566 1.00 62.84 184 PRO A O 1
ATOM 1523 N N . LEU A 1 185 ? 6.264 -5.954 4.790 1.00 63.94 185 LEU A N 1
ATOM 1524 C CA . LEU A 1 185 ? 5.591 -4.894 5.555 1.00 63.94 185 LEU A CA 1
ATOM 1525 C C . LEU A 1 185 ? 4.634 -4.059 4.699 1.00 63.94 185 LEU A C 1
ATOM 1527 O O . LEU A 1 185 ? 5.060 -3.110 4.050 1.00 63.94 185 LEU A O 1
ATOM 1531 N N . VAL A 1 186 ? 3.341 -4.371 4.736 1.00 68.38 186 VAL A N 1
ATOM 1532 C CA . VAL A 1 186 ? 2.304 -3.548 4.099 1.00 68.38 186 VAL A CA 1
ATOM 1533 C C . VAL A 1 186 ? 2.183 -2.200 4.810 1.00 68.38 186 VAL A C 1
ATOM 1535 O O . VAL A 1 186 ? 2.135 -2.136 6.038 1.00 68.38 186 VAL A O 1
ATOM 1538 N N . VAL A 1 187 ? 2.078 -1.118 4.033 1.00 66.62 187 VAL A N 1
ATOM 1539 C CA . VAL A 1 187 ? 1.835 0.229 4.567 1.00 66.62 187 VAL A CA 1
ATOM 1540 C C . VAL A 1 187 ? 0.523 0.241 5.353 1.00 66.62 187 VAL A C 1
ATOM 1542 O O . VAL A 1 187 ? -0.565 0.160 4.780 1.00 66.62 187 VAL A O 1
ATOM 1545 N N . LYS A 1 188 ? 0.624 0.363 6.678 1.00 78.50 188 LYS A N 1
ATOM 1546 C CA . LYS A 1 188 ? -0.531 0.517 7.565 1.00 78.50 188 LYS A CA 1
ATOM 1547 C C . LYS A 1 188 ? -1.167 1.894 7.383 1.00 78.50 188 LYS A C 1
ATOM 1549 O O . LYS A 1 188 ? -0.478 2.900 7.212 1.00 78.50 188 LYS A O 1
ATOM 1554 N N . HIS A 1 189 ? -2.492 1.953 7.472 1.00 85.25 189 HIS A N 1
ATOM 1555 C CA . HIS A 1 189 ? -3.221 3.218 7.545 1.00 85.25 189 HIS A CA 1
ATOM 1556 C C . HIS A 1 189 ? -3.401 3.636 9.001 1.00 85.25 189 HIS A C 1
ATOM 1558 O O . HIS A 1 189 ? -3.830 2.826 9.828 1.00 85.25 189 HIS A O 1
ATOM 1564 N N . ALA A 1 190 ? -3.087 4.895 9.311 1.00 90.75 190 ALA A N 1
ATOM 1565 C CA . ALA A 1 190 ? -3.363 5.446 10.630 1.00 90.75 190 ALA A CA 1
ATOM 1566 C C . ALA A 1 190 ? -4.878 5.510 10.861 1.00 90.75 190 ALA A C 1
ATOM 1568 O O . ALA A 1 190 ? -5.670 5.511 9.916 1.00 90.75 190 ALA A O 1
ATOM 1569 N N . ARG A 1 191 ? -5.303 5.557 12.122 1.00 92.62 191 ARG A N 1
ATOM 1570 C CA . ARG A 1 191 ? -6.708 5.810 12.474 1.00 92.62 191 ARG A CA 1
ATOM 1571 C C . ARG A 1 191 ? -6.964 7.305 12.672 1.00 92.62 191 ARG A C 1
ATOM 1573 O O . ARG A 1 191 ? -6.023 8.098 12.768 1.00 92.62 191 ARG A O 1
ATOM 1580 N N . MET A 1 192 ? -8.231 7.702 12.749 1.00 91.12 192 MET A N 1
ATOM 1581 C CA . MET A 1 192 ? -8.611 9.103 12.977 1.00 91.12 192 MET A CA 1
ATOM 1582 C C . MET A 1 192 ? -7.958 9.693 14.237 1.00 91.12 192 MET A C 1
ATOM 1584 O O . MET A 1 192 ? -7.398 10.785 14.163 1.00 91.12 192 MET A O 1
ATOM 1588 N N . ALA A 1 193 ? -7.926 8.945 15.348 1.00 90.25 193 ALA A N 1
ATOM 1589 C CA . ALA A 1 193 ? -7.272 9.378 16.591 1.00 90.25 193 ALA A CA 1
ATOM 1590 C C . ALA A 1 193 ? -5.783 9.718 16.399 1.00 90.25 193 ALA A C 1
ATOM 1592 O O . ALA A 1 193 ? -5.289 10.748 16.852 1.00 90.25 193 ALA A O 1
ATOM 1593 N N . GLN A 1 194 ? -5.069 8.871 15.662 1.00 91.88 194 GLN A N 1
ATOM 1594 C CA . GLN A 1 194 ? -3.646 9.056 15.368 1.00 91.88 194 GLN A CA 1
ATOM 1595 C C . GLN A 1 194 ? -3.404 10.242 14.444 1.00 91.88 194 GLN A C 1
ATOM 1597 O O . GLN A 1 194 ? -2.416 10.957 14.581 1.00 91.88 194 GLN A O 1
ATOM 1602 N N . THR A 1 195 ? -4.325 10.467 13.510 1.00 88.19 195 THR A N 1
ATOM 1603 C CA . THR A 1 195 ? -4.229 11.558 12.542 1.00 88.19 195 THR A CA 1
ATOM 1604 C C . THR A 1 195 ? -4.416 12.919 13.211 1.00 88.19 195 THR A C 1
ATOM 1606 O O . THR A 1 195 ? -3.677 13.849 12.900 1.00 88.19 195 THR A O 1
ATOM 1609 N N . ALA A 1 196 ? -5.309 13.025 14.200 1.00 85.25 196 ALA A N 1
ATOM 1610 C CA . ALA A 1 196 ? -5.429 14.231 15.021 1.00 85.25 196 ALA A CA 1
ATOM 1611 C C . ALA A 1 196 ? -4.109 14.562 15.750 1.00 85.25 196 ALA A C 1
ATOM 1613 O O . ALA A 1 196 ? -3.683 15.714 15.808 1.00 85.25 196 ALA A O 1
ATOM 1614 N N . ASN A 1 197 ? -3.393 13.544 16.235 1.00 87.38 197 ASN A N 1
ATOM 1615 C CA . ASN A 1 197 ? -2.069 13.737 16.834 1.00 87.38 197 ASN A CA 1
ATOM 1616 C C . ASN A 1 197 ? -0.986 14.054 15.784 1.00 87.38 197 ASN A C 1
ATOM 1618 O O . ASN A 1 197 ? -0.068 14.829 16.061 1.00 87.38 197 ASN A O 1
ATOM 1622 N N . LEU A 1 198 ? -1.081 13.499 14.570 1.00 86.62 198 LEU A N 1
ATOM 1623 C CA . LEU A 1 198 ? -0.196 13.858 13.454 1.00 86.62 198 LEU A CA 1
ATOM 1624 C C . LEU A 1 198 ? -0.366 15.318 13.029 1.00 86.62 198 LEU A C 1
ATOM 1626 O O . LEU A 1 198 ? 0.620 15.948 12.664 1.00 86.62 198 LEU A O 1
ATOM 1630 N N . GLU A 1 199 ? -1.567 15.884 13.101 1.00 80.44 199 GLU A N 1
ATOM 1631 C CA . GLU A 1 199 ? -1.770 17.318 12.876 1.00 80.44 199 GLU A CA 1
ATOM 1632 C C . GLU A 1 199 ? -1.019 18.161 13.906 1.00 80.44 199 GLU A C 1
ATOM 1634 O O . GLU A 1 199 ? -0.359 19.131 13.545 1.00 80.44 199 GLU A O 1
ATOM 1639 N N . LEU A 1 200 ? -1.072 17.772 15.181 1.00 80.12 200 LEU A N 1
ATOM 1640 C CA . LEU A 1 200 ? -0.444 18.533 16.257 1.00 80.12 200 LEU A CA 1
ATOM 1641 C C . LEU A 1 200 ? 1.090 18.436 16.241 1.00 80.12 200 LEU A C 1
ATOM 1643 O O . LEU A 1 200 ? 1.782 19.412 16.538 1.00 80.12 200 LEU A O 1
ATOM 1647 N N . TYR A 1 201 ? 1.626 17.254 15.929 1.00 83.00 201 TYR A N 1
ATOM 1648 C CA . TYR A 1 201 ? 3.055 16.960 16.075 1.00 83.00 201 TYR A CA 1
ATOM 1649 C C . TYR A 1 201 ? 3.792 16.748 14.752 1.00 83.00 201 TYR A C 1
ATOM 1651 O O . TYR A 1 201 ? 4.973 17.064 14.664 1.00 83.00 201 TYR A O 1
ATOM 1659 N N . GLY A 1 202 ? 3.126 16.217 13.729 1.00 77.62 202 GLY A N 1
ATOM 1660 C CA . GLY A 1 202 ? 3.749 15.800 12.470 1.00 77.62 202 GLY A CA 1
ATOM 1661 C C . GLY A 1 202 ? 4.131 16.951 11.546 1.00 77.62 202 GLY A C 1
ATOM 1662 O O . GLY A 1 202 ? 5.047 16.800 10.748 1.00 77.62 202 GLY A O 1
ATOM 1663 N N . VAL A 1 203 ? 3.484 18.112 11.675 1.00 72.56 203 VAL A N 1
ATOM 1664 C CA . VAL A 1 203 ? 3.845 19.334 10.928 1.00 72.56 203 VAL A CA 1
ATOM 1665 C C . VAL A 1 203 ? 4.944 20.152 11.615 1.00 72.56 203 VAL A C 1
ATOM 1667 O O . VAL A 1 203 ? 5.415 21.145 11.068 1.00 72.56 203 VAL A O 1
ATOM 1670 N N . ASN A 1 204 ? 5.351 19.768 12.827 1.00 76.44 204 ASN A N 1
ATOM 1671 C CA . ASN A 1 204 ? 6.346 20.494 13.600 1.00 76.44 204 ASN A CA 1
ATOM 1672 C C . ASN A 1 204 ? 7.737 19.876 13.406 1.00 76.44 204 ASN A C 1
ATOM 1674 O O . ASN A 1 204 ? 8.040 18.827 13.971 1.00 76.44 204 ASN A O 1
ATOM 1678 N N . GLU A 1 205 ? 8.610 20.577 12.680 1.00 73.69 205 GLU A N 1
ATOM 1679 C CA . GLU A 1 205 ? 9.993 20.152 12.399 1.00 73.69 205 GLU A CA 1
ATOM 1680 C C . GLU A 1 205 ? 10.850 19.937 13.661 1.00 73.69 205 GLU A C 1
ATOM 1682 O O . GLU A 1 205 ? 11.871 19.253 13.614 1.00 73.69 205 GLU A O 1
ATOM 1687 N N . MET A 1 206 ? 10.439 20.493 14.806 1.00 80.38 206 MET A N 1
ATOM 1688 C CA . MET A 1 206 ? 11.132 20.316 16.086 1.00 80.38 206 MET A CA 1
ATOM 1689 C C . MET A 1 206 ? 10.811 18.978 16.766 1.00 80.38 206 MET A C 1
ATOM 1691 O O . MET A 1 206 ? 11.448 18.635 17.763 1.00 80.38 206 MET A O 1
ATOM 1695 N N . VAL A 1 207 ? 9.813 18.234 16.281 1.00 84.12 207 VAL A N 1
ATOM 1696 C CA . VAL A 1 207 ? 9.437 16.927 16.828 1.00 84.12 207 VAL A CA 1
ATOM 1697 C C . VAL A 1 207 ? 10.291 15.849 16.172 1.00 84.12 207 VAL A C 1
ATOM 1699 O O . VAL A 1 207 ? 10.291 15.682 14.954 1.00 84.12 207 VAL A O 1
ATOM 1702 N N . SER A 1 208 ? 11.018 15.079 16.984 1.00 90.69 208 SER A N 1
ATOM 1703 C CA . SER A 1 208 ? 11.786 13.950 16.462 1.00 90.69 208 SER A CA 1
ATOM 1704 C C . SER A 1 208 ? 10.857 12.832 15.977 1.00 90.69 208 SER A C 1
ATOM 1706 O O . SER A 1 208 ? 9.764 12.647 16.510 1.00 90.69 208 SER A O 1
ATOM 1708 N N . MET A 1 209 ? 11.307 12.006 15.028 1.00 91.19 209 MET A N 1
ATOM 1709 C CA . MET A 1 209 ? 10.521 10.850 14.561 1.00 91.19 209 MET A CA 1
ATOM 1710 C C . MET A 1 209 ? 10.150 9.884 15.696 1.00 91.19 209 MET A C 1
ATOM 1712 O O . MET A 1 209 ? 9.091 9.264 15.662 1.00 91.19 209 MET A O 1
ATOM 1716 N N . LYS A 1 210 ? 10.992 9.783 16.732 1.00 93.69 210 LYS A N 1
ATOM 1717 C CA . LYS A 1 210 ? 10.718 8.956 17.912 1.00 93.69 210 LYS A CA 1
ATOM 1718 C C . LYS A 1 210 ? 9.623 9.554 18.791 1.00 93.69 210 LYS A C 1
ATOM 1720 O O . LYS A 1 210 ? 8.749 8.826 19.250 1.00 93.69 210 LYS A O 1
ATOM 1725 N N . ASP A 1 211 ? 9.641 10.867 18.992 1.00 92.75 211 ASP A N 1
ATOM 1726 C CA . ASP A 1 211 ? 8.567 11.549 19.716 1.00 92.75 211 ASP A CA 1
ATOM 1727 C C . ASP A 1 211 ? 7.256 11.494 18.923 1.00 92.75 211 ASP A C 1
ATOM 1729 O O . ASP A 1 211 ? 6.192 11.305 19.508 1.00 92.75 211 ASP A O 1
ATOM 1733 N N . LEU A 1 212 ? 7.330 11.607 17.593 1.00 92.19 212 LEU A N 1
ATOM 1734 C CA . LEU A 1 212 ? 6.177 11.478 16.705 1.00 92.19 212 LEU A CA 1
ATOM 1735 C C . LEU A 1 212 ? 5.570 10.071 16.768 1.00 92.19 212 LEU A C 1
ATOM 1737 O O . LEU A 1 212 ? 4.353 9.938 16.874 1.00 92.19 212 LEU A O 1
ATOM 1741 N N . GLN A 1 213 ? 6.405 9.026 16.771 1.00 93.94 213 GLN A N 1
ATOM 1742 C CA . GLN A 1 213 ? 5.968 7.647 16.994 1.00 93.94 213 GLN A CA 1
ATOM 1743 C C . GLN A 1 213 ? 5.206 7.533 18.316 1.00 93.94 213 GLN A C 1
ATOM 1745 O O . GLN A 1 213 ? 4.064 7.095 18.330 1.00 93.94 213 GLN A O 1
ATOM 1750 N N . GLN A 1 214 ? 5.803 7.979 19.422 1.00 91.75 214 GLN A N 1
ATOM 1751 C CA . GLN A 1 214 ? 5.197 7.841 20.747 1.00 91.75 214 GLN A CA 1
ATOM 1752 C C . GLN A 1 214 ? 3.879 8.606 20.887 1.00 91.75 214 GLN A C 1
ATOM 1754 O O . GLN A 1 214 ? 2.957 8.116 21.529 1.00 91.75 214 GLN A O 1
ATOM 1759 N N . LYS A 1 215 ? 3.792 9.804 20.301 1.00 89.62 215 LYS A N 1
ATOM 1760 C CA . LYS A 1 215 ? 2.651 10.706 20.498 1.00 89.62 215 LYS A CA 1
ATOM 1761 C C . LYS A 1 215 ? 1.533 10.522 19.479 1.00 89.62 215 LYS A C 1
ATOM 1763 O O . LYS A 1 215 ? 0.382 10.787 19.803 1.00 89.62 215 LYS A O 1
ATOM 1768 N N . ALA A 1 216 ? 1.854 10.118 18.251 1.00 91.00 216 ALA A N 1
ATOM 1769 C CA . ALA A 1 216 ? 0.884 10.065 17.159 1.00 91.00 216 ALA A CA 1
ATOM 1770 C C . ALA A 1 216 ? 0.701 8.666 16.566 1.00 91.00 216 ALA A C 1
ATOM 1772 O O . ALA A 1 216 ? -0.420 8.293 16.238 1.00 91.00 216 ALA A O 1
ATOM 1773 N N . LEU A 1 217 ? 1.770 7.876 16.450 1.00 93.12 217 LEU A N 1
ATOM 1774 C CA . LEU A 1 217 ? 1.755 6.585 15.753 1.00 93.12 217 LEU A CA 1
ATOM 1775 C C . LEU A 1 217 ? 2.373 5.449 16.599 1.00 93.12 217 LEU A C 1
ATOM 1777 O O . LEU A 1 217 ? 3.343 4.819 16.174 1.00 93.12 217 LEU A O 1
ATOM 1781 N N . PRO A 1 218 ? 1.838 5.159 17.800 1.00 92.25 218 PRO A N 1
ATOM 1782 C CA . PRO A 1 218 ? 2.498 4.273 18.766 1.00 92.25 218 PRO A CA 1
ATOM 1783 C C . PRO A 1 218 ? 2.588 2.797 18.340 1.00 92.25 218 PRO A C 1
ATOM 1785 O O . PRO A 1 218 ? 3.468 2.084 18.812 1.00 92.25 218 PRO A O 1
ATOM 1788 N N . ASN A 1 219 ? 1.717 2.329 17.440 1.00 92.19 219 ASN A N 1
ATOM 1789 C CA . ASN A 1 219 ? 1.724 0.964 16.885 1.00 92.19 219 ASN A CA 1
ATOM 1790 C C . ASN A 1 219 ? 2.465 0.842 15.532 1.00 92.19 219 ASN A C 1
ATOM 1792 O O . ASN A 1 219 ? 2.397 -0.202 14.874 1.00 92.19 219 ASN A O 1
ATOM 1796 N N . PHE A 1 220 ? 3.161 1.899 15.108 1.00 91.75 220 PHE A N 1
ATOM 1797 C CA . PHE A 1 220 ? 3.997 1.924 13.907 1.00 91.75 220 PHE A CA 1
ATOM 1798 C C . PHE A 1 220 ? 5.464 1.771 14.314 1.00 91.75 220 PHE A C 1
ATOM 1800 O O . PHE A 1 220 ? 5.879 2.248 15.369 1.00 91.75 220 PHE A O 1
ATOM 1807 N N . SER A 1 221 ? 6.279 1.137 13.480 1.00 90.62 221 SER A N 1
ATOM 1808 C CA . SER A 1 221 ? 7.740 1.181 13.568 1.00 90.62 221 SER A CA 1
ATOM 1809 C C . SER A 1 221 ? 8.272 2.557 13.148 1.00 90.62 221 SER A C 1
ATOM 1811 O O . SER A 1 221 ? 7.600 3.311 12.449 1.00 90.62 221 SER A O 1
ATOM 1813 N N . LEU A 1 222 ? 9.502 2.899 13.546 1.00 90.25 222 LEU A N 1
ATOM 1814 C CA . LEU A 1 222 ? 10.099 4.198 13.196 1.00 90.25 222 LEU A CA 1
ATOM 1815 C C . LEU A 1 222 ? 10.193 4.431 11.681 1.00 90.25 222 LEU A C 1
ATOM 1817 O O . LEU A 1 222 ? 10.022 5.561 11.228 1.00 90.25 222 LEU A O 1
ATOM 1821 N N . ASP A 1 223 ? 10.444 3.371 10.912 1.00 87.38 223 ASP A N 1
ATOM 1822 C CA . ASP A 1 223 ? 10.480 3.444 9.452 1.00 87.38 223 ASP A CA 1
ATOM 1823 C C . ASP A 1 223 ? 9.096 3.775 8.875 1.00 87.38 223 ASP A C 1
ATOM 1825 O O . ASP A 1 223 ? 8.963 4.688 8.058 1.00 87.38 223 ASP A O 1
ATOM 1829 N N . GLU A 1 224 ? 8.045 3.111 9.367 1.00 88.19 224 GLU A N 1
ATOM 1830 C CA . GLU A 1 224 ? 6.669 3.399 8.956 1.00 88.19 224 GLU A CA 1
ATOM 1831 C C . GLU A 1 224 ? 6.254 4.825 9.353 1.00 88.19 224 GLU A C 1
ATOM 1833 O O . GLU A 1 224 ? 5.599 5.504 8.568 1.00 88.19 224 GLU A O 1
ATOM 1838 N N . VAL A 1 225 ? 6.672 5.323 10.524 1.00 91.00 225 VAL A N 1
ATOM 1839 C CA . VAL A 1 225 ? 6.407 6.708 10.962 1.00 91.00 225 VAL A CA 1
ATOM 1840 C C . VAL A 1 225 ? 7.038 7.725 10.018 1.00 91.00 225 VAL A C 1
ATOM 1842 O O . VAL A 1 225 ? 6.379 8.689 9.619 1.00 91.00 225 VAL A O 1
ATOM 1845 N N . HIS A 1 226 ? 8.296 7.518 9.630 1.00 87.25 226 HIS A N 1
ATOM 1846 C CA . HIS A 1 226 ? 8.977 8.399 8.687 1.00 87.25 226 HIS A CA 1
ATOM 1847 C C . HIS A 1 226 ? 8.265 8.417 7.324 1.00 87.25 226 HIS A C 1
ATOM 1849 O O . HIS A 1 226 ? 7.923 9.483 6.813 1.00 87.25 226 HIS A O 1
ATOM 1855 N N . HIS A 1 227 ? 7.959 7.245 6.762 1.00 85.12 227 HIS A N 1
ATOM 1856 C CA . HIS A 1 227 ? 7.267 7.157 5.475 1.00 85.12 227 HIS A CA 1
ATOM 1857 C C . HIS A 1 227 ? 5.851 7.744 5.534 1.00 85.12 227 HIS A C 1
ATOM 1859 O O . HIS A 1 227 ? 5.456 8.506 4.648 1.00 85.12 227 HIS A O 1
ATOM 1865 N N . TYR A 1 228 ? 5.087 7.428 6.581 1.00 87.69 228 TYR A N 1
ATOM 1866 C CA . TYR A 1 228 ? 3.710 7.889 6.726 1.00 87.69 228 TYR A CA 1
ATOM 1867 C C . TYR A 1 228 ? 3.636 9.400 6.955 1.00 87.69 228 TYR A C 1
ATOM 1869 O O . TYR A 1 228 ? 2.824 10.070 6.320 1.00 87.69 228 TYR A O 1
ATOM 1877 N N . SER A 1 229 ? 4.499 9.957 7.812 1.00 86.44 229 SER A N 1
ATOM 1878 C CA . SER A 1 229 ? 4.550 11.405 8.058 1.00 86.44 229 SER A CA 1
ATOM 1879 C C . SER A 1 229 ? 4.882 12.185 6.786 1.00 86.44 229 SER A C 1
ATOM 1881 O O . SER A 1 229 ? 4.202 13.163 6.480 1.00 86.44 229 SER A O 1
ATOM 1883 N N . PHE A 1 230 ? 5.838 11.706 5.983 1.00 84.19 230 PHE A N 1
ATOM 1884 C CA . PHE A 1 230 ? 6.149 12.313 4.693 1.00 84.19 230 PHE A CA 1
ATOM 1885 C C . PHE A 1 230 ? 4.948 12.275 3.739 1.00 84.19 230 PHE A C 1
ATOM 1887 O O . PHE A 1 230 ? 4.612 13.285 3.124 1.00 84.19 230 PHE A O 1
ATOM 1894 N N . GLN A 1 231 ? 4.253 11.137 3.645 1.00 83.50 231 GLN A N 1
ATOM 1895 C CA . GLN A 1 231 ? 3.057 11.006 2.807 1.00 83.50 231 GLN A CA 1
ATOM 1896 C C . GLN A 1 231 ? 1.900 11.888 3.286 1.00 83.50 231 GLN A C 1
ATOM 1898 O O . GLN A 1 231 ? 1.183 12.463 2.463 1.00 83.50 231 GLN A O 1
ATOM 1903 N N . TYR A 1 232 ? 1.722 12.014 4.600 1.00 83.81 232 TYR A N 1
ATOM 1904 C CA . TYR A 1 232 ? 0.735 12.896 5.211 1.00 83.81 232 TYR A CA 1
ATOM 1905 C C . TYR A 1 232 ? 1.034 14.358 4.863 1.00 83.81 232 TYR A C 1
ATOM 1907 O O . TYR A 1 232 ? 0.197 15.036 4.268 1.00 83.81 232 TYR A O 1
ATOM 1915 N N . ILE A 1 233 ? 2.262 14.819 5.113 1.00 80.50 233 ILE A N 1
ATOM 1916 C CA . ILE A 1 233 ? 2.715 16.169 4.755 1.00 80.50 233 ILE A CA 1
ATOM 1917 C C . ILE A 1 233 ? 2.522 16.426 3.258 1.00 80.50 233 ILE A C 1
ATOM 1919 O O . ILE A 1 233 ? 1.930 17.437 2.875 1.00 80.50 233 ILE A O 1
ATOM 1923 N N . ARG A 1 234 ? 2.960 15.485 2.408 1.00 79.31 234 ARG A N 1
ATOM 1924 C CA . ARG A 1 234 ? 2.850 15.587 0.950 1.00 79.31 234 ARG A CA 1
ATOM 1925 C C . ARG A 1 234 ? 1.412 15.838 0.505 1.00 79.31 234 ARG A C 1
ATOM 1927 O O . ARG A 1 234 ? 1.181 16.677 -0.359 1.00 79.31 234 ARG A O 1
ATOM 1934 N N . ASN A 1 235 ? 0.463 15.100 1.073 1.00 77.38 235 ASN A N 1
ATOM 1935 C CA . ASN A 1 235 ? -0.938 15.142 0.672 1.00 77.38 235 ASN A CA 1
ATOM 1936 C C . ASN A 1 235 ? -1.711 16.326 1.279 1.00 77.38 235 ASN A C 1
ATOM 1938 O O . ASN A 1 235 ? -2.538 16.908 0.579 1.00 77.38 235 ASN A O 1
ATOM 1942 N N . PHE A 1 236 ? -1.439 16.701 2.535 1.00 73.94 236 PHE A N 1
ATOM 1943 C CA . PHE A 1 236 ? -2.222 17.710 3.262 1.00 73.94 236 PHE A CA 1
ATOM 1944 C C . PHE A 1 236 ? -1.583 19.099 3.280 1.00 73.94 236 PHE A C 1
ATOM 1946 O O . PHE A 1 236 ? -2.267 20.065 2.945 1.00 73.94 236 PHE A O 1
ATOM 1953 N N . MET A 1 237 ? -0.281 19.231 3.569 1.00 71.06 237 MET A N 1
ATOM 1954 C CA . MET A 1 237 ? 0.369 20.556 3.568 1.00 71.06 237 MET A CA 1
ATOM 1955 C C . MET A 1 237 ? 0.425 21.162 2.163 1.00 71.06 237 MET A C 1
ATOM 1957 O O . MET A 1 237 ? 0.299 22.375 2.002 1.00 71.06 237 MET A O 1
ATOM 1961 N N . PHE A 1 238 ? 0.556 20.320 1.133 1.00 70.62 238 PHE A N 1
ATOM 1962 C CA . PHE A 1 238 ? 0.576 20.750 -0.268 1.00 70.62 238 PHE A CA 1
ATOM 1963 C C . PHE A 1 238 ? -0.753 20.515 -0.996 1.00 70.62 238 PHE A C 1
ATOM 1965 O O . PHE A 1 238 ? -0.801 20.592 -2.222 1.00 70.62 238 PHE A O 1
ATOM 1972 N N . HIS A 1 239 ? -1.850 20.261 -0.275 1.00 70.25 239 HIS A N 1
ATOM 1973 C CA . HIS A 1 239 ? -3.154 19.962 -0.876 1.00 70.25 239 HIS A CA 1
ATOM 1974 C C . HIS A 1 239 ? -3.598 21.013 -1.906 1.00 70.25 239 HIS A C 1
ATOM 1976 O O . HIS A 1 239 ? -3.993 20.669 -3.022 1.00 70.25 239 HIS A O 1
ATOM 1982 N N . ASN A 1 240 ? -3.474 22.300 -1.563 1.00 65.94 240 ASN A N 1
ATOM 1983 C CA . ASN A 1 240 ? -3.838 23.392 -2.463 1.00 65.94 240 ASN A CA 1
ATOM 1984 C C . ASN A 1 240 ? -3.031 23.363 -3.760 1.00 65.94 240 ASN A C 1
ATOM 1986 O O . ASN A 1 240 ? -3.603 23.567 -4.823 1.00 65.94 240 ASN A O 1
ATOM 1990 N N . TYR A 1 241 ? -1.737 23.050 -3.694 1.00 66.25 241 TYR A N 1
ATOM 1991 C CA . TYR A 1 241 ? -0.898 22.920 -4.881 1.00 66.25 241 TYR A CA 1
ATOM 1992 C C . TYR A 1 241 ? -1.417 21.811 -5.807 1.00 66.25 241 TYR A C 1
ATOM 1994 O O . TYR A 1 241 ? -1.649 22.049 -6.994 1.00 66.25 241 TYR A O 1
ATOM 2002 N N . TRP A 1 242 ? -1.696 20.627 -5.256 1.00 66.75 242 TRP A N 1
ATOM 2003 C CA . TRP A 1 242 ? -2.221 19.501 -6.031 1.00 66.75 242 TRP A CA 1
ATOM 2004 C C . TRP A 1 242 ? -3.597 19.779 -6.641 1.00 66.75 242 TRP A C 1
ATOM 2006 O O . TRP A 1 242 ? -3.860 19.361 -7.767 1.00 66.75 242 TRP A O 1
ATOM 2016 N N . ASN A 1 243 ? -4.457 20.527 -5.942 1.00 66.06 243 ASN A N 1
ATOM 2017 C CA . ASN A 1 243 ? -5.795 20.875 -6.426 1.00 66.06 243 ASN A CA 1
ATOM 2018 C C . ASN A 1 243 ? -5.789 21.697 -7.722 1.00 66.06 243 ASN A C 1
ATOM 2020 O O . ASN A 1 243 ? -6.755 21.616 -8.486 1.00 66.06 243 ASN A O 1
ATOM 2024 N N . PHE A 1 244 ? -4.728 22.468 -7.983 1.00 64.25 244 PHE A N 1
ATOM 2025 C CA . PHE A 1 244 ? -4.594 23.268 -9.205 1.00 64.25 244 PHE A CA 1
ATOM 2026 C C . PHE A 1 244 ? -3.903 22.518 -10.354 1.00 64.25 244 PHE A C 1
ATOM 2028 O O . PHE A 1 244 ? -3.964 22.969 -11.500 1.00 64.25 244 PHE A O 1
ATOM 2035 N N . LEU A 1 245 ? -3.271 21.369 -10.092 1.00 67.94 245 LEU A N 1
ATOM 2036 C CA . LEU A 1 245 ? -2.537 20.623 -11.110 1.00 67.94 245 LEU A CA 1
ATOM 2037 C C . LEU A 1 245 ? -3.421 19.626 -11.865 1.00 67.94 245 LEU A C 1
ATOM 2039 O O . LEU A 1 245 ? -4.014 18.698 -11.313 1.00 67.94 245 LEU A O 1
ATOM 2043 N N . CYS A 1 246 ? -3.450 19.768 -13.191 1.00 75.81 246 CYS A N 1
ATOM 2044 C CA . CYS A 1 246 ? -4.075 18.786 -14.067 1.00 75.81 246 CYS A CA 1
ATOM 2045 C C . CYS A 1 246 ? -3.129 17.612 -14.346 1.00 75.81 246 CYS A C 1
ATOM 2047 O O . CYS A 1 246 ? -2.253 17.704 -15.203 1.00 75.81 246 CYS A O 1
ATOM 2049 N N . MET A 1 247 ? -3.369 16.469 -13.698 1.00 75.06 247 MET A N 1
ATOM 2050 C CA . MET A 1 247 ? -2.611 15.228 -13.937 1.00 75.06 247 MET A CA 1
ATOM 2051 C C . MET A 1 247 ? -3.262 14.280 -14.959 1.00 75.06 247 MET A C 1
ATOM 2053 O O . MET A 1 247 ? -2.893 13.117 -15.062 1.00 75.06 247 MET A O 1
ATOM 2057 N N . CYS A 1 248 ? -4.235 14.748 -15.753 1.00 75.75 248 CYS A N 1
ATOM 2058 C CA . CYS A 1 248 ? -4.946 13.880 -16.709 1.00 75.75 248 CYS A CA 1
ATOM 2059 C C . CYS A 1 248 ? -4.067 13.342 -17.846 1.00 75.75 248 CYS A C 1
ATOM 2061 O O . CYS A 1 248 ? -4.448 12.365 -18.487 1.00 75.75 248 CYS A O 1
ATOM 2063 N N . LYS A 1 249 ? -2.940 14.001 -18.135 1.00 78.00 249 LYS A N 1
ATOM 2064 C CA . LYS A 1 249 ? -1.987 13.561 -19.163 1.00 78.00 249 LYS A CA 1
ATOM 2065 C C . LYS A 1 249 ? -0.912 12.626 -18.610 1.00 78.00 249 LYS A C 1
ATOM 2067 O O . LYS A 1 249 ? -0.216 11.998 -19.401 1.00 78.00 249 LYS A O 1
ATOM 2072 N N . ASP A 1 250 ? -0.786 12.524 -17.288 1.00 84.12 250 ASP A N 1
ATOM 2073 C CA . ASP A 1 250 ? 0.153 11.604 -16.663 1.00 84.12 250 ASP A CA 1
ATOM 2074 C C . ASP A 1 250 ? -0.425 10.181 -16.673 1.00 84.12 250 ASP A C 1
ATOM 2076 O O . ASP A 1 250 ? -1.521 9.910 -16.163 1.00 84.12 250 ASP A O 1
ATOM 2080 N N . LYS A 1 251 ? 0.317 9.257 -17.283 1.00 83.88 251 LYS A N 1
ATOM 2081 C CA . LYS A 1 251 ? -0.065 7.849 -17.386 1.00 83.88 251 LYS A CA 1
ATOM 2082 C C . LYS A 1 251 ? -0.094 7.162 -16.025 1.00 83.88 251 LYS A C 1
ATOM 2084 O O . LYS A 1 251 ? -0.997 6.356 -15.806 1.00 83.88 251 LYS A O 1
ATOM 2089 N N . LEU A 1 252 ? 0.783 7.537 -15.090 1.00 83.94 252 LEU A N 1
ATOM 2090 C CA . LEU A 1 252 ? 0.780 6.995 -13.724 1.00 83.94 252 LEU A CA 1
ATOM 2091 C C . LEU A 1 252 ? -0.530 7.318 -12.987 1.00 83.94 252 LEU A C 1
ATOM 2093 O O . LEU A 1 252 ? -1.089 6.481 -12.272 1.00 83.94 252 LEU A O 1
ATOM 2097 N N . CYS A 1 253 ? -1.064 8.517 -13.229 1.00 81.00 253 CYS A N 1
ATOM 2098 C CA . CYS A 1 253 ? -2.272 9.033 -12.585 1.00 81.00 253 CYS A CA 1
ATOM 2099 C C . CYS A 1 253 ? -3.560 8.760 -13.385 1.00 81.00 253 CYS A C 1
ATOM 2101 O O . CYS A 1 253 ? -4.639 9.251 -13.035 1.00 81.00 253 CYS A O 1
ATOM 2103 N N . THR A 1 254 ? -3.484 7.980 -14.468 1.00 83.62 254 THR A N 1
ATOM 2104 C CA . THR A 1 254 ? -4.658 7.657 -15.286 1.00 83.62 254 THR A CA 1
ATOM 2105 C C . THR A 1 254 ? -5.630 6.780 -14.493 1.00 83.62 254 THR A C 1
ATOM 2107 O O . THR A 1 254 ? -5.253 5.770 -13.899 1.00 83.62 254 THR A O 1
ATOM 2110 N N . ILE A 1 255 ? -6.908 7.164 -14.447 1.00 86.69 255 ILE A N 1
ATOM 2111 C CA . ILE A 1 255 ? -7.940 6.409 -13.723 1.00 86.69 255 ILE A CA 1
ATOM 2112 C C . ILE A 1 255 ? -8.388 5.227 -14.587 1.00 86.69 255 ILE A C 1
ATOM 2114 O O . ILE A 1 255 ? -9.012 5.422 -15.628 1.00 86.69 255 ILE A O 1
ATOM 2118 N N . VAL A 1 256 ? -8.069 4.011 -14.143 1.00 88.44 256 VAL A N 1
ATOM 2119 C CA . VAL A 1 256 ? -8.370 2.747 -14.834 1.00 88.44 256 VAL A CA 1
ATOM 2120 C C . VAL A 1 256 ? -9.188 1.865 -13.904 1.00 88.44 256 VAL A C 1
ATOM 2122 O O . VAL A 1 256 ? -8.933 1.847 -12.707 1.00 88.44 256 VAL A O 1
ATOM 2125 N N . GLU A 1 257 ? -10.175 1.143 -14.423 1.00 91.44 257 GLU A N 1
ATOM 2126 C CA . GLU A 1 257 ? -10.977 0.205 -13.636 1.00 91.44 257 GLU A CA 1
ATOM 2127 C C . GLU A 1 257 ? -10.254 -1.141 -13.485 1.00 91.44 257 GLU A C 1
ATOM 2129 O O . GLU A 1 257 ? -10.001 -1.840 -14.462 1.00 91.44 257 GLU A O 1
ATOM 2134 N N . PHE A 1 258 ? -9.945 -1.524 -12.250 1.00 93.12 258 PHE A N 1
ATOM 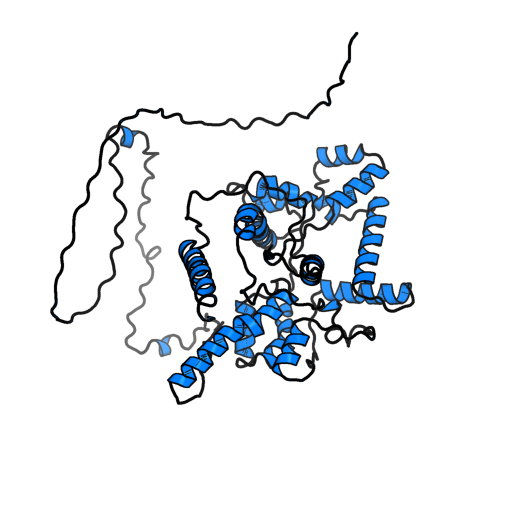2135 C CA . PHE A 1 258 ? -9.341 -2.814 -11.926 1.00 93.12 258 PHE A CA 1
ATOM 2136 C C . PHE A 1 258 ? -9.802 -3.288 -10.547 1.00 93.12 258 PHE A C 1
ATOM 2138 O O . PHE A 1 258 ? -10.490 -2.561 -9.821 1.00 93.12 258 PHE A O 1
ATOM 2145 N N . GLU A 1 259 ? -9.447 -4.521 -10.198 1.00 92.38 259 GLU A N 1
ATOM 2146 C CA . GLU A 1 259 ? -9.725 -5.100 -8.882 1.00 92.38 259 GLU A CA 1
ATOM 2147 C C . GLU A 1 259 ? -8.432 -5.359 -8.101 1.00 92.38 259 GLU A C 1
ATOM 2149 O O . GLU A 1 259 ? -7.394 -5.653 -8.703 1.00 92.38 259 GLU A O 1
ATOM 2154 N N . PRO A 1 260 ? -8.459 -5.262 -6.762 1.00 92.31 260 PRO A N 1
ATOM 2155 C CA . PRO A 1 260 ? -7.313 -5.625 -5.940 1.00 92.31 260 PRO A CA 1
ATOM 2156 C C . PRO A 1 260 ? -6.953 -7.104 -6.133 1.00 92.31 260 PRO A C 1
ATOM 2158 O O . PRO A 1 260 ? -7.793 -7.910 -6.545 1.00 92.31 260 PRO A O 1
ATOM 2161 N N . ARG A 1 261 ? -5.712 -7.494 -5.818 1.00 92.06 261 ARG A N 1
ATOM 2162 C CA . ARG A 1 261 ? -5.233 -8.867 -6.069 1.00 92.06 261 ARG A CA 1
ATOM 2163 C C . ARG A 1 261 ? -6.089 -9.925 -5.373 1.00 92.06 261 ARG A C 1
ATOM 2165 O O . ARG A 1 261 ? -6.421 -10.915 -6.013 1.00 92.06 261 ARG A O 1
ATOM 2172 N N . ILE A 1 262 ? -6.530 -9.665 -4.141 1.00 91.44 262 ILE A N 1
ATOM 2173 C CA . ILE A 1 262 ? -7.436 -10.534 -3.363 1.00 91.44 262 ILE A CA 1
ATOM 2174 C C . ILE A 1 262 ? -8.819 -10.742 -4.013 1.00 91.44 262 ILE A C 1
ATOM 2176 O O . ILE A 1 262 ? -9.514 -11.717 -3.726 1.00 91.44 262 ILE A O 1
ATOM 2180 N N . GLY A 1 263 ? -9.234 -9.823 -4.892 1.00 90.81 263 GLY A N 1
ATOM 2181 C CA . GLY A 1 263 ? -10.481 -9.890 -5.658 1.00 90.81 263 GLY A CA 1
ATOM 2182 C C . GLY A 1 263 ? -10.287 -10.329 -7.111 1.00 90.81 263 GLY A C 1
ATOM 2183 O O . GLY A 1 263 ? -11.267 -10.479 -7.837 1.00 90.81 263 GLY A O 1
ATOM 2184 N N . CYS A 1 264 ? -9.043 -10.520 -7.557 1.00 92.75 264 CYS A N 1
ATOM 2185 C CA . CYS A 1 264 ? -8.729 -10.880 -8.932 1.00 92.75 264 CYS A CA 1
ATOM 2186 C C . CYS A 1 264 ? -8.941 -12.368 -9.173 1.00 92.75 264 CYS A C 1
ATOM 2188 O O . CYS A 1 264 ? -8.196 -13.192 -8.645 1.00 92.75 264 CYS A O 1
ATOM 2190 N N . VAL A 1 265 ? -9.867 -12.701 -10.073 1.00 91.56 265 VAL A N 1
ATOM 2191 C CA . VAL A 1 265 ? -10.230 -14.094 -10.385 1.00 91.56 265 VAL A CA 1
ATOM 2192 C C . VAL A 1 265 ? -9.059 -14.930 -10.902 1.00 91.56 265 VAL A C 1
ATOM 2194 O O . VAL A 1 265 ? -9.079 -16.150 -10.806 1.00 91.56 265 VAL A O 1
ATOM 2197 N N . ASN A 1 266 ? -8.039 -14.293 -11.486 1.00 92.38 266 ASN A N 1
ATOM 2198 C CA . ASN A 1 266 ? -6.858 -14.989 -11.985 1.00 92.38 266 ASN A CA 1
ATOM 2199 C C . ASN A 1 266 ? -5.786 -15.180 -10.907 1.00 92.38 266 ASN A C 1
ATOM 2201 O O . ASN A 1 266 ? -5.157 -16.231 -10.874 1.00 92.38 266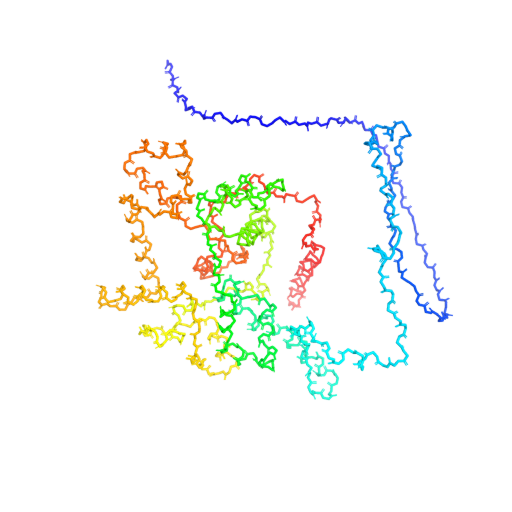 ASN A O 1
ATOM 2205 N N . CYS A 1 267 ? -5.585 -14.185 -10.036 1.00 92.88 267 CYS A N 1
ATOM 2206 C CA . CYS A 1 267 ? -4.591 -14.280 -8.967 1.00 92.88 267 CYS A CA 1
ATOM 2207 C C . CYS A 1 267 ? -5.031 -15.255 -7.872 1.00 92.88 267 CYS A C 1
ATOM 2209 O O . CYS A 1 267 ? -4.200 -15.966 -7.326 1.00 92.88 267 CYS A O 1
ATOM 2211 N N . THR A 1 268 ? -6.328 -15.302 -7.557 1.00 92.00 268 THR A N 1
ATOM 2212 C CA . THR A 1 268 ? -6.865 -16.124 -6.460 1.00 92.00 268 THR A CA 1
ATOM 2213 C C . THR A 1 268 ? -7.417 -17.473 -6.908 1.00 92.00 268 THR A C 1
ATOM 2215 O O . THR A 1 268 ? -7.972 -18.192 -6.086 1.00 92.00 268 THR A O 1
ATOM 2218 N N . LYS A 1 269 ? -7.244 -17.861 -8.178 1.00 88.88 269 LYS A N 1
ATOM 2219 C CA . LYS A 1 269 ? -7.814 -19.094 -8.759 1.00 88.88 269 LYS A CA 1
ATOM 2220 C C . LYS A 1 269 ? -7.462 -20.389 -8.009 1.00 88.88 269 LYS A C 1
ATOM 2222 O O . LYS A 1 269 ? -8.212 -21.350 -8.097 1.00 88.88 269 LYS A O 1
ATOM 2227 N N . ASN A 1 270 ? -6.329 -20.412 -7.302 1.00 88.06 270 ASN A N 1
ATOM 2228 C CA . ASN A 1 270 ? -5.872 -21.567 -6.521 1.00 88.06 270 ASN A CA 1
ATOM 2229 C C . ASN A 1 270 ? -6.288 -21.486 -5.040 1.00 88.06 270 ASN A C 1
ATOM 2231 O O . ASN A 1 270 ? -6.155 -22.465 -4.316 1.00 88.06 270 ASN A O 1
ATOM 2235 N N . SER A 1 271 ? -6.771 -20.329 -4.584 1.00 86.88 271 SER A N 1
ATOM 2236 C CA . SER A 1 271 ? -7.069 -20.049 -3.171 1.00 86.88 271 SER A CA 1
ATOM 2237 C C . SER A 1 271 ? -8.557 -19.797 -2.917 1.00 86.88 271 SER A C 1
ATOM 2239 O O . SER A 1 271 ? -8.997 -19.803 -1.769 1.00 86.88 271 SER A O 1
ATOM 2241 N N . ARG A 1 272 ? -9.338 -19.529 -3.970 1.00 85.88 272 ARG A N 1
ATOM 2242 C CA . ARG A 1 272 ? -10.763 -19.186 -3.917 1.00 85.88 272 ARG A CA 1
ATOM 2243 C C . ARG A 1 272 ? -11.499 -19.748 -5.130 1.00 85.88 272 ARG A C 1
ATOM 2245 O O . ARG A 1 272 ? -10.903 -19.905 -6.190 1.00 85.88 272 ARG A O 1
ATOM 2252 N N . ASN A 1 273 ? -12.811 -19.944 -4.995 1.00 76.50 273 ASN A N 1
ATOM 2253 C CA . ASN A 1 273 ? -13.711 -20.203 -6.122 1.00 76.50 273 ASN A CA 1
ATOM 2254 C C . ASN A 1 273 ? -14.277 -18.867 -6.635 1.00 76.50 273 ASN A C 1
ATOM 2256 O O . ASN A 1 273 ? -15.188 -18.321 -6.010 1.00 76.50 273 ASN A O 1
ATOM 2260 N N . PRO A 1 274 ? -13.744 -18.288 -7.726 1.00 66.19 274 PRO A N 1
ATOM 2261 C CA . PRO A 1 274 ? -14.166 -16.969 -8.177 1.00 66.19 274 PRO A CA 1
ATOM 2262 C C . PRO A 1 274 ? -15.604 -16.974 -8.711 1.00 66.19 274 PRO A C 1
ATOM 2264 O O . PRO A 1 274 ? -16.026 -17.893 -9.412 1.00 66.19 274 PRO A O 1
ATOM 2267 N N . SER A 1 275 ? -16.346 -15.897 -8.436 1.00 65.25 275 SER A N 1
ATOM 2268 C CA . SER A 1 275 ? -17.645 -15.646 -9.072 1.00 65.25 275 SER A CA 1
ATOM 2269 C C . SER A 1 275 ? -17.502 -15.540 -10.599 1.00 65.25 275 SER A C 1
ATOM 2271 O O . SER A 1 275 ? -16.484 -15.044 -11.078 1.00 65.25 275 SER A O 1
ATOM 2273 N N . ALA A 1 276 ? -18.544 -15.902 -11.355 1.00 57.62 276 ALA A N 1
ATOM 2274 C CA . ALA A 1 276 ? -18.531 -15.953 -12.825 1.00 57.62 276 ALA A CA 1
ATOM 2275 C C . ALA A 1 276 ? -18.185 -14.628 -13.547 1.00 57.62 276 ALA A C 1
ATOM 2277 O O . ALA A 1 276 ? -17.847 -14.646 -14.728 1.00 57.62 276 ALA A O 1
ATOM 2278 N N . ASN A 1 277 ? -18.248 -13.477 -12.867 1.00 67.81 277 ASN A N 1
ATOM 2279 C CA . ASN A 1 277 ? -17.845 -12.200 -13.456 1.00 67.81 277 ASN A CA 1
ATOM 2280 C C . ASN A 1 277 ? -16.316 -12.073 -13.455 1.00 67.81 277 ASN A C 1
ATOM 2282 O O . ASN A 1 277 ? -15.712 -11.828 -12.408 1.00 67.81 277 ASN A O 1
ATOM 2286 N N . GLU A 1 278 ? -15.700 -12.204 -14.633 1.00 67.81 278 GLU A N 1
ATOM 2287 C CA . GLU A 1 278 ? -14.252 -12.087 -14.802 1.00 67.81 278 GLU A CA 1
ATOM 2288 C C . GLU A 1 278 ? -13.758 -10.680 -14.467 1.00 67.81 278 GLU A C 1
ATOM 2290 O O . GLU A 1 278 ? -13.885 -9.720 -15.225 1.00 67.81 278 GLU A O 1
ATOM 2295 N N . LYS A 1 279 ? -13.174 -10.572 -13.283 1.00 85.94 279 LYS A N 1
ATOM 2296 C CA . LYS A 1 279 ? -12.687 -9.332 -12.711 1.00 85.94 279 LYS A CA 1
ATOM 2297 C C . LYS A 1 279 ? -11.188 -9.461 -12.466 1.00 85.94 279 LYS A C 1
ATOM 2299 O O . LYS A 1 279 ? -10.755 -10.217 -11.598 1.00 85.94 279 LYS A O 1
ATOM 2304 N N . LEU A 1 280 ? -10.393 -8.773 -13.286 1.00 93.56 280 LEU A N 1
ATOM 2305 C CA . LEU A 1 280 ? -8.932 -8.874 -13.289 1.00 93.56 280 LEU A CA 1
ATOM 2306 C C . LEU A 1 280 ? -8.274 -7.688 -12.579 1.00 93.56 280 LEU A C 1
ATOM 2308 O O . LEU A 1 280 ? -8.724 -6.546 -12.696 1.00 93.56 280 LEU A O 1
ATOM 2312 N N . CYS A 1 281 ? -7.166 -7.969 -11.892 1.00 95.19 281 CYS A N 1
ATOM 2313 C CA . CYS A 1 281 ? -6.264 -6.948 -11.377 1.00 95.19 281 CYS A CA 1
ATOM 2314 C C . CYS A 1 281 ? -5.503 -6.253 -12.503 1.00 95.19 281 CYS A C 1
ATOM 2316 O O . CYS A 1 281 ? -5.385 -6.791 -13.608 1.00 95.19 281 CYS A O 1
ATOM 2318 N N . LEU A 1 282 ? -4.943 -5.081 -12.212 1.00 95.31 282 LEU A N 1
ATOM 2319 C CA . LEU A 1 282 ? -4.311 -4.250 -13.232 1.00 95.31 282 LEU A CA 1
ATOM 2320 C C . LEU A 1 282 ? -3.092 -4.940 -13.865 1.00 95.31 282 LEU A C 1
ATOM 2322 O O . LEU A 1 282 ? -2.911 -4.873 -15.073 1.00 95.31 282 LEU A O 1
ATOM 2326 N N . ILE A 1 283 ? -2.331 -5.713 -13.085 1.00 96.81 283 ILE A N 1
ATOM 2327 C CA . ILE A 1 283 ? -1.213 -6.534 -13.586 1.00 96.81 283 ILE A CA 1
ATOM 2328 C C . ILE A 1 283 ? -1.699 -7.581 -14.601 1.00 96.81 283 ILE A C 1
ATOM 2330 O O . ILE A 1 283 ? -1.117 -7.723 -15.674 1.00 96.81 283 ILE A O 1
ATOM 2334 N N . CYS A 1 284 ? -2.789 -8.299 -14.300 1.00 96.31 284 CYS A N 1
ATOM 2335 C CA . CYS A 1 284 ? -3.351 -9.293 -15.222 1.00 96.31 284 CYS A CA 1
ATOM 2336 C C . CYS A 1 284 ? -3.916 -8.641 -16.492 1.00 96.31 284 CYS A C 1
ATOM 2338 O O . CYS A 1 284 ? -3.771 -9.204 -17.580 1.00 96.31 284 CYS A O 1
ATOM 2340 N N . GLN A 1 285 ? -4.545 -7.468 -16.362 1.00 96.06 285 GLN A N 1
ATOM 2341 C CA . GLN A 1 285 ? -5.036 -6.692 -17.503 1.00 96.06 285 GLN A CA 1
ATOM 2342 C C . GLN A 1 285 ? -3.876 -6.255 -18.407 1.00 96.06 285 GLN A C 1
ATOM 2344 O O . GLN A 1 285 ? -3.917 -6.510 -19.610 1.00 96.06 285 GLN A O 1
ATOM 2349 N N . THR A 1 286 ? -2.814 -5.679 -17.836 1.00 96.44 286 THR A N 1
ATOM 2350 C CA . THR A 1 286 ? -1.639 -5.234 -18.597 1.00 96.44 286 THR A CA 1
ATOM 2351 C C . THR A 1 286 ? -0.911 -6.397 -19.260 1.00 96.44 286 THR A C 1
ATOM 2353 O O . THR A 1 286 ? -0.584 -6.310 -20.440 1.00 96.44 286 THR A O 1
ATOM 2356 N N . TYR A 1 287 ? -0.712 -7.517 -18.557 1.00 97.31 287 TYR A N 1
ATOM 2357 C CA . TYR A 1 287 ? -0.122 -8.719 -19.155 1.00 97.31 287 TYR A CA 1
ATOM 2358 C C . TYR A 1 287 ? -0.920 -9.181 -20.383 1.00 97.31 287 TYR A C 1
ATOM 2360 O O . TYR A 1 287 ? -0.349 -9.502 -21.428 1.00 97.31 287 TYR A O 1
ATOM 2368 N N . THR A 1 288 ? -2.252 -9.180 -20.272 1.00 95.88 288 THR A N 1
ATOM 2369 C CA . THR A 1 288 ? -3.139 -9.571 -21.374 1.00 95.88 288 THR A CA 1
ATOM 2370 C C . THR A 1 288 ? -3.033 -8.599 -22.545 1.00 95.88 288 THR A C 1
ATOM 2372 O O . THR A 1 288 ? -2.965 -9.037 -23.690 1.00 95.88 288 THR A O 1
ATOM 2375 N N . ALA A 1 289 ? -2.941 -7.295 -22.275 1.00 95.75 289 ALA A N 1
ATOM 2376 C CA . ALA A 1 289 ? -2.740 -6.284 -23.309 1.00 95.75 289 ALA A CA 1
ATOM 2377 C C . ALA A 1 289 ? -1.385 -6.426 -24.029 1.00 95.75 289 ALA A C 1
ATOM 2379 O O . ALA A 1 289 ? -1.313 -6.198 -25.234 1.00 95.75 289 ALA A O 1
ATOM 2380 N N . LEU A 1 290 ? -0.328 -6.828 -23.316 1.00 95.81 290 LEU A N 1
ATOM 2381 C CA . LEU A 1 290 ? 1.013 -7.020 -23.880 1.00 95.81 290 LEU A CA 1
ATOM 2382 C C . LEU A 1 290 ? 1.141 -8.295 -24.722 1.00 95.81 290 LEU A C 1
ATOM 2384 O O . LEU A 1 290 ? 1.830 -8.296 -25.737 1.00 95.81 290 LEU A O 1
ATOM 2388 N N . THR A 1 291 ? 0.514 -9.389 -24.290 1.00 96.25 291 THR A N 1
ATOM 2389 C CA . THR A 1 291 ? 0.758 -10.728 -24.859 1.00 96.25 291 THR A CA 1
ATOM 2390 C C . THR A 1 291 ? -0.401 -11.276 -25.688 1.00 96.25 291 THR A C 1
ATOM 2392 O O . THR A 1 291 ? -0.243 -12.286 -26.375 1.00 96.25 291 THR A O 1
ATOM 2395 N N . GLY A 1 292 ? -1.588 -10.672 -25.579 1.00 95.75 292 GLY A N 1
ATOM 2396 C CA . GLY A 1 292 ? -2.841 -11.226 -26.096 1.00 95.75 292 GLY A CA 1
ATOM 2397 C C . GLY A 1 292 ? -3.320 -12.481 -25.354 1.00 95.75 292 GLY A C 1
ATOM 2398 O O . GLY A 1 292 ? -4.282 -13.112 -25.787 1.00 95.75 292 GLY A O 1
ATOM 2399 N N . LYS A 1 293 ? -2.658 -12.877 -24.257 1.00 94.94 293 LYS A N 1
ATOM 2400 C CA . LYS A 1 293 ? -2.941 -14.101 -23.495 1.00 94.94 293 LYS A CA 1
ATOM 2401 C C . LYS A 1 293 ? -3.195 -13.779 -22.028 1.00 94.94 293 LYS A C 1
ATOM 2403 O O . LYS A 1 293 ? -2.655 -12.825 -21.481 1.00 94.94 293 LYS A O 1
ATOM 2408 N N . ARG A 1 294 ? -3.987 -14.616 -21.358 1.00 92.25 294 ARG A N 1
ATOM 2409 C CA . ARG A 1 294 ? -4.211 -14.498 -19.912 1.00 92.25 294 ARG A CA 1
ATOM 2410 C C . ARG A 1 294 ? -2.904 -14.757 -19.157 1.00 92.25 294 ARG A C 1
ATOM 2412 O O . ARG A 1 294 ? -2.195 -15.710 -19.478 1.00 92.25 294 ARG A O 1
ATOM 2419 N N . ARG A 1 295 ? -2.625 -13.940 -18.133 1.00 93.94 295 ARG A N 1
ATOM 2420 C CA . ARG A 1 295 ? -1.461 -14.121 -17.249 1.00 93.94 295 ARG A CA 1
ATOM 2421 C C . ARG A 1 295 ? -1.445 -15.546 -16.670 1.00 93.94 295 ARG A C 1
ATOM 2423 O O . ARG A 1 295 ? -2.458 -15.935 -16.078 1.00 93.94 295 ARG A O 1
ATOM 2430 N N . PRO A 1 296 ? -0.334 -16.299 -16.782 1.00 93.00 296 PRO A N 1
ATOM 2431 C CA . PRO A 1 296 ? -0.219 -17.638 -16.219 1.00 93.00 296 PRO A CA 1
ATOM 2432 C C . PRO A 1 296 ? -0.487 -17.685 -14.718 1.00 93.00 296 PRO A C 1
ATOM 2434 O O . PRO A 1 296 ? -1.234 -18.569 -14.305 1.00 93.00 296 PRO A O 1
ATOM 2437 N N . ALA A 1 297 ? 0.055 -16.745 -13.928 1.00 90.75 297 ALA A N 1
ATOM 2438 C CA . ALA A 1 297 ? -0.195 -16.627 -12.487 1.00 90.75 297 ALA A CA 1
ATOM 2439 C C . ALA A 1 297 ? -0.068 -17.987 -11.771 1.00 90.75 297 ALA A C 1
ATOM 2441 O O . ALA A 1 297 ? -1.035 -18.485 -11.189 1.00 90.75 297 ALA A O 1
ATOM 2442 N N . ARG A 1 298 ? 1.085 -18.650 -11.944 1.00 85.75 298 ARG A N 1
ATOM 2443 C CA . ARG A 1 298 ? 1.337 -20.001 -11.412 1.00 85.75 298 ARG A CA 1
ATOM 2444 C C . ARG A 1 298 ? 1.629 -19.963 -9.915 1.00 85.75 298 ARG A C 1
ATOM 2446 O O . ARG A 1 298 ? 0.960 -20.663 -9.163 1.00 85.75 298 ARG A O 1
ATOM 2453 N N . ASP A 1 299 ? 2.526 -19.066 -9.514 1.00 86.31 299 ASP A N 1
ATOM 2454 C CA . ASP A 1 299 ? 3.075 -18.985 -8.159 1.00 86.31 299 ASP A CA 1
ATOM 2455 C C . ASP A 1 299 ? 2.814 -17.600 -7.555 1.00 86.31 299 ASP A C 1
ATOM 2457 O O . ASP A 1 299 ? 3.730 -16.827 -7.277 1.00 86.31 299 ASP A O 1
ATOM 2461 N N . VAL A 1 300 ? 1.528 -17.259 -7.407 1.00 92.00 300 VAL A N 1
ATOM 2462 C CA . VAL A 1 300 ? 1.140 -15.945 -6.884 1.00 92.00 300 VAL A CA 1
ATOM 2463 C C . VAL A 1 300 ? 1.524 -15.831 -5.410 1.00 92.00 300 VAL A C 1
ATOM 2465 O O . VAL A 1 300 ? 1.035 -16.586 -4.574 1.00 92.00 300 VAL A O 1
ATOM 2468 N N . CYS A 1 301 ? 2.364 -14.855 -5.092 1.00 92.06 301 CYS A N 1
ATOM 2469 C CA . CYS A 1 301 ? 2.817 -14.532 -3.748 1.00 92.06 301 CYS A CA 1
ATOM 2470 C C . CYS A 1 301 ? 1.925 -13.438 -3.153 1.00 92.06 301 CYS A C 1
ATOM 2472 O O . CYS A 1 301 ? 1.906 -12.303 -3.643 1.00 92.06 301 CYS A O 1
ATOM 2474 N N . PHE A 1 302 ? 1.181 -13.772 -2.101 1.00 91.62 302 PHE A N 1
ATOM 2475 C CA . PHE A 1 302 ? 0.381 -12.833 -1.311 1.00 91.62 302 PHE A CA 1
ATOM 2476 C C . PHE A 1 302 ? 1.160 -12.362 -0.076 1.00 91.62 302 PHE A C 1
ATOM 2478 O O . PHE A 1 302 ? 2.064 -13.053 0.389 1.00 91.62 302 PHE A O 1
ATOM 2485 N N . THR A 1 303 ? 0.857 -11.166 0.435 1.00 90.12 303 THR A N 1
ATOM 2486 C CA . THR A 1 303 ? 1.334 -10.778 1.771 1.00 90.12 303 THR A CA 1
ATOM 2487 C C . THR A 1 303 ? 0.532 -11.511 2.844 1.00 90.12 303 THR A C 1
ATOM 2489 O O . THR A 1 303 ? -0.579 -11.976 2.586 1.00 90.12 303 THR A O 1
ATOM 2492 N N . ALA A 1 304 ? 1.051 -11.564 4.071 1.00 89.44 304 ALA A N 1
ATOM 2493 C CA . ALA A 1 304 ? 0.350 -12.202 5.185 1.00 89.44 304 ALA A CA 1
ATOM 2494 C C . ALA A 1 304 ? -1.038 -11.575 5.443 1.00 89.44 304 ALA A C 1
ATOM 2496 O O . ALA A 1 304 ? -1.980 -12.262 5.831 1.00 89.44 304 ALA A O 1
ATOM 2497 N N . GLU A 1 305 ? -1.189 -10.267 5.226 1.00 88.38 305 GLU A N 1
ATOM 2498 C CA . GLU A 1 305 ? -2.464 -9.552 5.338 1.00 88.38 305 GLU A CA 1
ATOM 2499 C C . GLU A 1 305 ? -3.440 -9.953 4.228 1.00 88.38 305 GLU A C 1
ATOM 2501 O O . GLU A 1 305 ? -4.629 -10.153 4.491 1.00 88.38 305 GLU A O 1
ATOM 2506 N N . GLU A 1 306 ? -2.958 -10.093 2.992 1.00 91.88 306 GLU A N 1
ATOM 2507 C CA . GLU A 1 306 ? -3.779 -10.560 1.875 1.00 91.88 306 GLU A CA 1
ATOM 2508 C C . GLU A 1 306 ? -4.212 -12.016 2.075 1.00 91.88 306 GLU A C 1
ATOM 2510 O O . GLU A 1 306 ? -5.385 -12.320 1.866 1.00 91.88 306 GLU A O 1
ATOM 2515 N N . GLU A 1 307 ? -3.315 -12.895 2.534 1.00 92.38 307 GLU A N 1
ATOM 2516 C CA . GLU A 1 307 ? -3.628 -14.295 2.857 1.00 92.38 307 GLU A CA 1
ATOM 2517 C C . GLU A 1 307 ? -4.712 -14.386 3.934 1.00 92.38 307 GLU A C 1
ATOM 2519 O O . GLU A 1 307 ? -5.755 -14.999 3.701 1.00 92.38 307 GLU A O 1
ATOM 2524 N N . LYS A 1 308 ? -4.544 -13.673 5.058 1.00 93.00 308 LYS A N 1
ATOM 2525 C CA . LYS A 1 308 ? -5.568 -13.579 6.115 1.00 93.00 308 LYS A CA 1
ATOM 2526 C C . LYS A 1 308 ? -6.904 -13.068 5.580 1.00 93.00 308 LYS A C 1
ATOM 2528 O O . LYS A 1 308 ? -7.962 -13.556 5.972 1.00 93.00 308 LYS A O 1
ATOM 2533 N N . THR A 1 309 ? -6.871 -12.091 4.675 1.00 93.19 309 THR A N 1
ATOM 2534 C CA . THR A 1 309 ? -8.087 -11.539 4.063 1.00 93.19 309 THR A CA 1
ATOM 2535 C C . THR A 1 309 ? -8.777 -12.570 3.169 1.00 93.19 309 THR A C 1
ATOM 2537 O O . THR A 1 309 ? -9.999 -12.697 3.210 1.00 93.19 309 THR A O 1
ATOM 2540 N N . ILE A 1 310 ? -8.013 -13.334 2.384 1.00 93.38 310 ILE A N 1
ATOM 2541 C CA . ILE A 1 310 ? -8.525 -14.413 1.530 1.00 93.38 310 ILE A CA 1
ATOM 2542 C C . ILE A 1 310 ? -9.150 -15.530 2.380 1.00 93.38 310 ILE A 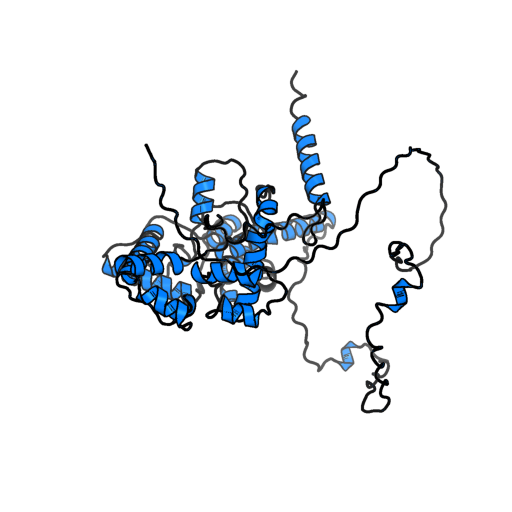C 1
ATOM 2544 O O . ILE A 1 310 ? -10.257 -15.979 2.081 1.00 93.38 310 ILE A O 1
ATOM 2548 N N . GLU A 1 311 ? -8.484 -15.950 3.456 1.00 94.50 311 GLU A N 1
ATOM 2549 C CA . GLU A 1 311 ? -8.990 -16.965 4.389 1.00 94.50 311 GLU A CA 1
ATOM 2550 C C . GLU A 1 311 ? -10.278 -16.522 5.091 1.00 94.50 311 GLU A C 1
ATOM 2552 O O . GLU A 1 311 ? -11.248 -17.289 5.180 1.00 94.50 311 GLU A O 1
ATOM 2557 N N . LEU A 1 312 ? -10.317 -15.268 5.550 1.00 94.94 312 LEU A N 1
ATOM 2558 C CA . LEU A 1 312 ? -11.507 -14.675 6.148 1.00 94.94 312 LEU A CA 1
ATOM 2559 C C . LEU A 1 312 ? -12.656 -14.637 5.140 1.00 94.94 312 LEU A C 1
ATOM 2561 O O . LEU A 1 312 ? -13.771 -15.038 5.467 1.00 94.94 312 LEU A O 1
ATOM 2565 N N . TRP A 1 313 ? -12.386 -14.233 3.898 1.00 93.31 313 TRP A N 1
ATOM 2566 C CA . TRP A 1 313 ? -13.389 -14.211 2.835 1.00 93.31 313 TRP A CA 1
ATOM 2567 C C . TRP A 1 313 ? -13.963 -15.604 2.570 1.00 93.31 313 TRP A C 1
ATOM 2569 O O . TRP A 1 313 ? -15.182 -15.774 2.589 1.00 93.31 313 TRP A O 1
ATOM 2579 N N . ASN A 1 314 ? -13.111 -16.619 2.428 1.00 92.75 314 ASN A N 1
ATOM 2580 C CA . ASN A 1 314 ? -13.550 -18.005 2.258 1.00 92.75 314 ASN A CA 1
ATOM 2581 C C . ASN A 1 314 ? -14.411 -18.491 3.434 1.00 92.75 314 ASN A C 1
ATOM 2583 O O . ASN A 1 314 ? -15.376 -19.233 3.248 1.00 92.75 314 ASN A O 1
ATOM 2587 N N . THR A 1 315 ? -14.087 -18.071 4.657 1.00 94.06 315 THR A N 1
ATOM 2588 C CA . THR A 1 315 ? -14.886 -18.393 5.846 1.00 94.06 315 THR A CA 1
ATOM 2589 C C . THR A 1 315 ? -16.255 -17.722 5.790 1.00 94.06 315 THR A C 1
ATOM 2591 O O . THR A 1 315 ? -17.261 -18.412 5.913 1.00 94.06 315 THR A O 1
ATOM 2594 N N . LYS A 1 316 ? -16.323 -16.431 5.453 1.00 93.12 316 LYS A N 1
ATOM 2595 C CA . LYS A 1 316 ? -17.599 -15.716 5.300 1.00 93.12 316 LYS A CA 1
ATOM 2596 C C . LYS A 1 316 ? -18.469 -16.263 4.168 1.00 93.12 316 LYS A C 1
ATOM 2598 O O . LYS A 1 316 ? -19.685 -16.330 4.315 1.00 93.12 316 LYS A O 1
ATOM 2603 N N . GLU A 1 317 ? -17.881 -16.690 3.051 1.00 92.06 317 GLU A N 1
ATOM 2604 C CA . GLU A 1 317 ? -18.631 -17.350 1.970 1.00 92.06 317 GLU A CA 1
ATOM 2605 C C . GLU A 1 317 ? -19.254 -18.677 2.435 1.00 92.06 317 GLU A C 1
ATOM 2607 O O . GLU A 1 317 ? -20.389 -18.979 2.056 1.00 92.06 317 GLU A O 1
ATOM 2612 N N . ARG A 1 318 ? -18.557 -19.438 3.294 1.00 91.75 318 ARG A N 1
ATOM 2613 C CA . ARG A 1 318 ? -19.104 -20.654 3.922 1.00 91.75 318 ARG A CA 1
ATOM 2614 C C . ARG A 1 318 ? -20.223 -20.331 4.908 1.00 91.75 318 ARG A C 1
ATOM 2616 O O . ARG A 1 318 ? -21.272 -20.961 4.824 1.00 91.75 318 ARG A O 1
ATOM 2623 N N . ASP A 1 319 ? -20.033 -19.335 5.770 1.00 92.12 319 ASP A N 1
ATOM 2624 C CA . ASP A 1 319 ? -21.018 -18.944 6.789 1.00 92.12 319 ASP A CA 1
ATOM 2625 C C . ASP A 1 319 ? -22.330 -18.447 6.162 1.00 92.12 319 ASP A C 1
ATOM 2627 O O . ASP A 1 319 ? -23.420 -18.770 6.629 1.00 92.12 319 ASP A O 1
ATOM 2631 N N . VAL A 1 320 ? -22.238 -17.681 5.069 1.00 89.88 320 VAL A N 1
ATOM 2632 C CA . VAL A 1 320 ? -23.407 -17.155 4.340 1.00 89.88 320 VAL A CA 1
ATOM 2633 C C . VAL A 1 320 ? -23.971 -18.184 3.342 1.00 89.88 320 VAL A C 1
ATOM 2635 O O . VAL A 1 320 ? -25.085 -18.018 2.841 1.00 89.88 320 VAL A O 1
ATOM 2638 N N . GLY A 1 321 ? -23.223 -19.248 3.031 1.00 87.94 321 GLY A N 1
ATOM 2639 C CA . GLY A 1 321 ? -23.630 -20.313 2.110 1.00 87.94 321 GLY A CA 1
ATOM 2640 C C . GLY A 1 321 ? -23.700 -19.894 0.635 1.00 87.94 321 GLY A C 1
ATOM 2641 O O . GLY A 1 321 ? -24.376 -20.549 -0.159 1.00 87.94 321 GLY A O 1
ATOM 2642 N N . LYS A 1 322 ? -23.045 -18.792 0.246 1.00 87.00 322 LYS A N 1
ATOM 2643 C CA . LYS A 1 322 ? -23.007 -18.297 -1.143 1.00 87.00 322 LYS A CA 1
ATOM 2644 C C . LYS A 1 322 ? -21.717 -17.534 -1.430 1.00 87.00 322 LYS A C 1
ATOM 2646 O O . LYS A 1 322 ? -21.126 -16.954 -0.524 1.00 87.00 322 LYS A O 1
ATOM 2651 N N . SER A 1 323 ? -21.335 -17.459 -2.708 1.00 86.81 323 SER A N 1
ATOM 2652 C CA . SER A 1 323 ? -20.205 -16.618 -3.114 1.00 86.81 323 SER A CA 1
ATOM 2653 C C . SER A 1 323 ? -20.526 -15.131 -2.932 1.00 86.81 323 SER A C 1
ATOM 2655 O O . SER A 1 323 ? -21.622 -14.663 -3.259 1.00 86.81 323 SER A O 1
ATOM 2657 N N . LEU A 1 324 ? -19.553 -14.395 -2.404 1.00 88.00 324 LEU A N 1
ATOM 2658 C CA . LEU A 1 324 ? -19.611 -12.972 -2.119 1.00 88.00 324 LEU A CA 1
ATOM 2659 C C . LEU A 1 324 ? -18.720 -12.222 -3.104 1.00 88.00 324 LEU A C 1
ATOM 2661 O O . LEU A 1 324 ? -17.552 -12.560 -3.311 1.00 88.00 324 LEU A O 1
ATOM 2665 N N . ARG A 1 325 ? -19.249 -11.135 -3.667 1.00 88.00 325 ARG A N 1
ATOM 2666 C CA . ARG A 1 325 ? -18.418 -10.152 -4.370 1.00 88.00 325 ARG A CA 1
ATOM 2667 C C . ARG A 1 325 ? -17.567 -9.362 -3.374 1.00 88.00 325 ARG A C 1
ATOM 2669 O O . ARG A 1 325 ? -17.927 -9.249 -2.206 1.00 88.00 325 ARG A O 1
ATOM 2676 N N . ARG A 1 326 ? -16.488 -8.740 -3.861 1.00 89.00 326 ARG A N 1
ATOM 2677 C CA . ARG A 1 326 ? -15.587 -7.908 -3.044 1.00 89.00 326 ARG A CA 1
ATOM 2678 C C . ARG A 1 326 ? -16.326 -6.842 -2.242 1.00 89.00 326 ARG A C 1
ATOM 2680 O O . ARG A 1 326 ? -16.147 -6.762 -1.041 1.00 89.00 326 ARG A O 1
ATOM 2687 N N . ASP A 1 327 ? -17.193 -6.084 -2.905 1.00 89.25 327 ASP A N 1
ATOM 2688 C CA . ASP A 1 327 ? -17.986 -5.018 -2.288 1.00 89.25 327 ASP A CA 1
ATOM 2689 C C . ASP A 1 327 ? -18.917 -5.541 -1.186 1.00 89.25 327 ASP A C 1
ATOM 2691 O O . ASP A 1 327 ? -19.175 -4.853 -0.206 1.00 89.25 327 ASP A O 1
ATOM 2695 N N . GLN A 1 328 ? -19.415 -6.770 -1.335 1.00 91.19 328 GLN A N 1
ATOM 2696 C CA . GLN A 1 328 ? -20.261 -7.411 -0.330 1.00 91.19 328 GLN A CA 1
ATOM 2697 C C . GLN A 1 328 ? -19.437 -7.917 0.853 1.00 91.19 328 GLN A C 1
ATOM 2699 O O . GLN A 1 328 ? -19.879 -7.792 1.989 1.00 91.19 328 GLN A O 1
ATOM 2704 N N . PHE A 1 329 ? -18.258 -8.478 0.582 1.00 92.19 329 PHE A N 1
ATOM 2705 C CA . PHE A 1 329 ? -17.326 -8.931 1.606 1.00 92.19 329 PHE A CA 1
ATOM 2706 C C . PHE A 1 329 ? -16.787 -7.760 2.436 1.00 92.19 329 PHE A C 1
ATOM 2708 O O . PHE A 1 329 ? -16.928 -7.783 3.652 1.00 92.19 329 PHE A O 1
ATOM 2715 N N . GLU A 1 330 ? -16.252 -6.718 1.792 1.00 91.94 330 GLU A N 1
ATOM 2716 C CA . GLU A 1 330 ? -15.736 -5.513 2.461 1.00 91.94 330 GLU A CA 1
ATOM 2717 C C . GLU A 1 330 ? -16.811 -4.886 3.357 1.00 91.94 330 GLU A C 1
ATOM 2719 O O . GLU A 1 330 ? -16.568 -4.661 4.540 1.00 91.94 330 GLU A O 1
ATOM 2724 N N . LYS A 1 331 ? -18.036 -4.723 2.840 1.00 93.62 331 LYS A N 1
ATOM 2725 C CA . LYS A 1 331 ? -19.159 -4.192 3.619 1.00 93.62 331 LYS A CA 1
ATOM 2726 C C . LYS A 1 331 ? -19.533 -5.072 4.815 1.00 93.62 331 LYS A C 1
ATOM 2728 O O . LYS A 1 331 ? -19.837 -4.549 5.879 1.00 93.62 331 LYS A O 1
ATOM 2733 N N . LEU A 1 332 ? -19.530 -6.396 4.650 1.00 94.50 332 LEU A N 1
ATOM 2734 C CA . LEU A 1 332 ? -19.839 -7.322 5.742 1.00 94.50 332 LEU A CA 1
ATOM 2735 C C . LEU A 1 332 ? -18.813 -7.199 6.873 1.00 94.50 332 LEU A C 1
ATOM 2737 O O . LEU A 1 332 ? -19.201 -7.151 8.036 1.00 94.50 332 LEU A O 1
ATOM 2741 N N . ILE A 1 333 ? -17.526 -7.102 6.534 1.00 94.19 333 ILE A N 1
ATOM 2742 C CA . ILE A 1 333 ? -16.459 -6.904 7.521 1.00 94.19 333 ILE A CA 1
ATOM 2743 C C . ILE A 1 333 ? -16.587 -5.540 8.208 1.00 94.19 333 ILE A C 1
ATOM 2745 O O . ILE A 1 333 ? -16.478 -5.469 9.429 1.00 94.19 333 ILE A O 1
ATOM 2749 N N . GLU A 1 334 ? -16.869 -4.472 7.459 1.00 93.12 334 GLU A N 1
ATOM 2750 C CA . GLU A 1 334 ? -17.115 -3.141 8.031 1.00 93.12 334 GLU A CA 1
ATOM 2751 C C . GLU A 1 334 ? -18.316 -3.135 8.991 1.00 93.12 334 GLU A C 1
ATOM 2753 O O . GLU A 1 334 ? -18.234 -2.569 10.082 1.00 93.12 334 GLU A O 1
ATOM 2758 N N . ASP A 1 335 ? -19.423 -3.784 8.619 1.00 94.94 335 ASP A N 1
ATOM 2759 C CA . ASP A 1 335 ? -20.634 -3.864 9.441 1.00 94.94 335 ASP A CA 1
ATOM 2760 C C . ASP A 1 335 ? -20.399 -4.670 10.736 1.00 94.94 335 ASP A C 1
ATOM 2762 O O . ASP A 1 335 ? -20.849 -4.257 11.811 1.00 94.94 335 ASP A O 1
ATOM 2766 N N . GLU A 1 336 ? -19.664 -5.785 10.660 1.00 94.88 336 GLU A N 1
ATOM 2767 C CA . GLU A 1 336 ? -19.270 -6.582 11.830 1.00 94.88 336 GLU A CA 1
ATOM 2768 C C . GLU A 1 336 ? -18.339 -5.807 12.767 1.00 94.88 336 GLU A C 1
ATOM 2770 O O . GLU A 1 336 ? -18.555 -5.798 13.982 1.00 94.88 336 GLU A O 1
ATOM 2775 N N . ASP A 1 337 ? -17.346 -5.106 12.216 1.00 94.44 337 ASP A N 1
ATOM 2776 C CA . ASP A 1 337 ? -16.410 -4.300 12.996 1.00 94.44 337 ASP A CA 1
ATOM 2777 C C . ASP A 1 337 ? -17.124 -3.141 13.706 1.00 94.44 337 ASP A C 1
ATOM 2779 O O . ASP A 1 337 ? -16.979 -2.946 14.915 1.00 94.44 337 ASP A O 1
ATOM 2783 N N . MET A 1 338 ? -18.011 -2.433 13.000 1.00 94.88 338 MET A N 1
ATOM 2784 C CA . MET A 1 338 ? -18.856 -1.404 13.609 1.00 94.88 338 MET A CA 1
ATOM 2785 C C . MET A 1 338 ? -19.723 -1.965 14.742 1.00 94.88 338 MET A C 1
ATOM 2787 O O . MET A 1 338 ? -19.935 -1.286 15.751 1.00 94.88 338 MET A O 1
ATOM 2791 N N . GLN A 1 339 ? -20.243 -3.186 14.603 1.00 95.75 339 GLN A N 1
ATOM 2792 C CA . GLN A 1 339 ? -21.062 -3.806 15.640 1.00 95.75 339 GLN A CA 1
ATOM 2793 C C . GLN A 1 339 ? -20.231 -4.222 16.862 1.00 95.75 339 GLN A C 1
ATOM 2795 O O . GLN A 1 339 ? -20.653 -3.953 17.990 1.00 95.75 339 GLN A O 1
ATOM 2800 N N . ARG A 1 340 ? -19.037 -4.787 16.654 1.00 96.69 340 ARG A N 1
ATOM 2801 C CA . ARG A 1 340 ? -18.050 -5.075 17.708 1.00 96.69 340 ARG A CA 1
ATOM 2802 C C . ARG A 1 340 ? -17.723 -3.813 18.515 1.00 96.69 340 ARG A C 1
ATOM 2804 O O . ARG A 1 340 ? -17.843 -3.799 19.742 1.00 96.69 340 ARG A O 1
ATOM 2811 N N . LEU A 1 341 ? -17.434 -2.705 17.831 1.00 95.94 341 LEU A N 1
ATOM 2812 C CA . LEU A 1 341 ? -17.151 -1.421 18.479 1.00 95.94 341 LEU A CA 1
ATOM 2813 C C . LEU A 1 341 ? -18.371 -0.848 19.223 1.00 95.94 341 LEU A C 1
ATOM 2815 O O . LEU A 1 341 ? -18.226 -0.295 20.313 1.00 95.94 341 LEU A O 1
ATOM 2819 N N . ARG A 1 342 ? -19.601 -1.027 18.715 1.00 94.75 342 ARG A N 1
ATOM 2820 C CA . ARG A 1 342 ? -20.837 -0.667 19.454 1.00 94.75 342 ARG A CA 1
ATOM 2821 C C . ARG A 1 342 ? -21.031 -1.492 20.722 1.00 94.75 342 ARG A C 1
ATOM 2823 O O . ARG A 1 342 ? -21.592 -0.982 21.696 1.00 94.75 342 ARG A O 1
ATOM 2830 N N . ASN A 1 343 ? -20.570 -2.738 20.713 1.00 95.25 343 ASN A N 1
ATOM 2831 C CA . ASN A 1 343 ? -20.558 -3.609 21.883 1.00 95.25 343 ASN A CA 1
ATOM 2832 C C . ASN A 1 343 ? -19.430 -3.269 22.870 1.00 95.25 343 ASN A C 1
ATOM 2834 O O . ASN A 1 343 ? -19.404 -3.835 23.960 1.00 95.25 343 ASN A O 1
ATOM 2838 N N . LEU A 1 344 ? -18.585 -2.280 22.547 1.00 94.88 344 LEU A N 1
ATOM 2839 C CA . LEU A 1 344 ? -17.425 -1.839 23.329 1.00 94.88 344 LEU A CA 1
ATOM 2840 C C . LEU A 1 344 ? -16.303 -2.884 23.402 1.00 94.88 344 LEU A C 1
ATOM 2842 O O . LEU A 1 344 ? -15.477 -2.851 24.313 1.00 94.88 344 LEU A O 1
ATOM 2846 N N . GLU A 1 345 ? -16.270 -3.802 22.441 1.00 95.31 345 GLU A N 1
ATOM 2847 C CA . GLU A 1 345 ? -15.216 -4.800 22.307 1.00 95.31 345 GLU A CA 1
ATOM 2848 C C . GLU A 1 345 ? -14.031 -4.166 21.573 1.00 95.31 345 GLU A C 1
ATOM 2850 O O . GLU A 1 345 ? -14.093 -3.932 20.367 1.00 95.31 345 GLU A O 1
ATOM 2855 N N . ILE A 1 346 ? -12.956 -3.866 22.302 1.00 93.81 346 ILE A N 1
ATOM 2856 C CA . ILE A 1 346 ? -11.743 -3.222 21.778 1.00 93.81 346 ILE A CA 1
ATOM 2857 C C . ILE A 1 346 ? -10.520 -4.107 22.009 1.00 93.81 346 ILE A C 1
ATOM 2859 O O . ILE A 1 346 ? -10.389 -4.749 23.053 1.00 93.81 346 ILE A O 1
ATOM 2863 N N . THR A 1 347 ? -9.617 -4.124 21.038 1.00 94.31 347 THR A N 1
ATOM 2864 C CA . THR A 1 347 ? -8.335 -4.833 21.120 1.00 94.31 347 THR A CA 1
ATOM 2865 C C . THR A 1 347 ? -7.290 -4.013 21.883 1.00 94.31 347 THR A C 1
ATOM 2867 O O . THR A 1 347 ? -7.431 -2.801 22.050 1.00 94.31 347 THR A O 1
ATOM 2870 N N . GLU A 1 348 ? -6.205 -4.652 22.329 1.00 93.75 348 GLU A N 1
ATOM 2871 C CA . GLU A 1 348 ? -5.098 -3.941 22.989 1.00 93.75 348 GLU A CA 1
ATOM 2872 C C . GLU A 1 348 ? -4.404 -2.937 22.055 1.00 93.75 348 GLU A C 1
ATOM 2874 O O . GLU A 1 348 ? -4.058 -1.837 22.480 1.00 93.75 348 GLU A O 1
ATOM 2879 N N . GLU A 1 349 ? -4.264 -3.263 20.766 1.00 92.62 349 GLU A N 1
ATOM 2880 C CA . GLU A 1 349 ? -3.725 -2.323 19.776 1.00 92.62 349 GLU A CA 1
ATOM 2881 C C . GLU A 1 349 ? -4.624 -1.084 19.633 1.00 92.62 349 GLU A C 1
ATOM 2883 O O . GLU A 1 349 ? -4.129 0.039 19.587 1.00 92.62 349 GLU A O 1
ATOM 2888 N N . GLU A 1 350 ? -5.948 -1.255 19.641 1.00 94.69 350 GLU A N 1
ATOM 2889 C CA . GLU A 1 350 ? -6.894 -0.134 19.582 1.00 94.69 350 GLU A CA 1
ATOM 2890 C C . GLU A 1 350 ? -6.852 0.740 20.838 1.00 94.69 350 GLU A C 1
ATOM 2892 O O . GLU A 1 350 ? -6.952 1.960 20.729 1.00 94.69 350 GLU A O 1
ATOM 2897 N N . LYS A 1 351 ? -6.638 0.158 22.023 1.00 93.50 351 LYS A N 1
ATOM 2898 C CA . LYS A 1 351 ? -6.416 0.936 23.255 1.00 93.50 351 LYS A CA 1
ATOM 2899 C C . LYS A 1 351 ? -5.155 1.796 23.164 1.00 93.50 351 LYS A C 1
ATOM 2901 O O . LYS A 1 351 ? -5.174 2.948 23.594 1.00 93.50 351 LYS A O 1
ATOM 2906 N N . ILE A 1 352 ? -4.084 1.253 22.578 1.00 93.19 352 ILE A N 1
ATOM 2907 C CA . ILE A 1 352 ? -2.837 1.986 22.317 1.00 93.19 352 ILE A CA 1
ATOM 2908 C C . ILE A 1 352 ? -3.089 3.129 21.321 1.00 93.19 352 ILE A C 1
ATOM 2910 O O . ILE A 1 352 ? -2.666 4.256 21.562 1.00 93.19 352 ILE A O 1
ATOM 2914 N N . ILE A 1 353 ? -3.823 2.867 20.234 1.00 93.25 353 ILE A N 1
ATOM 2915 C CA . ILE A 1 353 ? -4.207 3.868 19.222 1.00 93.25 353 ILE A CA 1
ATOM 2916 C C . ILE A 1 353 ? -5.008 5.022 19.840 1.00 93.25 353 ILE A C 1
ATOM 2918 O O . ILE A 1 353 ? -4.790 6.179 19.483 1.00 93.25 353 ILE A O 1
ATOM 2922 N N . LEU A 1 354 ? -5.922 4.714 20.762 1.00 91.94 354 LEU A N 1
ATOM 2923 C CA . LEU A 1 354 ? -6.754 5.695 21.465 1.00 91.94 354 LEU A CA 1
ATOM 2924 C C . LEU A 1 354 ? -6.032 6.383 22.633 1.00 91.94 354 LEU A C 1
ATOM 2926 O O . LEU A 1 354 ? -6.640 7.199 23.320 1.00 91.94 354 LEU A O 1
ATOM 2930 N N . ASN A 1 355 ? -4.754 6.062 22.863 1.00 88.38 355 ASN A N 1
ATOM 2931 C CA . ASN A 1 355 ? -3.947 6.578 23.963 1.00 88.38 355 ASN A CA 1
ATOM 2932 C C . ASN A 1 355 ? -4.602 6.378 25.345 1.00 88.38 355 ASN A C 1
ATOM 2934 O O . ASN A 1 355 ? -4.507 7.231 26.220 1.00 88.38 355 ASN A O 1
ATOM 2938 N N . PHE A 1 356 ? -5.250 5.231 25.577 1.00 88.19 356 PHE A N 1
ATOM 2939 C CA . PHE A 1 356 ? -5.840 4.910 26.888 1.00 88.19 356 PHE A CA 1
ATOM 2940 C C . PHE A 1 356 ? -4.796 4.646 27.986 1.00 88.19 356 PHE A C 1
ATOM 2942 O O . PHE A 1 356 ? -5.155 4.457 29.140 1.00 88.19 356 PHE A O 1
ATOM 2949 N N . SER A 1 357 ? -3.502 4.667 27.653 1.00 82.75 357 SER A N 1
ATOM 2950 C CA . SER A 1 357 ? -2.421 4.777 28.638 1.00 82.75 357 SER A CA 1
ATOM 2951 C C . SER A 1 357 ? -2.376 6.139 29.338 1.00 82.75 357 SER A C 1
ATOM 2953 O O . SER A 1 357 ? -1.774 6.249 30.404 1.00 82.75 357 SER A O 1
ATOM 2955 N N . ASP A 1 358 ? -2.969 7.175 28.742 1.00 86.00 358 ASP A N 1
ATOM 2956 C CA . ASP A 1 358 ? -3.134 8.479 29.370 1.00 86.00 358 ASP A CA 1
ATOM 2957 C C . ASP A 1 358 ? -4.392 8.499 30.249 1.00 86.00 358 ASP A C 1
ATOM 2959 O O . ASP A 1 358 ? -5.519 8.314 29.779 1.00 86.00 358 ASP A O 1
ATOM 2963 N N . THR A 1 359 ? -4.191 8.749 31.544 1.00 87.88 359 THR A N 1
ATOM 2964 C CA . THR A 1 359 ? -5.250 8.687 32.557 1.00 87.88 359 THR A CA 1
ATOM 2965 C C . THR A 1 359 ? -6.385 9.676 32.284 1.00 87.88 359 THR A C 1
ATOM 2967 O O . THR A 1 359 ? -7.540 9.377 32.580 1.00 87.88 359 THR A O 1
ATOM 2970 N N . GLU A 1 360 ? -6.089 10.860 31.742 1.00 89.62 360 GLU A N 1
ATOM 2971 C CA . GLU A 1 360 ? -7.110 11.872 31.451 1.00 89.62 360 GLU A CA 1
ATOM 2972 C C . GLU A 1 360 ? -8.012 11.420 30.296 1.00 89.62 360 GLU A C 1
ATOM 2974 O O . GLU A 1 360 ? -9.240 11.445 30.417 1.00 89.62 360 GLU A O 1
ATOM 2979 N N . THR A 1 361 ? -7.402 10.922 29.220 1.00 86.75 361 THR A N 1
ATOM 2980 C CA . THR A 1 361 ? -8.098 10.382 28.047 1.00 86.75 361 THR A CA 1
ATOM 2981 C C . THR A 1 361 ? -8.991 9.197 28.421 1.00 86.75 361 THR A C 1
ATOM 2983 O O . THR A 1 361 ? -10.165 9.151 28.037 1.00 86.75 361 THR A O 1
ATOM 2986 N N . GLU A 1 362 ? -8.476 8.260 29.223 1.00 90.31 362 GLU A N 1
ATOM 2987 C CA . GLU A 1 362 ? -9.251 7.113 29.704 1.00 90.31 362 GLU A CA 1
ATOM 2988 C C . GLU A 1 362 ? -10.434 7.560 30.576 1.00 90.31 362 GLU A C 1
ATOM 2990 O O . GLU A 1 362 ? -11.568 7.117 30.370 1.00 90.31 362 GLU A O 1
ATOM 2995 N N . GLN A 1 363 ? -10.209 8.476 31.523 1.00 91.38 363 GLN A N 1
ATOM 2996 C CA . GLN A 1 363 ? -11.272 8.982 32.393 1.00 91.38 363 GLN A CA 1
ATOM 2997 C C . GLN A 1 363 ? -12.377 9.691 31.609 1.00 91.38 363 GLN A C 1
ATOM 2999 O O . GLN A 1 363 ? -13.558 9.489 31.906 1.00 91.38 363 GLN A O 1
ATOM 3004 N N . GLU A 1 364 ? -12.023 10.496 30.609 1.00 91.31 364 GLU A N 1
ATOM 3005 C CA . GLU A 1 364 ? -13.004 11.187 29.777 1.00 91.31 364 GLU A CA 1
ATOM 3006 C C . GLU A 1 364 ? -13.840 10.199 28.959 1.00 91.31 364 GLU A C 1
ATOM 3008 O O . GLU A 1 364 ? -15.071 10.286 28.942 1.00 91.31 364 GLU A O 1
ATOM 3013 N N . TYR A 1 365 ? -13.202 9.180 28.380 1.00 91.44 365 TYR A N 1
ATOM 3014 C CA . TYR A 1 365 ? -13.918 8.093 27.719 1.00 91.44 365 TYR A CA 1
ATOM 3015 C C . TYR A 1 365 ? -14.853 7.356 28.689 1.00 91.44 365 TYR A C 1
ATOM 3017 O O . TYR A 1 365 ? -16.007 7.072 28.354 1.00 91.44 365 TYR A O 1
ATOM 3025 N N . LEU A 1 366 ? -14.405 7.065 29.915 1.00 92.00 366 LEU A N 1
ATOM 3026 C CA . LEU A 1 366 ? -15.199 6.339 30.906 1.00 92.00 366 LEU A CA 1
ATOM 3027 C C . LEU A 1 366 ? -16.469 7.088 31.333 1.00 92.00 366 LEU A C 1
ATOM 3029 O O . LEU A 1 366 ? -17.475 6.415 31.587 1.00 92.00 366 LEU A O 1
ATOM 3033 N N . ARG A 1 367 ? -16.456 8.430 31.337 1.00 94.12 367 ARG A N 1
ATOM 3034 C CA . ARG A 1 367 ? -17.621 9.291 31.635 1.00 94.12 367 ARG A CA 1
ATOM 3035 C C . ARG A 1 367 ? -18.733 9.203 30.587 1.00 94.12 367 ARG A C 1
ATOM 3037 O O . ARG A 1 367 ? -19.883 9.527 30.887 1.00 94.12 367 ARG A O 1
ATOM 3044 N N . LEU A 1 368 ? -18.426 8.757 29.369 1.00 94.00 368 LEU A N 1
ATOM 3045 C CA . LEU A 1 368 ? -19.413 8.624 28.302 1.00 94.00 368 LEU A CA 1
ATOM 3046 C C . LEU A 1 368 ? -20.424 7.502 28.597 1.00 94.00 368 LEU A C 1
ATOM 3048 O O . LEU A 1 368 ? -20.095 6.430 29.112 1.00 94.00 368 LEU A O 1
ATOM 3052 N N . ASN A 1 369 ? -21.677 7.712 28.189 1.00 94.88 369 ASN A N 1
ATOM 3053 C CA . ASN A 1 369 ? -22.678 6.643 28.197 1.00 94.88 369 ASN A CA 1
ATOM 3054 C C . ASN A 1 369 ? -22.376 5.588 27.112 1.00 94.88 369 ASN A C 1
ATOM 3056 O O . ASN A 1 369 ? -21.659 5.861 26.151 1.00 94.88 369 ASN A O 1
ATOM 3060 N N . LYS A 1 370 ? -22.965 4.388 27.220 1.00 93.00 370 LYS A N 1
ATOM 3061 C CA . LYS A 1 370 ? -22.700 3.258 26.302 1.00 93.00 370 LYS A CA 1
ATOM 3062 C C . LYS A 1 370 ? -22.838 3.626 24.817 1.00 93.00 370 LYS A C 1
ATOM 3064 O O . LYS A 1 370 ? -21.993 3.249 24.011 1.00 93.00 370 LYS A O 1
ATOM 3069 N N . LYS A 1 371 ? -23.879 4.384 24.452 1.00 93.94 371 LYS A N 1
ATOM 3070 C CA . LYS A 1 371 ? -24.119 4.799 23.060 1.00 93.94 371 LYS A CA 1
ATOM 3071 C C . LYS A 1 371 ? -23.041 5.770 22.567 1.00 93.94 371 LYS A C 1
ATOM 3073 O O . LYS A 1 371 ? -22.569 5.634 21.442 1.00 93.94 371 LYS A O 1
ATOM 3078 N N . ALA A 1 372 ? -22.651 6.727 23.406 1.00 94.75 372 ALA A N 1
ATOM 3079 C CA . ALA A 1 372 ? -21.594 7.684 23.106 1.00 94.75 372 ALA A CA 1
ATOM 3080 C C . ALA A 1 372 ? -20.218 7.006 23.015 1.00 94.75 372 ALA A C 1
ATOM 3082 O O . ALA A 1 372 ? -19.471 7.324 22.098 1.00 94.75 372 ALA A O 1
ATOM 3083 N N . LYS A 1 373 ? -19.928 6.021 23.877 1.00 95.31 373 LYS A N 1
ATOM 3084 C CA . LYS A 1 373 ? -18.710 5.198 23.797 1.00 95.31 373 LYS A CA 1
ATOM 3085 C C . LYS A 1 373 ? -18.609 4.464 22.463 1.00 95.31 373 LYS A C 1
ATOM 3087 O O . LYS A 1 373 ? -17.618 4.620 21.763 1.00 95.31 373 LYS A O 1
ATOM 3092 N N . GLY A 1 374 ? -19.661 3.744 22.067 1.00 94.62 374 GLY A N 1
ATOM 3093 C CA . GLY A 1 374 ? -19.671 3.026 20.789 1.00 94.62 374 GLY A CA 1
ATOM 3094 C C . GLY A 1 374 ? -19.488 3.956 19.584 1.00 94.62 374 GLY A C 1
ATOM 3095 O O . GLY A 1 374 ? -18.738 3.638 18.668 1.00 94.62 374 GLY A O 1
ATOM 3096 N N . LYS A 1 375 ? -20.123 5.138 19.602 1.00 95.06 375 LYS A N 1
ATOM 3097 C CA . LYS A 1 375 ? -19.924 6.160 18.562 1.00 95.06 375 LYS A CA 1
ATOM 3098 C C . LYS A 1 375 ? -18.490 6.700 18.549 1.00 95.06 375 LYS A C 1
ATOM 3100 O O . LYS A 1 375 ? -17.903 6.788 17.480 1.00 95.06 375 LYS A O 1
ATOM 3105 N N . TYR A 1 376 ? -17.937 7.025 19.717 1.00 94.88 376 TYR A N 1
ATOM 3106 C CA . TYR A 1 376 ? -16.560 7.496 19.856 1.00 94.88 376 TYR A CA 1
ATOM 3107 C C . TYR A 1 376 ? -15.569 6.492 19.260 1.00 94.88 376 TYR A C 1
ATOM 3109 O O . TYR A 1 376 ? -14.737 6.879 18.449 1.00 94.88 376 TYR A O 1
ATOM 3117 N N . LEU A 1 377 ? -15.703 5.203 19.589 1.00 95.81 377 LEU A N 1
ATOM 3118 C CA . LEU A 1 377 ? -14.830 4.156 19.056 1.00 95.81 377 LEU A CA 1
ATOM 3119 C C . LEU A 1 377 ? -14.892 4.075 17.527 1.00 95.81 377 LEU A C 1
ATOM 3121 O O . LEU A 1 377 ? -13.847 4.077 16.887 1.00 95.81 377 LEU A O 1
ATOM 3125 N N . ILE A 1 378 ? -16.094 4.064 16.939 1.00 94.62 378 ILE A N 1
ATOM 3126 C CA . ILE A 1 378 ? -16.264 4.038 15.476 1.00 94.62 378 ILE A CA 1
ATOM 3127 C C . ILE A 1 378 ? -15.607 5.261 14.828 1.00 94.62 378 ILE A C 1
ATOM 3129 O O . ILE A 1 378 ? -14.858 5.119 13.864 1.00 94.62 378 ILE A O 1
ATOM 3133 N N . ASP A 1 379 ? -15.871 6.454 15.361 1.00 92.62 379 ASP A N 1
ATOM 3134 C CA . ASP A 1 379 ? -15.374 7.701 14.782 1.00 92.62 379 ASP A CA 1
ATOM 3135 C C . ASP A 1 379 ? -13.833 7.786 14.888 1.00 92.62 379 ASP A C 1
ATOM 3137 O O . ASP A 1 379 ? -13.175 8.223 13.947 1.00 92.62 379 ASP A O 1
ATOM 3141 N N . GLN A 1 380 ? -13.242 7.331 16.000 1.00 92.44 380 GLN A N 1
ATOM 3142 C CA . GLN A 1 380 ? -11.801 7.429 16.270 1.00 92.44 380 GLN A CA 1
ATOM 3143 C C . GLN A 1 380 ? -10.961 6.303 15.646 1.00 92.44 380 GLN A C 1
ATOM 3145 O O . GLN A 1 380 ? -9.804 6.532 15.280 1.00 92.44 380 GLN A O 1
ATOM 3150 N N . LEU A 1 381 ? -11.524 5.098 15.510 1.00 93.56 381 LEU A N 1
ATOM 3151 C CA . LEU A 1 381 ? -10.843 3.923 14.951 1.00 93.56 381 LEU A CA 1
ATOM 3152 C C . LEU A 1 381 ? -11.088 3.739 13.451 1.00 93.56 381 LEU A C 1
ATOM 3154 O O . LEU A 1 381 ? -10.489 2.850 12.843 1.00 93.56 381 LEU A O 1
ATOM 3158 N N . LYS A 1 382 ? -11.908 4.585 12.817 1.00 91.31 382 LYS A N 1
ATOM 3159 C CA . LYS A 1 382 ? -12.048 4.620 11.357 1.00 91.31 382 LYS A CA 1
ATOM 3160 C C . LYS A 1 382 ? -10.659 4.769 10.698 1.00 91.31 382 LYS A C 1
ATOM 3162 O O . LYS A 1 382 ? -9.878 5.628 11.121 1.00 91.31 382 LYS A O 1
ATOM 3167 N N . PRO A 1 383 ? -10.308 3.942 9.692 1.00 89.75 383 PRO A N 1
ATOM 3168 C CA . PRO A 1 383 ? -9.067 4.113 8.943 1.00 89.75 383 PRO A CA 1
ATOM 3169 C C . PRO A 1 383 ? -9.012 5.475 8.246 1.00 89.75 383 PRO A C 1
ATOM 3171 O O . PRO A 1 383 ? -9.950 5.862 7.549 1.00 89.75 383 PRO A O 1
ATOM 3174 N N . PHE A 1 384 ? -7.885 6.164 8.376 1.00 88.25 384 PHE A N 1
ATOM 3175 C CA . PHE A 1 384 ? -7.554 7.363 7.623 1.00 88.25 384 PHE A CA 1
ATOM 3176 C C . PHE A 1 384 ? -6.650 6.976 6.452 1.00 88.25 384 PHE A C 1
ATOM 3178 O O . PHE A 1 384 ? -5.442 6.785 6.600 1.00 88.25 384 PHE A O 1
ATOM 3185 N N . LYS A 1 385 ? -7.253 6.783 5.279 1.00 85.81 385 LYS A N 1
ATOM 3186 C CA . LYS A 1 385 ? -6.538 6.293 4.099 1.00 85.81 385 LYS A CA 1
ATOM 3187 C C . LYS A 1 385 ? -5.926 7.455 3.327 1.00 85.81 385 LYS A C 1
ATOM 3189 O O . LYS A 1 385 ? -6.636 8.321 2.822 1.00 85.81 385 LYS A O 1
ATOM 3194 N N . LEU A 1 386 ? -4.597 7.465 3.246 1.00 84.50 386 LEU A N 1
ATOM 3195 C CA . LEU A 1 386 ? -3.865 8.409 2.409 1.00 84.50 386 LEU A CA 1
ATOM 3196 C C . LEU A 1 386 ? -3.976 7.983 0.942 1.00 84.50 386 LEU A C 1
ATOM 3198 O O . LEU A 1 386 ? -3.670 6.826 0.639 1.00 84.50 386 LEU A O 1
ATOM 3202 N N . PRO A 1 387 ? -4.348 8.889 0.022 1.00 85.56 387 PRO A N 1
ATOM 3203 C CA . PRO A 1 387 ? -4.379 8.549 -1.386 1.00 85.56 387 PRO A CA 1
ATOM 3204 C C . PRO A 1 387 ? -2.953 8.324 -1.900 1.00 85.56 387 PRO A C 1
ATOM 3206 O O . PRO A 1 387 ? -2.012 9.050 -1.554 1.00 85.56 387 PRO A O 1
ATOM 3209 N N . LEU A 1 388 ? -2.802 7.328 -2.774 1.00 84.38 388 LEU A N 1
ATOM 3210 C CA . LEU A 1 388 ? -1.524 7.005 -3.414 1.00 84.38 388 LEU A CA 1
ATOM 3211 C C . LEU A 1 388 ? -0.959 8.199 -4.204 1.00 84.38 388 LEU A C 1
ATOM 3213 O O . LEU A 1 388 ? 0.248 8.462 -4.198 1.00 84.38 388 LEU A O 1
ATOM 3217 N N . PHE A 1 389 ? -1.857 8.933 -4.864 1.00 82.88 389 PHE A N 1
ATOM 3218 C CA . PHE A 1 389 ? -1.593 10.172 -5.586 1.00 82.88 389 PHE A CA 1
ATOM 3219 C C . PHE A 1 389 ? -2.829 11.071 -5.570 1.00 82.88 389 PHE A C 1
ATOM 3221 O O . PHE A 1 389 ? -3.958 10.589 -5.469 1.00 82.88 389 PHE A O 1
ATOM 3228 N N . ALA A 1 390 ? -2.618 12.378 -5.714 1.00 76.81 390 ALA A N 1
ATOM 3229 C CA . ALA A 1 390 ? -3.712 13.334 -5.816 1.00 76.81 390 ALA A CA 1
ATOM 3230 C C . ALA A 1 390 ? -4.523 13.090 -7.100 1.00 76.81 390 ALA A C 1
ATOM 3232 O O . ALA A 1 390 ? -3.978 13.036 -8.195 1.00 76.81 390 ALA A O 1
ATOM 3233 N N . SER A 1 391 ? -5.839 12.942 -7.024 1.00 75.69 391 SER A N 1
ATOM 3234 C CA . SER A 1 391 ? -6.648 12.830 -8.242 1.00 75.69 391 SER A CA 1
ATOM 3235 C C . SER A 1 391 ? -6.896 14.216 -8.866 1.00 75.69 391 SER A C 1
ATOM 3237 O O . SER A 1 391 ? -7.109 15.192 -8.153 1.00 75.69 391 SER A O 1
ATOM 3239 N N . CYS A 1 392 ? -6.870 14.346 -10.207 1.00 75.81 392 CYS A N 1
ATOM 3240 C CA . CYS A 1 392 ? -7.244 15.632 -10.825 1.00 75.81 392 CYS A CA 1
ATOM 3241 C C . CYS A 1 392 ? -8.742 15.907 -10.621 1.00 75.81 392 CYS A C 1
ATOM 3243 O O . CYS A 1 392 ? -9.570 15.127 -11.096 1.00 75.81 392 CYS A O 1
ATOM 3245 N N . ASN A 1 393 ? -9.073 17.098 -10.113 1.00 69.00 393 ASN A N 1
ATOM 3246 C CA . ASN A 1 393 ? -10.437 17.646 -10.008 1.00 69.00 393 ASN A CA 1
ATOM 3247 C C . ASN A 1 393 ? -11.054 18.084 -11.352 1.00 69.00 393 ASN A C 1
ATOM 3249 O O . ASN A 1 393 ? -12.101 18.731 -11.411 1.00 69.00 393 ASN A O 1
ATOM 3253 N N . CYS A 1 394 ? -10.398 17.748 -12.458 1.00 75.38 394 CYS A N 1
ATOM 3254 C CA . CYS A 1 394 ? -10.855 18.005 -13.808 1.00 75.38 394 CYS A CA 1
ATOM 3255 C C . CYS A 1 394 ? -12.271 17.434 -13.991 1.00 75.38 394 CYS A C 1
ATOM 3257 O O . CYS A 1 394 ? -12.462 16.218 -13.878 1.00 75.38 394 CYS A O 1
ATOM 3259 N N . LYS A 1 395 ? -13.249 18.299 -14.308 1.00 66.62 395 LYS A N 1
ATOM 3260 C CA . LYS A 1 395 ? -14.638 17.888 -14.574 1.00 66.62 395 LYS A CA 1
ATOM 3261 C C . LYS A 1 395 ? -14.642 16.720 -15.565 1.00 66.62 395 LYS A C 1
ATOM 3263 O O . LYS A 1 395 ? -14.038 16.802 -16.633 1.00 66.62 395 LYS A O 1
ATOM 3268 N N . GLY A 1 396 ? -15.284 15.619 -15.189 1.00 67.69 396 GLY A N 1
ATOM 3269 C CA . GLY A 1 396 ? -15.280 14.376 -15.952 1.00 67.69 396 GLY A CA 1
ATOM 3270 C C . GLY A 1 396 ? -16.593 13.618 -15.813 1.00 67.69 396 GLY A C 1
ATOM 3271 O O . GLY A 1 396 ? -17.476 14.002 -15.052 1.00 67.69 396 GLY A O 1
ATOM 3272 N N . VAL A 1 397 ? -16.717 12.533 -16.574 1.00 73.31 397 VAL A N 1
ATOM 3273 C CA . VAL A 1 397 ? -17.873 11.626 -16.543 1.00 73.31 397 VAL A CA 1
ATOM 3274 C C . VAL A 1 397 ? -18.033 11.036 -15.135 1.00 73.31 397 VAL A C 1
ATOM 3276 O O . VAL A 1 397 ? -17.032 10.653 -14.532 1.00 73.31 397 VAL A O 1
ATOM 3279 N N . LYS A 1 398 ? -19.272 10.891 -14.640 1.00 83.62 398 LYS A N 1
ATOM 3280 C CA . LYS A 1 398 ? -19.599 10.309 -13.319 1.00 83.62 398 LYS A CA 1
ATOM 3281 C C . LYS A 1 398 ? -18.815 9.022 -13.011 1.00 83.62 398 LYS A C 1
ATOM 3283 O O . LYS A 1 398 ? -18.219 8.908 -11.949 1.00 83.62 398 LYS A O 1
ATOM 3288 N N . LYS A 1 399 ? -18.680 8.127 -14.001 1.00 84.19 399 LYS A N 1
ATOM 3289 C CA . LYS A 1 399 ? -17.888 6.886 -13.898 1.00 84.19 399 LYS A CA 1
ATOM 3290 C C . LYS A 1 399 ? -16.454 7.120 -13.395 1.00 84.19 399 LYS A C 1
ATOM 3292 O O . LYS A 1 399 ? -15.928 6.313 -12.638 1.00 84.19 399 LYS A O 1
ATOM 3297 N N . ARG A 1 400 ? -15.802 8.212 -13.806 1.00 83.69 400 ARG A N 1
ATOM 3298 C CA . ARG A 1 400 ? -14.448 8.553 -13.349 1.00 83.69 400 ARG A CA 1
ATOM 3299 C C . ARG A 1 400 ? -14.436 8.905 -11.863 1.00 83.69 400 ARG A C 1
ATOM 3301 O O . ARG A 1 400 ? -13.545 8.450 -11.159 1.00 83.69 400 ARG A O 1
ATOM 3308 N N . GLN A 1 401 ? -15.398 9.704 -11.405 1.00 84.19 401 GLN A N 1
ATOM 3309 C CA . GLN A 1 401 ? -15.519 10.083 -9.994 1.00 84.19 401 GLN A CA 1
ATOM 3310 C C . GLN A 1 401 ? -15.798 8.852 -9.129 1.00 84.19 401 GLN A C 1
ATOM 3312 O O . GLN A 1 401 ? -15.118 8.650 -8.128 1.00 84.19 401 GLN A O 1
ATOM 3317 N N . ASP A 1 402 ? -16.697 7.977 -9.584 1.00 87.31 402 ASP A N 1
ATOM 3318 C CA . ASP A 1 402 ? -16.999 6.716 -8.903 1.00 87.31 402 ASP A CA 1
ATOM 3319 C C . ASP A 1 402 ? -15.741 5.834 -8.768 1.00 87.31 402 ASP A C 1
ATOM 3321 O O . ASP A 1 402 ? -15.517 5.222 -7.727 1.00 87.31 402 ASP A O 1
ATOM 3325 N N . LEU A 1 403 ? -14.874 5.798 -9.790 1.00 88.00 403 LEU A N 1
ATOM 3326 C CA . LEU A 1 403 ? -13.605 5.063 -9.738 1.00 88.00 403 LEU A CA 1
ATOM 3327 C C . LEU A 1 403 ? -12.572 5.696 -8.800 1.00 88.00 403 LEU A C 1
ATOM 3329 O O . LEU A 1 403 ? -11.858 4.958 -8.128 1.00 88.00 403 LEU A O 1
ATOM 3333 N N . ILE A 1 404 ? -12.488 7.028 -8.747 1.00 86.94 404 ILE A N 1
ATOM 3334 C CA . ILE A 1 404 ? -11.601 7.742 -7.815 1.00 86.94 404 ILE A CA 1
ATOM 3335 C C . ILE A 1 404 ? -11.984 7.393 -6.371 1.00 86.94 404 ILE A C 1
ATOM 3337 O O . ILE A 1 404 ? -11.108 7.060 -5.577 1.00 86.94 404 ILE A O 1
ATOM 3341 N N . VAL A 1 405 ? -13.284 7.395 -6.054 1.00 87.50 405 VAL A N 1
ATOM 3342 C CA . VAL A 1 405 ? -13.794 6.999 -4.732 1.00 87.50 405 VAL A CA 1
ATOM 3343 C C . VAL A 1 405 ? -13.546 5.512 -4.474 1.00 87.50 405 VAL A C 1
ATOM 3345 O O . VAL A 1 405 ? -12.990 5.161 -3.439 1.00 87.50 405 VAL A O 1
ATOM 3348 N N . LYS A 1 406 ? -13.880 4.632 -5.431 1.00 87.25 406 LYS A N 1
ATOM 3349 C CA . LYS A 1 406 ? -13.681 3.173 -5.313 1.00 87.25 406 LYS A CA 1
ATOM 3350 C C . LYS A 1 406 ? -12.216 2.789 -5.061 1.00 87.25 406 LYS A C 1
ATOM 3352 O O . LYS A 1 406 ? -11.963 1.746 -4.471 1.00 87.25 406 LYS A O 1
ATOM 3357 N N . GLN A 1 407 ? -11.271 3.587 -5.556 1.00 87.38 407 GLN A N 1
ATOM 3358 C CA . GLN A 1 407 ? -9.828 3.370 -5.406 1.00 87.38 407 GLN A CA 1
ATOM 3359 C C . GLN A 1 407 ? -9.204 4.217 -4.298 1.00 87.38 407 GLN A C 1
ATOM 3361 O O . GLN A 1 407 ? -7.982 4.252 -4.197 1.00 87.38 407 GLN A O 1
ATOM 3366 N N . GLU A 1 408 ? -10.023 4.896 -3.491 1.00 87.44 408 GLU A N 1
ATOM 3367 C CA . GLU A 1 408 ? -9.567 5.611 -2.294 1.00 87.44 408 GLU A CA 1
ATOM 3368 C C . GLU A 1 408 ? -8.540 6.711 -2.630 1.00 87.44 408 GLU A C 1
ATOM 3370 O O . GLU A 1 408 ? -7.613 6.995 -1.880 1.00 87.44 408 GLU A O 1
ATOM 3375 N N . LEU A 1 409 ? -8.720 7.347 -3.794 1.00 85.31 409 LEU A N 1
ATOM 3376 C CA . LEU A 1 409 ? -7.869 8.424 -4.322 1.00 85.31 409 LEU A CA 1
ATOM 3377 C C . LEU A 1 409 ? -8.395 9.827 -3.969 1.00 85.31 409 LEU A C 1
ATOM 3379 O O . LEU A 1 409 ? -7.977 10.829 -4.563 1.00 85.31 409 LEU A O 1
ATOM 3383 N N . VAL A 1 410 ? -9.362 9.894 -3.055 1.00 80.88 410 VAL A N 1
ATOM 3384 C CA . VAL A 1 410 ? -9.910 11.136 -2.507 1.00 80.88 410 VAL A CA 1
ATOM 3385 C C . VAL A 1 410 ? -9.264 11.368 -1.152 1.00 80.88 410 VAL A C 1
ATOM 3387 O O . VAL A 1 410 ? -9.078 10.428 -0.382 1.00 80.88 410 VAL A O 1
ATOM 3390 N N . LEU A 1 411 ? -8.932 12.619 -0.859 1.00 76.38 411 LEU A N 1
ATOM 3391 C CA . LEU A 1 411 ? -8.530 12.983 0.491 1.00 76.38 411 LEU A CA 1
ATOM 3392 C C . LEU A 1 411 ? -9.753 12.911 1.416 1.00 76.38 411 LEU A C 1
ATOM 3394 O O . LEU A 1 411 ? -10.811 13.400 1.026 1.00 76.38 411 LEU A O 1
ATOM 3398 N N . PRO A 1 412 ? -9.635 12.314 2.611 1.00 75.06 412 PRO A N 1
ATOM 3399 C CA . PRO A 1 412 ? -10.711 12.316 3.596 1.00 75.06 412 PRO A CA 1
ATOM 3400 C C . PRO A 1 412 ? -11.260 13.729 3.845 1.00 75.06 412 PRO A C 1
ATOM 3402 O O . PRO A 1 412 ? -10.481 14.665 4.005 1.00 75.06 412 PRO A O 1
ATOM 3405 N N . ASP A 1 413 ? -12.588 13.884 3.899 1.00 67.25 413 ASP A N 1
ATOM 3406 C CA . ASP A 1 413 ? -13.246 15.186 4.123 1.00 67.25 413 ASP A CA 1
ATOM 3407 C C . ASP A 1 413 ? -12.828 15.816 5.462 1.00 67.25 413 ASP A C 1
ATOM 3409 O O . ASP A 1 413 ? -12.713 17.044 5.602 1.00 67.25 413 ASP A O 1
ATOM 3413 N N . GLU A 1 414 ? -12.553 14.958 6.446 1.00 66.38 414 GLU A N 1
ATOM 3414 C CA . GLU A 1 414 ? -11.897 15.290 7.702 1.00 66.38 414 GLU A CA 1
ATOM 3415 C C . GLU A 1 414 ? -10.396 15.581 7.480 1.00 66.38 414 GLU A C 1
ATOM 3417 O O . GLU A 1 414 ? -9.518 14.899 8.005 1.00 66.38 414 GLU A O 1
ATOM 3422 N N . CYS A 1 415 ? -10.083 16.598 6.669 1.00 57.38 415 CYS A N 1
ATOM 3423 C CA . CYS A 1 415 ? -8.719 17.100 6.518 1.00 57.38 415 CYS A CA 1
ATOM 3424 C C . CYS A 1 415 ? -8.296 17.822 7.801 1.00 57.38 415 CYS A C 1
ATOM 3426 O O . CYS A 1 415 ? -8.758 18.937 8.071 1.00 57.38 415 CYS A O 1
ATOM 3428 N N . PHE A 1 416 ? -7.381 17.208 8.535 1.00 59.03 416 PHE A N 1
ATOM 3429 C CA . PHE A 1 416 ? -6.620 17.843 9.601 1.00 59.03 416 PHE A CA 1
ATOM 3430 C C . PHE A 1 416 ? -5.419 18.588 8.984 1.00 59.03 416 PHE A C 1
ATOM 3432 O O . PHE A 1 416 ? -4.817 18.119 8.019 1.00 59.03 416 PHE A O 1
ATOM 3439 N N . GLY A 1 417 ? -5.103 19.788 9.471 1.00 54.41 417 GLY A N 1
ATOM 3440 C CA . GLY A 1 417 ? -4.024 20.636 8.954 1.00 54.41 417 GLY A CA 1
ATOM 3441 C C . GLY A 1 417 ? -4.457 21.738 7.981 1.00 54.41 417 GLY A C 1
ATOM 3442 O O . GLY A 1 417 ? -3.601 22.331 7.327 1.00 54.41 417 GLY A O 1
ATOM 3443 N N . LYS A 1 418 ? -5.759 22.061 7.888 1.00 56.53 418 LYS A N 1
ATOM 3444 C CA . LYS A 1 418 ? -6.264 23.191 7.067 1.00 56.53 418 LYS A CA 1
ATOM 3445 C C . LYS A 1 418 ? -5.634 24.536 7.453 1.00 56.53 418 LYS A C 1
ATOM 3447 O O . LYS A 1 418 ? -5.529 25.419 6.608 1.00 56.53 418 LYS A O 1
ATOM 3452 N N . ASP A 1 419 ? -5.178 24.658 8.696 1.00 56.12 419 ASP A N 1
ATOM 3453 C CA . ASP A 1 419 ? -4.508 25.854 9.215 1.00 56.12 419 ASP A CA 1
ATOM 3454 C C . ASP A 1 419 ? -3.002 25.899 8.879 1.00 56.12 419 ASP A C 1
ATOM 3456 O O . ASP A 1 419 ? -2.369 26.942 9.025 1.00 56.12 419 ASP A O 1
ATOM 3460 N N . TYR A 1 420 ? -2.430 24.787 8.398 1.00 56.44 420 TYR A N 1
ATOM 3461 C CA . TYR A 1 420 ? -1.012 24.622 8.043 1.00 56.44 420 TYR A CA 1
ATOM 3462 C C . TYR A 1 420 ? -0.801 24.484 6.530 1.00 56.44 420 TYR A C 1
ATOM 3464 O O . TYR A 1 420 ? 0.159 23.864 6.068 1.00 56.44 420 TYR A O 1
ATOM 3472 N N . ILE A 1 421 ? -1.703 25.061 5.737 1.00 58.62 421 ILE A N 1
ATOM 3473 C CA . ILE A 1 421 ? -1.509 25.182 4.295 1.00 58.62 421 ILE A CA 1
ATOM 3474 C C . ILE A 1 421 ? -0.290 26.080 4.069 1.00 58.62 421 ILE A C 1
ATOM 3476 O O . ILE A 1 421 ? -0.323 27.283 4.330 1.00 58.62 421 ILE A O 1
ATOM 3480 N N . MET A 1 422 ? 0.794 25.487 3.573 1.00 55.25 422 MET A N 1
ATOM 3481 C CA . MET A 1 422 ? 1.988 26.226 3.179 1.00 55.25 422 MET A CA 1
ATOM 3482 C C . MET A 1 422 ? 1.687 27.010 1.901 1.00 55.25 422 MET A C 1
ATOM 3484 O O . MET A 1 422 ? 1.669 26.460 0.798 1.00 55.25 422 MET A O 1
ATOM 3488 N N . GLU A 1 423 ? 1.455 28.312 2.045 1.00 52.66 423 GLU A N 1
ATOM 3489 C CA . GLU A 1 423 ? 1.479 29.245 0.925 1.00 52.66 423 GLU A CA 1
ATOM 3490 C C . GLU A 1 423 ? 2.936 29.609 0.628 1.00 52.66 423 GLU A C 1
ATOM 3492 O O . GLU A 1 423 ? 3.584 30.354 1.365 1.00 52.66 423 GLU A O 1
ATOM 3497 N N . PHE A 1 424 ? 3.482 29.054 -0.452 1.00 54.19 424 PHE A N 1
ATOM 3498 C CA . PHE A 1 424 ? 4.790 29.473 -0.932 1.00 54.19 424 PHE A CA 1
ATOM 3499 C C . PHE A 1 424 ? 4.724 30.922 -1.432 1.00 54.19 424 PHE A C 1
ATOM 3501 O O . PHE A 1 424 ? 3.845 31.289 -2.214 1.00 54.19 424 PHE A O 1
ATOM 3508 N N . LEU A 1 425 ? 5.674 31.755 -0.999 1.00 44.28 425 LEU A N 1
ATOM 3509 C CA . LEU A 1 425 ? 5.838 33.110 -1.522 1.00 44.28 425 LEU A CA 1
ATOM 3510 C C . LEU A 1 425 ? 6.302 33.033 -2.991 1.00 44.28 425 LEU A C 1
ATOM 3512 O O . LEU A 1 425 ? 7.477 32.806 -3.275 1.00 44.28 425 LEU A O 1
ATOM 3516 N N . GLY A 1 426 ? 5.381 33.239 -3.936 1.00 53.78 426 GLY A N 1
ATOM 3517 C CA . GLY A 1 426 ? 5.682 33.303 -5.374 1.00 53.78 426 GLY A CA 1
ATOM 3518 C C . GLY A 1 426 ? 5.940 31.940 -6.039 1.00 53.78 426 GLY A C 1
ATOM 3519 O O . GLY A 1 426 ? 5.370 30.928 -5.650 1.00 53.78 426 GLY A O 1
ATOM 3520 N N . ASN A 1 427 ? 6.793 31.909 -7.074 1.00 51.44 427 ASN A N 1
ATOM 3521 C CA . ASN A 1 427 ? 7.080 30.713 -7.894 1.00 51.44 427 ASN A CA 1
ATOM 3522 C C . ASN A 1 427 ? 8.064 29.717 -7.245 1.00 51.44 427 ASN A C 1
ATOM 3524 O O . ASN A 1 427 ? 8.541 28.806 -7.921 1.00 51.44 427 ASN A O 1
ATOM 3528 N N . PHE A 1 428 ? 8.445 29.901 -5.980 1.00 44.66 428 PHE A N 1
ATOM 3529 C CA . PHE A 1 428 ? 9.444 29.045 -5.347 1.00 44.66 428 PHE A CA 1
ATOM 3530 C C . PHE A 1 428 ? 8.780 27.896 -4.592 1.00 44.66 428 PHE A C 1
ATOM 3532 O O . PHE A 1 428 ? 8.247 28.084 -3.503 1.00 44.66 428 PHE A O 1
ATOM 3539 N N . ASN A 1 429 ? 8.865 26.695 -5.160 1.00 53.38 429 ASN A N 1
ATOM 3540 C CA . ASN A 1 429 ? 8.581 25.447 -4.468 1.00 53.38 429 ASN A CA 1
ATOM 3541 C C . ASN A 1 429 ? 9.884 24.622 -4.436 1.00 53.38 429 ASN A C 1
ATOM 3543 O O . ASN A 1 429 ? 10.359 24.221 -5.496 1.00 53.38 429 ASN A O 1
ATOM 3547 N N . PRO A 1 430 ? 10.487 24.349 -3.264 1.00 51.28 430 PRO A N 1
ATOM 3548 C CA . PRO A 1 430 ? 11.747 23.606 -3.171 1.00 51.28 430 PRO A CA 1
ATOM 3549 C C . PRO A 1 430 ? 11.633 22.146 -3.643 1.00 51.28 430 PRO A C 1
ATOM 3551 O O . PRO A 1 430 ? 12.649 21.475 -3.797 1.00 51.28 430 PRO A O 1
ATOM 3554 N N . TRP A 1 431 ? 10.413 21.664 -3.890 1.00 47.16 431 TRP A N 1
ATOM 3555 C CA . TRP A 1 431 ? 10.129 20.315 -4.366 1.00 47.16 431 TRP A CA 1
ATOM 3556 C C . TRP A 1 431 ? 9.807 20.252 -5.868 1.00 47.16 431 TRP A C 1
ATOM 3558 O O . TRP A 1 431 ? 9.803 19.156 -6.423 1.00 47.16 431 TRP A O 1
ATOM 3568 N N . PHE A 1 432 ? 9.539 21.388 -6.532 1.00 50.53 432 PHE A N 1
ATOM 3569 C CA . PHE A 1 432 ? 9.098 21.428 -7.934 1.00 50.53 432 PHE A CA 1
ATOM 3570 C C . PHE A 1 432 ? 9.519 22.718 -8.650 1.00 50.53 432 PHE A C 1
ATOM 3572 O O . PHE A 1 432 ? 9.270 23.818 -8.156 1.00 50.53 432 PHE A O 1
ATOM 3579 N N . ASP A 1 433 ? 10.048 22.603 -9.872 1.00 54.41 433 ASP A N 1
ATOM 3580 C CA . ASP A 1 433 ? 10.253 23.768 -10.738 1.00 54.41 433 ASP A CA 1
ATOM 3581 C C . ASP A 1 433 ? 8.927 24.195 -11.394 1.00 54.41 433 ASP A C 1
ATOM 3583 O O . ASP A 1 433 ? 8.484 23.679 -12.423 1.00 54.41 433 ASP A O 1
ATOM 3587 N N . LEU A 1 434 ? 8.265 25.160 -10.760 1.00 52.28 434 LEU A N 1
ATOM 3588 C CA . LEU A 1 434 ? 7.006 25.753 -11.214 1.00 52.28 434 LEU A CA 1
ATOM 3589 C C . LEU A 1 434 ? 7.108 26.423 -12.598 1.00 52.28 434 LEU A C 1
ATOM 3591 O O . LEU A 1 434 ? 6.091 26.560 -13.286 1.00 52.28 434 LEU A O 1
ATOM 3595 N N . ASN A 1 435 ? 8.306 26.824 -13.038 1.00 55.34 435 ASN A N 1
ATOM 3596 C CA . ASN A 1 435 ? 8.477 27.507 -14.321 1.00 55.34 435 ASN A CA 1
ATOM 3597 C C . ASN A 1 435 ? 8.325 26.545 -15.508 1.00 55.34 435 ASN A C 1
ATOM 3599 O O . ASN A 1 435 ? 7.768 26.927 -16.540 1.00 55.34 435 ASN A O 1
ATOM 3603 N N . GLU A 1 436 ? 8.738 25.287 -15.347 1.00 56.06 436 GLU A N 1
ATOM 3604 C CA . GLU A 1 436 ? 8.643 24.259 -16.389 1.00 56.06 436 GLU A CA 1
ATOM 3605 C C . GLU A 1 436 ? 7.183 23.819 -16.625 1.00 56.06 436 GLU A C 1
ATOM 3607 O O . GLU A 1 436 ? 6.754 23.557 -17.751 1.00 56.06 436 GLU A O 1
ATOM 3612 N N . GLN A 1 437 ? 6.357 23.818 -15.575 1.00 52.12 437 GLN A N 1
ATOM 3613 C CA . GLN A 1 437 ? 4.942 23.441 -15.671 1.00 52.12 437 GLN A CA 1
ATOM 3614 C C . GLN A 1 437 ? 4.046 24.567 -16.210 1.00 52.12 437 GLN A C 1
ATOM 3616 O O . GLN A 1 437 ? 3.131 24.299 -16.994 1.00 52.12 437 GLN A O 1
ATOM 3621 N N . LEU A 1 438 ? 4.318 25.828 -15.854 1.00 51.62 438 LEU A N 1
ATOM 3622 C CA . LEU A 1 438 ? 3.600 26.988 -16.399 1.00 51.62 438 LEU A CA 1
ATOM 3623 C C . LEU A 1 438 ? 3.913 27.220 -17.886 1.00 51.62 438 LEU A C 1
ATOM 3625 O O . LEU A 1 438 ? 3.026 27.628 -18.638 1.00 51.62 438 LEU A O 1
ATOM 3629 N N . ALA A 1 439 ? 5.137 26.920 -18.333 1.00 50.59 439 ALA A N 1
ATOM 3630 C CA . ALA A 1 439 ? 5.486 26.910 -19.755 1.00 50.59 439 ALA A CA 1
ATOM 3631 C C . ALA A 1 439 ? 4.644 25.876 -20.523 1.00 50.59 439 ALA A C 1
ATOM 3633 O O . ALA A 1 439 ? 3.976 26.213 -21.500 1.00 50.59 439 ALA A O 1
ATOM 3634 N N . ASN A 1 440 ? 4.543 24.659 -19.979 1.00 49.03 440 ASN A N 1
ATOM 3635 C CA . ASN A 1 440 ? 3.708 23.598 -20.537 1.00 49.03 440 ASN A CA 1
ATOM 3636 C C . ASN A 1 440 ? 2.207 23.939 -20.557 1.00 49.03 440 ASN A C 1
ATOM 3638 O O . ASN A 1 440 ? 1.488 23.405 -21.399 1.00 49.03 440 ASN A O 1
ATOM 3642 N N . GLN A 1 441 ? 1.703 24.794 -19.660 1.00 50.00 441 GLN A N 1
ATOM 3643 C CA . GLN A 1 441 ? 0.316 25.288 -19.698 1.00 50.00 441 GLN A CA 1
ATOM 3644 C C . GLN A 1 441 ? 0.113 26.405 -20.736 1.00 50.00 441 GLN A C 1
ATOM 3646 O O . GLN A 1 441 ? -0.896 26.400 -21.440 1.00 50.00 441 GLN A O 1
ATOM 3651 N N . LYS A 1 442 ? 1.075 27.321 -20.903 1.00 45.47 442 LYS A N 1
ATOM 3652 C CA . LYS A 1 442 ? 1.003 28.386 -21.924 1.00 45.47 442 LYS A CA 1
ATOM 3653 C C . LYS A 1 442 ? 1.070 27.840 -23.351 1.00 45.47 442 LYS A C 1
ATOM 3655 O O . LYS A 1 442 ? 0.322 28.300 -24.215 1.00 45.47 442 LYS A O 1
ATOM 3660 N N . ASP A 1 443 ? 1.868 26.802 -23.585 1.00 46.62 443 ASP A N 1
ATOM 3661 C CA . ASP A 1 443 ? 1.905 26.107 -24.878 1.00 46.62 443 ASP A CA 1
ATOM 3662 C C . ASP A 1 443 ? 0.577 25.385 -25.193 1.00 46.62 443 ASP A C 1
ATOM 3664 O O . ASP A 1 443 ? 0.203 25.218 -26.357 1.00 46.62 443 ASP A O 1
ATOM 3668 N N . GLN A 1 444 ? -0.198 25.015 -24.164 1.00 44.78 444 GLN A N 1
ATOM 3669 C CA . GLN A 1 444 ? -1.526 24.406 -24.316 1.00 44.78 444 GLN A CA 1
ATOM 3670 C C . GLN A 1 444 ? -2.605 25.422 -24.715 1.00 44.78 444 GLN A C 1
ATOM 3672 O O . GLN A 1 444 ? -3.482 25.087 -25.516 1.00 44.78 444 GLN A O 1
ATOM 3677 N N . GLU A 1 445 ? -2.533 26.661 -24.224 1.00 45.44 445 GLU A N 1
ATOM 3678 C CA . GLU A 1 445 ? -3.431 27.745 -24.651 1.00 45.44 445 GLU A CA 1
ATOM 3679 C C . GLU A 1 445 ? -3.095 28.238 -26.070 1.00 45.44 445 GLU A C 1
ATOM 3681 O O . GLU A 1 445 ? -3.992 28.502 -26.880 1.00 45.44 445 GLU A O 1
ATOM 3686 N N . ALA A 1 446 ? -1.807 28.266 -26.426 1.00 44.56 446 ALA A N 1
ATOM 3687 C CA . ALA A 1 446 ? -1.360 28.600 -27.776 1.00 44.56 446 ALA A CA 1
ATOM 3688 C C . ALA A 1 446 ? -1.766 27.528 -28.811 1.00 44.56 446 ALA A C 1
ATOM 3690 O O . ALA A 1 446 ? -2.246 27.870 -29.893 1.00 44.56 446 ALA A O 1
ATOM 3691 N N . GLY A 1 447 ? -1.667 26.235 -28.474 1.00 37.47 447 GLY A N 1
ATOM 3692 C CA . GLY A 1 447 ? -2.043 25.129 -29.367 1.00 37.47 447 GLY A CA 1
ATOM 3693 C C . GLY A 1 447 ? -3.554 24.973 -29.605 1.00 37.47 447 GLY A C 1
ATOM 3694 O O . GLY A 1 447 ? -3.968 24.521 -30.674 1.00 37.47 447 GLY A O 1
ATOM 3695 N N . GLY A 1 448 ? -4.394 25.389 -28.649 1.00 34.50 448 GLY A N 1
ATOM 3696 C CA . GLY A 1 448 ? -5.858 25.350 -28.773 1.00 34.50 448 GLY A CA 1
ATOM 3697 C C . GLY A 1 448 ? -6.451 26.446 -29.668 1.00 34.50 448 GLY A C 1
ATOM 3698 O O . GLY A 1 448 ? -7.580 26.318 -30.148 1.00 34.50 448 GLY A O 1
ATOM 3699 N N . THR A 1 449 ? -5.692 27.511 -29.939 1.00 36.22 449 THR A N 1
ATOM 3700 C CA . THR A 1 449 ? -6.187 28.675 -30.692 1.00 36.22 449 THR A CA 1
ATOM 3701 C C . THR A 1 449 ? -5.955 28.539 -32.205 1.00 36.22 449 THR A C 1
ATOM 3703 O O . THR A 1 449 ? -6.676 29.140 -33.006 1.00 36.22 449 THR A O 1
ATOM 3706 N N . THR A 1 450 ? -5.031 27.675 -32.635 1.00 35.97 450 THR A N 1
ATOM 3707 C CA . THR A 1 450 ? -4.661 27.533 -34.056 1.00 35.97 450 THR A CA 1
ATOM 3708 C C . THR A 1 450 ? -5.579 26.588 -34.847 1.00 35.97 450 THR A C 1
ATOM 3710 O O . THR A 1 450 ? -5.641 26.685 -36.068 1.00 35.97 450 THR A O 1
ATOM 3713 N N . GLN A 1 451 ? -6.382 25.734 -34.194 1.00 36.78 451 GLN A N 1
ATOM 3714 C CA . GLN A 1 451 ? -7.337 24.847 -34.891 1.00 36.78 451 GLN A CA 1
ATOM 3715 C C . GLN A 1 451 ? -8.722 25.466 -35.167 1.00 36.78 451 GLN A C 1
ATOM 3717 O O . GLN A 1 451 ? -9.537 24.852 -35.853 1.00 36.78 451 GLN A O 1
ATOM 3722 N N . LYS A 1 452 ? -9.005 26.696 -34.709 1.00 35.75 452 LYS A N 1
ATOM 3723 C CA . LYS A 1 452 ? -10.291 27.387 -34.966 1.00 35.75 452 LYS A CA 1
ATOM 3724 C C . LYS A 1 452 ? -10.264 28.439 -36.085 1.00 35.75 452 LYS A C 1
ATOM 3726 O O . LYS A 1 452 ? -11.281 29.086 -36.315 1.00 35.75 452 LYS A O 1
ATOM 3731 N N . LYS A 1 453 ? -9.151 28.599 -36.815 1.00 35.94 453 LYS A N 1
ATOM 3732 C CA . LYS A 1 453 ? -9.014 29.593 -37.906 1.00 35.94 453 LYS A CA 1
ATOM 3733 C C . LYS A 1 453 ? -8.710 29.019 -39.299 1.00 35.94 453 LYS A C 1
ATOM 3735 O O . LYS A 1 453 ? -8.271 29.754 -40.171 1.00 35.94 453 LYS A O 1
ATOM 3740 N N . LEU A 1 454 ? -9.014 27.744 -39.541 1.00 38.53 454 LEU A N 1
ATOM 3741 C CA . LEU A 1 454 ? -8.975 27.132 -40.879 1.00 38.53 454 LEU A CA 1
ATOM 3742 C C . LEU A 1 454 ? -10.293 26.410 -41.189 1.00 38.53 454 LEU A C 1
ATOM 3744 O O . LEU A 1 454 ? -10.322 25.213 -41.440 1.00 38.53 454 LEU A O 1
ATOM 3748 N N . LYS A 1 455 ? -11.403 27.150 -41.124 1.00 39.62 455 LYS A N 1
ATOM 3749 C CA . LYS A 1 455 ? -12.645 26.865 -41.860 1.00 39.62 455 LYS A CA 1
ATOM 3750 C C . LYS A 1 455 ? -13.374 28.184 -42.106 1.00 39.62 455 LYS A C 1
ATOM 3752 O O . LYS A 1 455 ? -14.221 28.587 -41.310 1.00 39.62 455 LYS A O 1
ATOM 3757 N N . LYS A 1 456 ? -13.005 28.852 -43.192 1.00 33.81 456 LYS A N 1
ATOM 3758 C CA . LYS A 1 456 ? -13.902 29.625 -44.048 1.00 33.81 456 LYS A CA 1
ATOM 3759 C C . LYS A 1 456 ? -13.275 29.719 -45.424 1.00 33.81 456 LYS A C 1
ATOM 3761 O O . LYS A 1 456 ? -12.060 30.010 -45.461 1.00 33.81 456 LYS A O 1
#

InterPro domains:
  IPR000949 ELM2 domain [PF01448] (80-127)
  IPR000949 ELM2 domain [PS51156] (78-180)
  IPR000949 ELM2 domain [SM01189] (80-141)
  IPR051066 Transcriptional Regulator and Corepressor [PTHR16089] (52-333)

pLDDT: mean 73.9, std 23.78, range [22.14, 97.31]

Sequence (456 aa):
MSKRQSKAVTPSQPSAKRARHVLGEQNTNQSVPRQKKAKRDEEHEETMSNASQFQQPLSTTLSEAEKKIYLGPKIKKGKIRVGVKFQAKIPTLLSTVPKQKYQDEKDREERIWSPYESDNKNVVEKKKLEKKFHDDVRDVYFMPIWRQFNGHILFEEALHHLMQNKYNMADSLDTIDEVLKRRPLVVKHARMAQTANLELYGVNEMVSMKDLQQKALPNFSLDEVHHYSFQYIRNFMFHNYWNFLCMCKDKLCTIVEFEPRIGCVNCTKNSRNPSANEKLCLICQTYTALTGKRRPARDVCFTAEEEKTIELWNTKERDVGKSLRRDQFEKLIEDEDMQRLRNLEITEEEKIILNFSDTETEQEYLRLNKKAKGKYLIDQLKPFKLPLFASCNCKGVKKRQDLIVKQELVLPDECFGKDYIMEFLGNFNPWFDLNEQLANQKDQEAGGTTQKKLKK

Organism: Caenorhabditis remanei (NCBI:txid31234)

Radius of gyration: 30.67 Å; chains: 1; bounding box: 91×80×77 Å

Secondary structure (DSSP, 8-state):
---------PPPPP-PPP-PPP-------------------------------PPPPPPP---TTGGGTS--S----PPPP-STTTS--PPPPPSS-GGGTTTTSPP-------------S-HHHHHHHHHHHHHHIIIIIIHHHHHHTTT-S-HHHHHHHHHHTTT-HHHHHHHGGGGGGT-----PPPBHHHHHHHHHHTT-TTS-HHHHHHHH-TTS-HHHHHHHHHHHHHHHTTHHHHHH---TT-STT-------GGG-TTTSTTTS---SS----HHHHHHHHHHSS-----S----HHHHHHHHHHHHHHHHHTS---HHHHHHHHHHHHHHHHHTT---HHHHHHTTTTSHHHHHHHHHS-HHHHHHHHHHHHSB-PPPSSPPP-----HHHHHHHHHTT-SPPSS-TTGGG----STTEETTEEHHHHHHHHHHHHHHHHGGGSS--

Foldseek 3Di:
DDDDDDDDDDDDDDDDDDDDDDDDDDDDDDDDDDDDDDDDDDDDDDDDDDDDDDDDDDDDDDDPVVVVVPDDDDPPPDDQDDDPVRDDDDDDDDPDDPCVVCVPPDDPDDCLADQDFDPDPDPVVRVVVSVVLVVCLVQQQVLLVCLQLLNQQPSSNLRSLCVVVVVDSLVSLLCVQVSCVVVLDRQDFAWQLLVLQCLVALLDPPQDLVNNCQRRNVVDDSVSSVVVSVLLCVCFLCVVVLQPDDCCVPSSQPQDDADHLLQQCQLCVVLDDHDPPHGHRSSQVSSCVVPVDGRNNPPRDDRPVSSVLSVVQVVVCVVVVHHDHPVRSVVVVLVVVLVCLLVVNDDPVLCSSQPVVDVVSVVVLVPDDSRVRSVCSCRGRHGQDRASDAHHPPDDDPVSVVSCVVSVNDHPPPRRCPVSRDDDDPQDDVVDRSVVVVVVVVVVVVVVVVVVPPDD